Protein AF-A0A972XZT1-F1 (afdb_monomer)

pLDDT: mean 81.63, std 17.23, range [34.56, 98.69]

Foldseek 3Di:
DDPVVVVVVVVVVVPPPPPPPPPPPWWWWFAKVNHTDTAPDWAWEAAPQRWIKIWGHHPQKIKIWTANDLDFDKDKLDQVDPRTKMKIWHADPVPRDIQIWISHNPKTWIWGWHDGDPQATWTFIWMWTHRPPDIMTTGRIIGHRDHHDDYNDDDPCLALVVLVVQLVVLVVQQVVDALPDPCQLVSLVSNLVSLVSNCVRVNDPPCPSVVVSVVSPNRNGQPKDDWWWKQKQNRIDTQPGWHWDDDPQKIWIKGDDPPDPKIKIWIFGNPPPVVPPDCPDDPDDPPAQDGGTWWIWIQDPNFIWILAQPVDRTQDDPPPPPGPDFQWDWRWGQDPQQWIWTAIWGKTAGNRDPPHDIITIPPTIDIIHD

Structure (mmCIF, N/CA/C/O backbone):
data_AF-A0A972XZT1-F1
#
_entry.id   AF-A0A972XZT1-F1
#
loop_
_atom_site.group_PDB
_atom_site.id
_atom_site.type_symbol
_atom_site.label_atom_id
_atom_site.label_alt_id
_atom_site.label_comp_id
_atom_site.label_asym_id
_atom_site.label_entity_id
_atom_site.label_seq_id
_atom_site.pdbx_PDB_ins_code
_atom_site.Cartn_x
_atom_site.Cartn_y
_atom_site.Cartn_z
_atom_site.occupancy
_atom_site.B_iso_or_equiv
_atom_site.auth_seq_id
_atom_site.auth_comp_id
_atom_site.auth_asym_id
_atom_site.auth_atom_id
_atom_site.pdbx_PDB_model_num
ATOM 1 N N . MET A 1 1 ? -57.635 -29.236 62.372 1.00 48.19 1 MET A N 1
ATOM 2 C CA . MET A 1 1 ? -56.616 -29.312 61.306 1.00 48.19 1 MET A CA 1
ATOM 3 C C . MET A 1 1 ? -56.257 -27.904 60.842 1.00 48.19 1 MET A C 1
ATOM 5 O O . MET A 1 1 ? -57.124 -27.152 60.425 1.00 48.19 1 MET A O 1
ATOM 9 N N . ASN A 1 2 ? -54.972 -27.570 60.953 1.00 54.31 2 ASN A N 1
ATOM 10 C CA . ASN A 1 2 ? -54.218 -26.876 59.904 1.00 54.31 2 ASN A CA 1
ATOM 11 C C . ASN A 1 2 ? -54.354 -25.348 59.721 1.00 54.31 2 ASN A C 1
ATOM 13 O O . ASN A 1 2 ? -53.991 -24.859 58.661 1.00 54.31 2 ASN A O 1
ATOM 17 N N . LYS A 1 3 ? -54.719 -24.548 60.739 1.00 55.34 3 LYS A N 1
ATOM 18 C CA . LYS A 1 3 ? -54.546 -23.071 60.645 1.00 55.34 3 LYS A CA 1
ATOM 19 C C . LYS A 1 3 ? -53.071 -22.648 60.538 1.00 55.34 3 LYS A C 1
ATOM 21 O O . LYS A 1 3 ? -52.757 -21.705 59.824 1.00 55.34 3 LYS A O 1
ATOM 26 N N . LEU A 1 4 ? -52.171 -23.410 61.167 1.00 65.25 4 LEU A N 1
ATOM 27 C CA . LEU A 1 4 ? -50.719 -23.225 61.044 1.00 65.25 4 LEU A CA 1
ATOM 28 C C . LEU A 1 4 ? -50.189 -23.614 59.649 1.00 65.25 4 LEU A C 1
ATOM 30 O O . LEU A 1 4 ? -49.166 -23.103 59.211 1.00 65.25 4 LEU A O 1
ATOM 34 N N . PHE A 1 5 ? -50.906 -24.487 58.932 1.00 67.12 5 PHE A N 1
ATOM 35 C CA . PHE A 1 5 ? -50.510 -24.969 57.606 1.00 67.12 5 PHE A CA 1
ATOM 36 C C . PHE A 1 5 ? -50.727 -23.899 56.529 1.00 67.12 5 PHE A C 1
ATOM 38 O O . PHE A 1 5 ? -49.892 -23.733 55.648 1.00 67.12 5 PHE A O 1
ATOM 45 N N . TYR A 1 6 ? -51.803 -23.111 56.645 1.00 69.44 6 TYR A N 1
ATOM 46 C CA . TYR A 1 6 ? -52.048 -21.974 55.751 1.00 69.44 6 TYR A CA 1
ATOM 47 C C . TYR A 1 6 ? -51.022 -20.848 55.943 1.00 69.44 6 TYR A C 1
ATOM 49 O O . TYR A 1 6 ? -50.650 -20.200 54.970 1.00 69.44 6 TYR A O 1
ATOM 57 N N . LEU A 1 7 ? -50.514 -20.655 57.167 1.00 68.38 7 LEU A N 1
ATOM 58 C CA . LEU A 1 7 ? -49.447 -19.687 57.441 1.00 68.38 7 LEU A CA 1
ATOM 59 C C . LEU A 1 7 ? -48.106 -20.140 56.835 1.00 68.38 7 LEU A C 1
ATOM 61 O O . LEU A 1 7 ? -47.385 -19.327 56.269 1.00 68.38 7 LEU A O 1
ATOM 65 N N . LEU A 1 8 ? -47.807 -21.443 56.891 1.00 67.31 8 LEU A N 1
ATOM 66 C CA . LEU A 1 8 ? -46.600 -22.017 56.288 1.00 67.31 8 LEU A CA 1
ATOM 67 C C . LEU A 1 8 ? -46.632 -21.934 54.749 1.00 67.31 8 LEU A C 1
ATOM 69 O O . LEU A 1 8 ? -45.629 -21.592 54.135 1.00 67.31 8 LEU A O 1
ATOM 73 N N . ILE A 1 9 ? -47.796 -22.173 54.131 1.00 69.69 9 ILE A N 1
ATOM 74 C CA . ILE A 1 9 ? -47.995 -22.025 52.678 1.00 69.69 9 ILE A CA 1
ATOM 75 C C . ILE A 1 9 ? -47.892 -20.553 52.247 1.00 69.69 9 ILE A C 1
ATOM 77 O O . ILE A 1 9 ? -47.306 -20.266 51.208 1.00 69.69 9 ILE A O 1
ATOM 81 N N . ALA A 1 10 ? -48.400 -19.613 53.050 1.00 67.25 10 ALA A N 1
ATOM 82 C CA . ALA A 1 10 ? -48.305 -18.185 52.747 1.00 67.25 10 ALA A CA 1
ATOM 83 C C . ALA A 1 10 ? -46.854 -17.670 52.773 1.00 67.25 10 ALA A C 1
ATOM 85 O O . ALA A 1 10 ? -46.489 -16.864 51.927 1.00 67.25 10 ALA A O 1
ATOM 86 N N . VAL A 1 11 ? -46.008 -18.160 53.688 1.00 67.25 11 VAL A N 1
ATOM 87 C CA . VAL A 1 11 ? -44.594 -17.743 53.787 1.00 67.25 11 VAL A CA 1
ATOM 88 C C . VAL A 1 11 ? -43.753 -18.252 52.608 1.00 67.25 11 VAL A C 1
ATOM 90 O O . VAL A 1 11 ? -42.894 -17.524 52.121 1.00 67.25 11 VAL A O 1
ATOM 93 N N . VAL A 1 12 ? -44.040 -19.452 52.089 1.00 64.81 12 VAL A N 1
ATOM 94 C CA . VAL A 1 12 ? -43.335 -20.026 50.922 1.00 64.81 12 VAL A CA 1
ATOM 95 C C . VAL A 1 12 ? -43.680 -19.294 49.615 1.00 64.81 12 VAL A C 1
ATOM 97 O O . VAL A 1 12 ? -42.863 -19.246 48.699 1.00 64.81 12 VAL A O 1
ATOM 100 N N . LEU A 1 13 ? -44.856 -18.662 49.530 1.00 63.03 13 LEU A N 1
ATOM 101 C CA . LEU A 1 13 ? -45.262 -17.883 48.353 1.00 63.03 13 LEU A CA 1
ATOM 102 C C . LEU A 1 13 ? -44.564 -16.512 48.255 1.00 63.03 13 LEU A C 1
ATOM 104 O O . LEU A 1 13 ? -44.496 -15.956 47.162 1.00 63.03 13 LEU A O 1
ATOM 108 N N . PHE A 1 14 ? -44.000 -15.983 49.350 1.00 60.03 14 PHE A N 1
ATOM 109 C CA . PHE A 1 14 ? -43.253 -14.714 49.342 1.00 60.03 14 PHE A CA 1
ATOM 110 C C . PHE A 1 14 ? -41.732 -14.877 49.168 1.00 60.03 14 PHE A C 1
ATOM 112 O O . PHE A 1 14 ? -41.038 -13.877 49.009 1.00 60.03 14 PHE A O 1
ATOM 119 N N . SER A 1 15 ? -41.194 -16.103 49.151 1.00 61.19 15 SER A N 1
ATOM 120 C CA . SER A 1 15 ? -39.746 -16.353 49.021 1.00 61.19 15 SER A CA 1
ATOM 121 C C . SER A 1 15 ? -39.263 -16.624 47.587 1.00 61.19 15 SER A C 1
ATOM 123 O O . SER A 1 15 ? -38.108 -16.988 47.402 1.00 61.19 15 SER A O 1
ATOM 125 N N . SER A 1 16 ? -40.116 -16.470 46.565 1.00 55.06 16 SER A N 1
ATOM 126 C CA . SER A 1 16 ? -39.815 -16.888 45.179 1.00 55.06 16 SER A CA 1
ATOM 127 C C . SER A 1 16 ? -39.431 -15.755 44.208 1.00 55.06 16 SER A C 1
ATOM 129 O O . SER A 1 16 ? -39.375 -15.988 43.003 1.00 55.06 16 SER A O 1
ATOM 131 N N . CYS A 1 17 ? -39.124 -14.549 44.687 1.00 62.62 17 CYS A N 1
ATOM 132 C CA . CYS A 1 17 ? -38.556 -13.486 43.843 1.00 62.62 17 CYS A CA 1
ATOM 133 C C . CYS A 1 17 ? -37.137 -13.117 44.289 1.00 62.62 17 CYS A C 1
ATOM 135 O O . CYS A 1 17 ? -36.798 -11.946 44.408 1.00 62.62 17 CYS A O 1
ATOM 137 N N . GLY A 1 18 ? -36.303 -14.118 44.567 1.00 52.34 18 GLY A N 1
ATOM 138 C CA . GLY A 1 18 ? -34.854 -13.950 44.523 1.00 52.34 18 GLY A CA 1
ATOM 139 C C . GLY A 1 18 ? -34.390 -14.195 43.094 1.00 52.34 18 GLY A C 1
ATOM 140 O O . GLY A 1 18 ? -33.902 -15.276 42.791 1.00 52.34 18 GLY A O 1
ATOM 141 N N . SER A 1 19 ? -34.622 -13.248 42.182 1.00 49.66 19 SER A N 1
ATOM 142 C CA . SER A 1 19 ? -33.879 -13.251 40.925 1.00 49.66 19 SER A CA 1
ATOM 143 C C . SER A 1 19 ? -32.440 -12.909 41.288 1.00 49.66 19 SER A C 1
ATOM 145 O O . SER A 1 19 ? -32.153 -11.744 41.564 1.00 49.66 19 SER A O 1
ATOM 147 N N . ASP A 1 20 ? -31.563 -13.913 41.335 1.00 46.03 20 ASP A N 1
ATOM 148 C CA . ASP A 1 20 ? -30.118 -13.700 41.291 1.00 46.03 20 ASP A CA 1
ATOM 149 C C . ASP A 1 20 ? -29.809 -13.002 39.961 1.00 46.03 20 ASP A C 1
ATOM 151 O O . ASP A 1 20 ? -29.545 -13.626 38.933 1.00 46.03 20 ASP A O 1
ATOM 155 N N . VAL A 1 21 ? -29.922 -11.675 39.958 1.00 54.25 21 VAL A N 1
ATOM 156 C CA . VAL A 1 21 ? -29.349 -10.834 38.917 1.00 54.25 21 VAL A CA 1
ATOM 157 C C . VAL A 1 21 ? -27.846 -10.984 39.060 1.00 54.25 21 VAL A C 1
ATOM 159 O O . VAL A 1 21 ? -27.216 -10.409 39.944 1.00 54.25 21 VAL A O 1
ATOM 162 N N . THR A 1 22 ? -27.270 -11.824 38.208 1.00 54.44 22 THR A N 1
ATOM 163 C CA . THR A 1 22 ? -25.829 -11.872 38.009 1.00 54.44 22 THR A CA 1
ATOM 164 C C . THR A 1 22 ? -25.435 -10.527 37.414 1.00 54.44 22 THR A C 1
ATOM 166 O O . THR A 1 22 ? -25.696 -10.242 36.246 1.00 54.44 22 THR A O 1
ATOM 169 N N . PHE A 1 23 ? -24.876 -9.653 38.250 1.00 56.81 23 PHE A N 1
ATOM 170 C CA . PHE A 1 23 ? -24.350 -8.368 37.816 1.00 56.81 23 PHE A CA 1
ATOM 171 C C . PHE A 1 23 ? -23.095 -8.625 36.982 1.00 56.81 23 PHE A C 1
ATOM 173 O O . PHE A 1 23 ? -21.996 -8.745 37.516 1.00 56.81 23 PHE A O 1
ATOM 180 N N . ASN A 1 24 ? -23.270 -8.740 35.667 1.00 64.50 24 ASN A N 1
ATOM 181 C CA . ASN A 1 24 ? -22.171 -8.760 34.708 1.00 64.50 24 ASN A CA 1
ATOM 182 C C . ASN A 1 24 ? -21.600 -7.345 34.584 1.00 64.50 24 ASN A C 1
ATOM 184 O O . ASN A 1 24 ? -21.951 -6.580 33.687 1.00 64.50 24 ASN A O 1
ATOM 188 N N . ASN A 1 25 ? -20.795 -6.975 35.574 1.00 79.00 25 ASN A N 1
ATOM 189 C CA . ASN A 1 25 ? -20.154 -5.679 35.669 1.00 79.00 25 ASN A CA 1
ATOM 190 C C . ASN A 1 25 ? -18.659 -5.879 35.980 1.00 79.00 25 ASN A C 1
ATOM 192 O O . ASN A 1 25 ? -18.354 -6.329 37.089 1.00 79.00 25 ASN A O 1
ATOM 196 N N . PRO A 1 26 ? -17.735 -5.553 35.057 1.00 91.12 26 PRO A N 1
ATOM 197 C CA . PRO A 1 26 ? -17.960 -4.986 33.715 1.00 91.12 26 PRO A CA 1
ATOM 198 C C . PRO A 1 26 ? -18.467 -6.012 32.679 1.00 91.12 26 PRO A C 1
ATOM 200 O O . PRO A 1 26 ? -18.425 -7.220 32.919 1.00 91.12 26 PRO A O 1
ATOM 203 N N . THR A 1 27 ? -18.934 -5.532 31.517 1.00 93.94 27 THR A N 1
ATOM 204 C CA . THR A 1 27 ? -19.272 -6.383 30.355 1.00 93.94 27 THR A CA 1
ATOM 205 C C . THR A 1 27 ? -18.841 -5.756 29.026 1.00 93.94 27 THR A C 1
ATOM 207 O O . THR A 1 27 ? -18.840 -4.536 28.888 1.00 93.94 27 THR A O 1
ATOM 210 N N . PHE A 1 28 ? -18.514 -6.599 28.045 1.00 97.38 28 PHE A N 1
ATOM 211 C CA . PHE A 1 28 ? -18.372 -6.277 26.621 1.00 97.38 28 PHE A CA 1
ATOM 212 C C . PHE A 1 28 ? -18.914 -7.479 25.841 1.00 97.38 28 PHE A C 1
ATOM 214 O O . PHE A 1 28 ? -18.407 -8.597 25.971 1.00 97.38 28 PHE A O 1
ATOM 221 N N . GLN A 1 29 ? -19.978 -7.279 25.072 1.00 97.50 29 GLN A N 1
ATOM 222 C CA . GLN A 1 29 ? -20.695 -8.356 24.384 1.00 97.50 29 GLN A CA 1
ATOM 223 C C . GLN A 1 29 ? -21.436 -7.830 23.154 1.00 97.50 29 GLN A C 1
ATOM 225 O O . GLN A 1 29 ? -21.606 -6.623 23.013 1.00 97.50 29 GLN A O 1
ATOM 230 N N . GLY A 1 30 ? -21.905 -8.733 22.300 1.00 97.44 30 GLY A N 1
ATOM 231 C CA . GLY A 1 30 ? -22.729 -8.426 21.133 1.00 97.44 30 GLY A CA 1
ATOM 232 C C . GLY A 1 30 ? -23.077 -9.690 20.356 1.00 97.44 30 GLY A C 1
ATOM 233 O O . GLY A 1 30 ? -22.914 -10.802 20.858 1.00 97.44 30 GLY A O 1
ATOM 234 N N . GLU A 1 31 ? -23.529 -9.531 19.121 1.00 98.31 31 GLU A N 1
ATOM 235 C CA . GLU A 1 31 ? -23.756 -10.628 18.185 1.00 98.31 31 GLU A CA 1
ATOM 236 C C . GLU A 1 31 ? -22.835 -10.485 16.977 1.00 98.31 31 GLU A C 1
ATOM 238 O O . GLU A 1 31 ? -22.898 -9.482 16.267 1.00 98.31 31 GLU A O 1
ATOM 243 N N . ILE A 1 32 ? -22.002 -11.495 16.732 1.00 97.81 32 ILE A N 1
ATOM 244 C CA . ILE A 1 32 ? -21.154 -11.598 15.541 1.00 97.81 32 ILE A CA 1
ATOM 245 C C . ILE A 1 32 ? -21.878 -12.525 14.569 1.00 97.81 32 ILE A C 1
ATOM 247 O O . ILE A 1 32 ? -22.111 -13.686 14.901 1.00 97.81 32 ILE A O 1
ATOM 251 N N . GLU A 1 33 ? -22.277 -12.028 13.398 1.00 96.88 33 GLU A N 1
ATOM 252 C CA . GLU A 1 33 ? -23.070 -12.801 12.424 1.00 96.88 33 GLU A CA 1
ATOM 253 C C . GLU A 1 33 ? -24.329 -13.450 13.042 1.00 96.88 33 GLU A C 1
ATOM 255 O O . GLU A 1 33 ? -24.681 -14.594 12.751 1.00 96.88 33 GLU A O 1
ATOM 260 N N . ASN A 1 34 ? -25.036 -12.703 13.903 1.00 95.75 34 ASN A N 1
ATOM 261 C CA . ASN A 1 34 ? -26.215 -13.152 14.668 1.00 95.75 34 ASN A CA 1
ATOM 262 C C . ASN A 1 34 ? -25.928 -14.260 15.704 1.00 95.75 34 ASN A C 1
ATOM 264 O O . ASN A 1 34 ? -26.849 -14.909 16.205 1.00 95.75 34 ASN A O 1
ATOM 268 N N . VAL A 1 35 ? -24.656 -14.511 16.028 1.00 97.06 35 VAL A N 1
ATOM 269 C CA . VAL A 1 35 ? -24.244 -15.442 17.083 1.00 97.06 35 VAL A CA 1
ATOM 270 C C . VAL A 1 35 ? -23.782 -14.649 18.295 1.00 97.06 35 VAL A C 1
ATOM 272 O O . VAL A 1 35 ? -22.882 -13.816 18.199 1.00 97.06 35 VAL A O 1
ATOM 275 N N . PHE A 1 36 ? -24.387 -14.927 19.452 1.00 96.94 36 PHE A N 1
ATOM 276 C CA . PHE A 1 36 ? -24.023 -14.274 20.705 1.00 96.94 36 PHE A CA 1
ATOM 277 C C . PHE A 1 36 ? -22.540 -14.476 21.034 1.00 96.94 36 PHE A C 1
ATOM 279 O O . PHE A 1 36 ? -22.048 -15.605 21.094 1.00 96.94 36 PHE A O 1
ATOM 286 N N . TRP A 1 37 ? -21.859 -13.371 2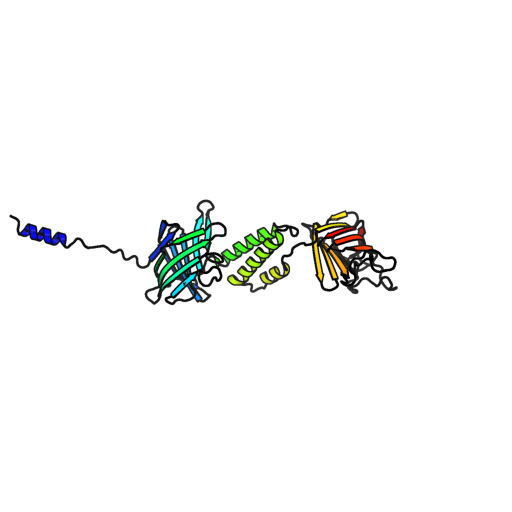1.314 1.00 96.88 37 TRP A N 1
ATOM 287 C CA . TRP A 1 37 ? -20.469 -13.325 21.727 1.00 96.88 37 TRP A CA 1
ATOM 288 C C . TRP A 1 37 ? -20.299 -12.427 22.949 1.00 96.88 37 TRP A C 1
ATOM 290 O O . TRP A 1 37 ? -20.931 -11.378 23.091 1.00 96.88 37 TRP A O 1
ATOM 300 N N . ARG A 1 38 ? -19.401 -12.839 23.839 1.00 95.88 38 ARG A N 1
ATOM 301 C CA . ARG A 1 38 ? -19.013 -12.086 25.025 1.00 95.88 38 ARG A CA 1
ATOM 302 C C . ARG A 1 38 ? -17.512 -12.211 25.217 1.00 95.88 38 ARG A C 1
ATOM 304 O O . ARG A 1 38 ? -16.966 -13.304 25.077 1.00 95.88 38 ARG A O 1
ATOM 311 N N . ALA A 1 39 ? -16.884 -11.098 25.565 1.00 96.88 39 ALA A N 1
ATOM 312 C CA . ALA A 1 39 ? -15.483 -11.074 25.924 1.00 96.88 39 ALA A CA 1
ATOM 313 C C . ALA A 1 39 ? -15.250 -11.625 27.342 1.00 96.88 39 ALA A C 1
ATOM 315 O O . ALA A 1 39 ? -16.034 -11.384 28.260 1.00 96.88 39 ALA A O 1
ATOM 316 N N . ASP A 1 40 ? -14.138 -12.333 27.508 1.00 94.69 40 ASP A N 1
ATOM 317 C CA . ASP A 1 40 ? -13.620 -12.811 28.791 1.00 94.69 40 ASP A CA 1
ATOM 318 C C . ASP A 1 40 ? -12.703 -11.762 29.446 1.00 94.69 40 ASP A C 1
ATOM 320 O O . ASP A 1 40 ? -12.512 -11.752 30.664 1.00 94.69 40 ASP A O 1
ATOM 324 N N . GLN A 1 41 ? -12.118 -10.878 28.632 1.00 94.81 41 GLN A N 1
ATOM 325 C CA . GLN A 1 41 ? -11.205 -9.816 29.043 1.00 94.81 41 GLN A CA 1
ATOM 326 C C . GLN A 1 41 ? -11.515 -8.510 28.311 1.00 94.81 41 GLN A C 1
ATOM 328 O O . GLN A 1 41 ? -12.028 -8.506 27.192 1.00 94.81 41 GLN A O 1
ATOM 333 N N . TYR A 1 42 ? -11.148 -7.395 28.938 1.00 94.00 42 TYR A N 1
ATOM 334 C CA . TYR A 1 42 ? -11.410 -6.056 28.423 1.00 94.00 42 TYR A CA 1
ATOM 335 C C . TYR A 1 42 ? -10.153 -5.205 28.516 1.00 94.00 42 TYR A C 1
ATOM 337 O O . TYR A 1 42 ? -9.410 -5.304 29.496 1.00 94.00 42 TYR A O 1
ATOM 345 N N . GLN A 1 43 ? -9.941 -4.348 27.529 1.00 95.19 43 GLN A N 1
ATOM 346 C CA . GLN A 1 43 ? -8.890 -3.343 27.531 1.00 95.19 43 GLN A CA 1
ATOM 347 C C . GLN A 1 43 ? -9.491 -1.986 27.187 1.00 95.19 43 GLN A C 1
ATOM 349 O O . GLN A 1 43 ? -10.347 -1.887 26.311 1.00 95.19 43 GLN A O 1
ATOM 354 N N . LEU A 1 44 ? -9.063 -0.946 27.895 1.00 95.44 44 LEU A N 1
ATOM 355 C CA . LEU A 1 44 ? -9.431 0.430 27.594 1.00 95.44 44 LEU A CA 1
ATOM 356 C C . LEU A 1 44 ? -8.265 1.360 27.909 1.00 95.44 44 LEU A C 1
ATOM 358 O O . LEU A 1 44 ? -7.648 1.255 28.973 1.00 95.44 44 LEU A O 1
ATOM 362 N N . GLY A 1 45 ? -7.989 2.285 26.997 1.00 94.56 45 GLY A N 1
ATOM 363 C CA . GLY A 1 45 ? -6.954 3.296 27.171 1.00 94.56 45 GLY A CA 1
ATOM 364 C C . GLY A 1 45 ? -7.002 4.369 26.090 1.00 94.56 45 GLY A C 1
ATOM 365 O O . GLY A 1 45 ? -7.776 4.280 25.137 1.00 94.56 45 GLY A O 1
ATOM 366 N N . THR A 1 46 ? -6.163 5.386 26.254 1.00 93.94 46 THR A N 1
ATOM 367 C CA . THR A 1 46 ? -5.987 6.467 25.280 1.00 93.94 46 THR A CA 1
ATOM 368 C C . THR A 1 46 ? -4.752 6.177 24.438 1.00 93.94 46 THR A C 1
ATOM 370 O O . THR A 1 46 ? -3.692 5.944 25.012 1.00 93.94 46 THR A O 1
ATOM 373 N N . SER A 1 47 ? -4.908 6.149 23.115 1.00 91.38 47 SER A N 1
ATOM 374 C CA . SER A 1 47 ? -3.835 5.982 22.127 1.00 91.38 47 SER A CA 1
ATOM 375 C C . SER A 1 47 ? -2.951 7.237 22.045 1.00 91.38 47 SER A C 1
ATOM 377 O O . SER A 1 47 ? -3.313 8.300 22.555 1.00 91.38 47 SER A O 1
ATOM 379 N N . ASP A 1 48 ? -1.799 7.137 21.380 1.00 87.31 48 ASP A N 1
ATOM 380 C CA . ASP A 1 48 ? -0.845 8.244 21.214 1.00 87.31 48 ASP A CA 1
ATOM 381 C C . ASP A 1 48 ? -1.438 9.436 20.437 1.00 87.31 48 ASP A C 1
ATOM 383 O O . ASP A 1 48 ? -1.062 10.585 20.673 1.00 87.31 48 ASP A O 1
ATOM 387 N N . ASP A 1 49 ? -2.409 9.182 19.553 1.00 86.75 49 ASP A N 1
ATOM 388 C CA . ASP A 1 49 ? -3.154 10.211 18.814 1.00 86.75 49 ASP A CA 1
ATOM 389 C C . ASP A 1 49 ? -4.265 10.888 19.648 1.00 86.75 49 ASP A C 1
ATOM 391 O O . ASP A 1 49 ? -4.961 11.776 19.157 1.00 86.75 49 ASP A O 1
ATOM 395 N N . GLY A 1 50 ? -4.432 10.488 20.914 1.00 89.25 50 GLY A N 1
ATOM 396 C CA . GLY A 1 50 ? -5.455 10.997 21.827 1.00 89.25 50 GLY A CA 1
ATOM 397 C C . GLY A 1 50 ? -6.817 10.309 21.709 1.00 89.25 50 GLY A C 1
ATOM 398 O O . GLY A 1 50 ? -7.707 10.608 22.507 1.00 89.25 50 GLY A O 1
ATOM 399 N N . SER A 1 51 ? -6.989 9.376 20.768 1.00 93.12 51 SER A N 1
ATOM 400 C CA . SER A 1 51 ? -8.224 8.599 20.641 1.00 93.12 51 SER A CA 1
ATOM 401 C C . SER A 1 51 ? -8.402 7.619 21.803 1.00 93.12 51 SER A C 1
ATOM 403 O O . SER A 1 51 ? -7.441 7.129 22.398 1.00 93.12 51 SER A O 1
ATOM 405 N N . LEU A 1 52 ? -9.651 7.315 22.139 1.00 94.75 52 LEU A N 1
ATOM 406 C CA . LEU A 1 52 ? -9.997 6.260 23.084 1.00 94.75 52 LEU A CA 1
ATOM 407 C C . LEU A 1 52 ? -10.171 4.947 22.323 1.00 94.75 52 LEU A C 1
ATOM 409 O O . LEU A 1 52 ? -10.926 4.896 21.349 1.00 94.75 52 LEU A O 1
ATOM 413 N N . ILE A 1 53 ? -9.529 3.882 22.805 1.00 96.94 53 ILE A N 1
ATOM 414 C CA . ILE A 1 53 ? -9.711 2.529 22.275 1.00 96.94 53 ILE A CA 1
ATOM 415 C C . ILE A 1 53 ? -10.281 1.624 23.363 1.00 96.94 53 ILE A C 1
ATOM 417 O O . ILE A 1 53 ? -9.766 1.580 24.482 1.00 96.94 53 ILE A O 1
ATOM 421 N N . ILE A 1 54 ? -11.352 0.908 23.017 1.00 97.19 54 ILE A N 1
ATOM 422 C CA . ILE A 1 54 ? -12.052 -0.053 23.873 1.00 97.19 54 ILE A CA 1
ATOM 423 C C . ILE A 1 54 ? -12.042 -1.406 23.170 1.00 97.19 54 ILE A C 1
ATOM 425 O O . ILE A 1 54 ? -12.564 -1.531 22.063 1.00 97.19 54 ILE A O 1
ATOM 429 N N . THR A 1 55 ? -11.497 -2.427 23.821 1.00 97.69 55 THR A N 1
ATOM 430 C CA . THR A 1 55 ? -11.314 -3.753 23.232 1.00 97.69 55 THR A CA 1
ATOM 431 C C . THR A 1 55 ? -11.900 -4.838 24.127 1.00 97.69 55 THR A C 1
ATOM 433 O O . THR A 1 55 ? -11.604 -4.906 25.320 1.00 97.69 55 THR A O 1
ATOM 436 N N . GLY A 1 56 ? -12.718 -5.714 23.546 1.00 97.50 56 GLY A N 1
ATOM 437 C CA . GLY A 1 56 ? -13.169 -6.963 24.153 1.00 97.50 56 GLY A CA 1
ATOM 438 C C . GLY A 1 56 ? -12.437 -8.158 23.542 1.00 97.50 56 GLY A C 1
ATOM 439 O O . GLY A 1 56 ? -12.313 -8.245 22.323 1.00 97.50 56 GLY A O 1
ATOM 440 N N . ILE A 1 57 ? -11.975 -9.089 24.376 1.00 95.81 57 ILE A N 1
ATOM 441 C CA . ILE A 1 57 ? -11.237 -10.296 23.976 1.00 95.81 57 ILE A CA 1
ATOM 442 C C . ILE A 1 57 ? -11.935 -11.519 24.572 1.00 95.81 57 ILE A C 1
ATOM 444 O O . ILE A 1 57 ? -12.105 -11.592 25.787 1.00 95.81 57 ILE A O 1
ATOM 448 N N . GLY A 1 58 ? -12.317 -12.500 23.756 1.00 94.00 58 GLY A N 1
ATOM 449 C CA . GLY A 1 58 ? -12.917 -13.743 24.248 1.00 94.00 58 GLY A CA 1
ATOM 450 C C . GLY A 1 58 ? -13.049 -14.809 23.171 1.00 94.00 58 GLY A C 1
ATOM 451 O O . GLY A 1 58 ? -13.258 -14.492 22.003 1.00 94.00 58 GLY A O 1
ATOM 452 N N . ASN A 1 59 ? -12.917 -16.082 23.555 1.00 89.62 59 ASN A N 1
ATOM 453 C CA . ASN A 1 59 ? -13.012 -17.235 22.641 1.00 89.62 59 ASN A CA 1
ATOM 454 C C . ASN A 1 59 ? -12.125 -17.142 21.374 1.00 89.62 59 ASN A C 1
ATOM 456 O O . ASN A 1 59 ? -12.525 -17.575 20.295 1.00 89.62 59 ASN A O 1
ATOM 460 N N . GLY A 1 60 ? -10.920 -16.566 21.485 1.00 89.62 60 GLY A N 1
ATOM 461 C CA . GLY A 1 60 ? -10.005 -16.388 20.343 1.00 89.62 60 GLY A CA 1
ATOM 462 C C . GLY A 1 60 ? -10.437 -15.304 19.345 1.00 89.62 60 GLY A C 1
ATOM 463 O O . GLY A 1 60 ? -9.936 -15.269 18.222 1.00 89.62 60 GLY A O 1
ATOM 464 N N . GLN A 1 61 ? -11.369 -14.443 19.749 1.00 95.25 61 GLN A N 1
ATOM 465 C CA . GLN A 1 61 ? -11.904 -13.333 18.971 1.00 95.25 61 GLN A CA 1
ATOM 466 C C . GLN A 1 61 ? -11.648 -12.014 19.706 1.00 95.25 61 GLN A C 1
ATOM 468 O O . GLN A 1 61 ? -11.704 -11.962 20.939 1.00 95.25 61 GLN A O 1
ATOM 473 N N . VAL A 1 62 ? -11.385 -10.951 18.952 1.00 97.00 62 VAL A N 1
ATOM 474 C CA . VAL A 1 62 ? -11.162 -9.601 19.481 1.00 97.00 62 VAL A CA 1
ATOM 475 C C . VAL A 1 62 ? -12.063 -8.620 18.746 1.00 97.00 62 VAL A C 1
ATOM 477 O O . VAL A 1 62 ? -12.144 -8.661 17.521 1.00 97.00 62 VAL A O 1
ATOM 480 N N . VAL A 1 63 ? -12.727 -7.739 19.489 1.00 98.38 63 VAL A N 1
ATOM 481 C CA . VAL A 1 63 ? -13.488 -6.606 18.951 1.00 98.38 63 VAL A CA 1
ATOM 482 C C . VAL A 1 63 ? -12.902 -5.330 19.536 1.00 98.38 63 VAL A C 1
ATOM 484 O O . VAL A 1 63 ? -12.910 -5.178 20.756 1.00 98.38 63 VAL A O 1
ATOM 487 N N . SER A 1 64 ? -12.425 -4.422 18.688 1.00 98.12 64 SER A N 1
ATOM 488 C CA . SER A 1 64 ? -11.861 -3.128 19.096 1.00 98.12 64 SER A CA 1
ATOM 489 C C . SER A 1 64 ? -12.686 -1.977 18.536 1.00 98.12 64 SER A C 1
ATOM 491 O O . SER A 1 64 ? -13.136 -2.032 17.395 1.00 98.12 64 SER A O 1
ATOM 493 N N . LEU A 1 65 ? -12.867 -0.928 19.333 1.00 98.12 65 LEU A N 1
ATOM 494 C CA . LEU A 1 65 ? -13.617 0.281 19.005 1.00 98.12 65 LEU A CA 1
ATOM 495 C C . LEU A 1 65 ? -12.716 1.494 19.242 1.00 98.12 65 LEU A C 1
ATOM 497 O O . LEU A 1 65 ? -12.185 1.632 20.341 1.00 98.12 65 LEU A O 1
ATOM 501 N N . LYS A 1 66 ? -12.574 2.370 18.247 1.00 97.00 66 LYS A N 1
ATOM 502 C CA . LYS A 1 66 ? -11.813 3.625 18.305 1.00 97.00 66 LYS A CA 1
ATOM 503 C C . LYS A 1 66 ? -12.749 4.817 18.140 1.00 97.00 66 LYS A C 1
ATOM 505 O O . LYS A 1 66 ? -13.560 4.853 17.214 1.00 97.00 66 LYS A O 1
ATOM 510 N N . VAL A 1 67 ? -12.611 5.801 19.024 1.00 96.69 67 VAL A N 1
ATOM 511 C CA . VAL A 1 67 ? -13.377 7.058 19.021 1.00 96.69 67 VAL A CA 1
ATOM 512 C C . VAL A 1 67 ? -12.466 8.243 19.368 1.00 96.69 67 VAL A C 1
ATOM 514 O O . VAL A 1 67 ? -11.516 8.073 20.131 1.00 96.69 67 VAL A O 1
ATOM 517 N N . PRO A 1 68 ? -12.731 9.453 18.845 1.00 94.25 68 PRO A N 1
ATOM 518 C CA . PRO A 1 68 ? -11.816 10.590 18.988 1.00 94.25 68 PRO A CA 1
ATOM 519 C C . PRO A 1 68 ? -11.826 11.271 20.357 1.00 94.25 68 PRO A C 1
ATOM 521 O O . PRO A 1 68 ? -10.886 11.992 20.671 1.00 94.25 68 PRO A O 1
ATOM 524 N N . ASP A 1 69 ? -12.895 11.115 21.138 1.00 87.19 69 ASP A N 1
ATOM 525 C CA . ASP A 1 69 ? -13.085 11.828 22.402 1.00 87.19 69 ASP A CA 1
ATOM 526 C C . ASP A 1 69 ? -13.584 10.861 23.490 1.00 87.19 69 ASP A C 1
ATOM 528 O O . ASP A 1 69 ? -14.364 9.938 23.242 1.00 87.19 69 ASP A O 1
ATOM 532 N N . ILE A 1 70 ? -13.113 11.101 24.712 1.00 81.25 70 ILE A N 1
ATOM 533 C CA . ILE A 1 70 ? -13.436 10.390 25.951 1.00 81.25 70 ILE A CA 1
ATOM 534 C C . ILE A 1 70 ? -14.756 10.868 26.590 1.00 81.25 70 ILE A C 1
ATOM 536 O O . ILE A 1 70 ? -15.057 10.509 27.726 1.00 81.25 70 ILE A O 1
ATOM 540 N N . GLY A 1 71 ? -15.545 11.691 25.900 1.00 87.62 71 GLY A N 1
ATOM 541 C CA . GLY A 1 71 ? -16.861 12.154 26.341 1.00 87.62 71 GLY A CA 1
ATOM 542 C C . GLY A 1 71 ? -18.035 11.266 25.911 1.00 87.62 71 GLY A C 1
ATOM 543 O O . GLY A 1 71 ? -17.937 10.431 25.014 1.00 87.62 71 GLY A O 1
ATOM 544 N N . THR A 1 72 ? -19.196 11.489 26.531 1.00 93.81 72 THR A N 1
ATOM 545 C CA . THR A 1 72 ? -20.461 10.890 26.082 1.00 93.81 72 THR A CA 1
ATOM 546 C C . THR A 1 72 ? -20.893 11.504 24.752 1.00 93.81 72 THR A C 1
ATOM 548 O O . THR A 1 72 ? -21.164 12.708 24.693 1.00 93.81 72 THR A O 1
ATOM 551 N N . ALA A 1 73 ? -20.982 10.695 23.701 1.00 95.88 73 ALA A N 1
ATOM 552 C CA . ALA A 1 73 ? -21.337 11.135 22.357 1.00 95.88 73 ALA A CA 1
ATOM 553 C C . ALA A 1 73 ? -21.787 9.959 21.479 1.00 95.88 73 ALA A C 1
ATOM 555 O O . ALA A 1 73 ? -21.541 8.795 21.798 1.00 95.88 73 ALA A O 1
ATOM 556 N N . ASN A 1 74 ? -22.421 10.289 20.352 1.00 96.38 74 ASN A N 1
ATOM 557 C CA . ASN A 1 74 ? -22.782 9.335 19.308 1.00 96.38 74 ASN A CA 1
ATOM 558 C C . ASN A 1 74 ? -21.835 9.514 18.123 1.00 96.38 74 ASN A C 1
ATOM 560 O O . ASN A 1 74 ? -21.827 10.573 17.490 1.00 96.38 74 ASN A O 1
ATOM 564 N N . TYR A 1 75 ? -21.064 8.482 17.814 1.00 96.75 75 TYR A N 1
ATOM 565 C CA . TYR A 1 75 ? -20.104 8.476 16.723 1.00 96.75 75 TYR A CA 1
ATOM 566 C C . TYR A 1 75 ? -20.621 7.609 15.584 1.00 96.75 75 TYR A C 1
ATOM 568 O O . TYR A 1 75 ? -21.078 6.487 15.788 1.00 96.75 75 TYR A O 1
ATOM 576 N N . THR A 1 76 ? -20.538 8.135 14.366 1.00 96.44 76 THR A N 1
ATOM 577 C CA . THR A 1 76 ? -20.820 7.373 13.147 1.00 96.44 76 THR A CA 1
ATOM 578 C C . THR A 1 76 ? -19.500 6.928 12.542 1.00 96.44 76 THR A C 1
ATOM 580 O O . THR A 1 76 ? -18.598 7.746 12.369 1.00 96.44 76 THR A O 1
ATOM 583 N N . ILE A 1 77 ? -19.395 5.644 12.216 1.00 96.38 77 ILE A N 1
ATOM 584 C CA . ILE A 1 77 ? -18.276 5.111 11.445 1.00 96.38 77 ILE A CA 1
ATOM 585 C C . ILE A 1 77 ? -18.542 5.454 9.983 1.00 96.38 77 ILE A C 1
ATOM 587 O O . ILE A 1 77 ? -19.563 5.057 9.418 1.00 96.38 77 ILE A O 1
ATOM 591 N N . SER A 1 78 ? -17.629 6.217 9.393 1.00 89.25 78 SER A N 1
ATOM 592 C CA . SER A 1 78 ? -17.686 6.656 8.004 1.00 89.25 78 SER A CA 1
ATOM 593 C C . SER A 1 78 ? -16.414 6.194 7.292 1.00 89.25 78 SER A C 1
ATOM 595 O O . SER A 1 78 ? -15.322 6.376 7.830 1.00 89.25 78 SER A O 1
ATOM 597 N N . PRO A 1 79 ? -16.518 5.658 6.066 1.00 79.38 79 PRO A N 1
ATOM 598 C CA . PRO A 1 79 ? -15.359 5.149 5.338 1.00 79.38 79 PRO A CA 1
ATOM 599 C C . PRO A 1 79 ? -14.390 6.252 4.882 1.00 79.38 79 PRO A C 1
ATOM 601 O O . PRO A 1 79 ? -13.296 5.953 4.417 1.00 79.38 79 PRO A O 1
ATOM 604 N N . GLN A 1 80 ? -14.769 7.530 5.003 1.00 76.44 80 GLN A N 1
ATOM 605 C CA . GLN A 1 80 ? -13.954 8.665 4.567 1.00 76.44 80 GLN A CA 1
ATOM 606 C C . GLN A 1 80 ? -12.859 9.061 5.572 1.00 76.44 80 GLN A C 1
ATOM 608 O O . GLN A 1 80 ? -11.942 9.789 5.198 1.00 76.44 80 GLN A O 1
ATOM 613 N N . THR A 1 81 ? -12.957 8.645 6.840 1.00 81.06 81 THR A N 1
ATOM 614 C CA . THR A 1 81 ? -12.001 9.031 7.892 1.00 81.06 81 THR A CA 1
ATOM 615 C C . THR A 1 81 ? -11.754 7.889 8.868 1.00 81.06 81 THR A C 1
ATOM 617 O O . THR A 1 81 ? -12.697 7.201 9.239 1.00 81.06 81 THR A O 1
ATOM 620 N N . ASN A 1 82 ? -10.540 7.793 9.412 1.00 83.88 82 ASN A N 1
ATOM 621 C CA . ASN A 1 82 ? -10.182 6.767 10.407 1.00 83.88 82 ASN A CA 1
ATOM 622 C C . ASN A 1 82 ? -10.326 7.262 11.859 1.00 83.88 82 ASN A C 1
ATOM 624 O O . ASN A 1 82 ? -9.813 6.659 12.796 1.00 83.88 82 ASN A O 1
ATOM 628 N N . ILE A 1 83 ? -11.022 8.388 12.047 1.00 89.56 83 ILE A N 1
ATOM 629 C CA . ILE A 1 83 ? -11.212 9.041 13.349 1.00 89.56 83 ILE A CA 1
ATOM 630 C C . ILE A 1 83 ? -12.123 8.197 14.257 1.00 89.56 83 ILE A C 1
ATOM 632 O O . ILE A 1 83 ? -11.914 8.126 15.466 1.00 89.56 83 ILE A O 1
ATOM 636 N N . VAL A 1 84 ? -13.132 7.553 13.662 1.00 95.81 84 VAL A N 1
ATOM 637 C CA . VAL A 1 84 ? -14.028 6.595 14.317 1.00 95.81 84 VAL A CA 1
ATOM 638 C C . VAL A 1 84 ? -13.914 5.289 13.545 1.00 95.81 84 VAL A C 1
ATOM 640 O O . VAL A 1 84 ? -14.244 5.246 12.360 1.00 95.81 84 VAL A O 1
ATOM 643 N N . ALA A 1 85 ? -13.452 4.230 14.200 1.00 96.75 85 ALA A N 1
ATOM 644 C CA . ALA A 1 85 ? -13.193 2.955 13.544 1.00 96.75 85 ALA A CA 1
ATOM 645 C C . ALA A 1 85 ? -13.502 1.776 14.466 1.00 96.75 85 ALA A C 1
ATOM 647 O O . ALA A 1 85 ? -13.550 1.914 15.687 1.00 96.75 85 ALA A O 1
ATOM 648 N N . ALA A 1 86 ? -13.707 0.607 13.875 1.00 97.88 86 ALA A N 1
ATOM 649 C CA . ALA A 1 86 ? -13.862 -0.639 14.597 1.00 97.88 86 ALA A CA 1
ATOM 650 C C . ALA A 1 86 ? -13.146 -1.779 13.874 1.00 97.88 86 ALA A C 1
ATOM 652 O O . ALA A 1 86 ? -13.020 -1.789 12.647 1.00 97.88 86 ALA A O 1
ATOM 653 N N . GLU A 1 87 ? -12.704 -2.757 14.653 1.00 97.69 87 GLU A N 1
ATOM 654 C CA . GLU A 1 87 ? -12.026 -3.944 14.157 1.00 97.69 87 GLU A CA 1
ATOM 655 C C . GLU A 1 87 ? -12.618 -5.203 14.760 1.00 97.69 87 GLU A C 1
ATOM 657 O O . GLU A 1 87 ? -13.011 -5.239 15.928 1.00 97.69 87 GLU A O 1
ATOM 662 N N . TYR A 1 88 ? -12.611 -6.256 13.956 1.00 97.88 88 TYR A N 1
ATOM 663 C CA . TYR A 1 88 ? -12.856 -7.611 14.398 1.00 97.88 88 TYR A CA 1
ATOM 664 C C . TYR A 1 88 ? -11.710 -8.511 13.958 1.00 97.88 88 TYR A C 1
ATOM 666 O O . TYR A 1 88 ? -11.345 -8.545 12.783 1.00 97.88 88 TYR A O 1
ATOM 674 N N . ILE A 1 89 ? -11.156 -9.252 14.909 1.00 96.25 89 ILE A N 1
ATOM 675 C CA . ILE A 1 89 ? -10.019 -10.135 14.695 1.00 96.25 89 ILE A CA 1
ATOM 676 C C . ILE A 1 89 ? -10.403 -11.542 15.130 1.00 96.25 89 ILE A C 1
ATOM 678 O O . ILE A 1 89 ? -10.923 -11.741 16.229 1.00 96.25 89 ILE A O 1
ATOM 682 N N . VAL A 1 90 ? -10.119 -12.525 14.282 1.00 95.25 90 VAL A N 1
ATOM 683 C CA . VAL A 1 90 ? -10.386 -13.939 14.557 1.00 95.25 90 VAL A CA 1
ATOM 684 C C . VAL A 1 90 ? -9.265 -14.813 14.010 1.00 95.25 90 VAL A C 1
ATOM 686 O O . VAL A 1 90 ? -8.720 -14.540 12.944 1.00 95.25 90 VAL A O 1
ATOM 689 N N . GLY A 1 91 ? -8.913 -15.873 14.735 1.00 86.50 91 GLY A N 1
ATOM 690 C CA . GLY A 1 91 ? -7.992 -16.887 14.226 1.00 86.50 91 GLY A CA 1
ATOM 691 C C . GLY A 1 91 ? -8.620 -17.716 13.102 1.00 86.50 91 GLY A C 1
ATOM 692 O O . GLY A 1 91 ? -9.722 -18.246 13.245 1.00 86.50 91 GLY A O 1
ATOM 693 N N . ASP A 1 92 ? -7.900 -17.879 12.001 1.00 76.25 92 ASP A N 1
ATOM 694 C CA . ASP A 1 92 ? -8.192 -18.862 10.970 1.00 76.25 92 ASP A CA 1
ATOM 695 C C . ASP A 1 92 ? -7.664 -20.231 11.408 1.00 76.25 92 ASP A C 1
ATOM 697 O O . ASP A 1 92 ? -6.467 -20.519 11.377 1.00 76.25 92 ASP A O 1
ATOM 701 N N . ILE A 1 93 ? -8.585 -21.107 11.798 1.00 68.69 93 ILE A N 1
ATOM 702 C CA . ILE A 1 93 ? -8.280 -22.471 12.240 1.00 68.69 93 ILE A CA 1
ATOM 703 C C . ILE A 1 93 ? -7.676 -23.359 11.141 1.00 68.69 93 ILE A C 1
ATOM 705 O O . ILE A 1 93 ? -7.136 -24.419 11.454 1.00 68.69 93 ILE A O 1
ATOM 709 N N . THR A 1 94 ? -7.781 -22.970 9.867 1.00 71.31 94 THR A N 1
ATOM 710 C CA . THR A 1 94 ? -7.266 -23.753 8.734 1.00 71.31 94 THR A CA 1
ATOM 711 C C . THR A 1 94 ? -5.820 -23.412 8.404 1.00 71.31 94 THR A C 1
ATOM 713 O O . THR A 1 94 ? -5.047 -24.302 8.052 1.00 71.31 94 THR A O 1
ATOM 716 N N . THR A 1 95 ? -5.439 -22.145 8.560 1.00 72.25 95 THR A N 1
ATOM 717 C CA . THR A 1 95 ? -4.096 -21.650 8.229 1.00 72.25 95 THR A CA 1
ATOM 718 C C . THR A 1 95 ? -3.240 -21.377 9.466 1.00 72.25 95 THR A C 1
ATOM 720 O O . THR A 1 95 ? -2.020 -21.293 9.350 1.00 72.25 95 THR A O 1
ATOM 723 N N . GLY A 1 96 ? -3.851 -21.258 10.649 1.00 70.62 96 GLY A N 1
ATOM 724 C CA . GLY A 1 96 ? -3.188 -20.796 11.871 1.00 70.62 96 GLY A CA 1
ATOM 725 C C . GLY A 1 96 ? -2.899 -19.290 11.875 1.00 70.62 96 GLY A C 1
ATOM 726 O O . GLY A 1 96 ? -2.259 -18.807 12.808 1.00 70.62 96 GLY A O 1
ATOM 727 N N . ASN A 1 97 ? -3.356 -18.560 10.852 1.00 80.12 97 ASN A N 1
ATOM 728 C CA . ASN A 1 97 ? -3.195 -17.116 10.737 1.00 80.12 97 ASN A CA 1
ATOM 729 C C . ASN A 1 97 ? -4.321 -16.368 11.449 1.00 80.12 97 ASN A C 1
ATOM 731 O O . ASN A 1 97 ? -5.337 -16.936 11.834 1.00 80.12 97 ASN A O 1
ATOM 735 N N . THR A 1 98 ? -4.156 -15.059 11.575 1.00 86.56 98 THR A N 1
ATOM 736 C CA . THR A 1 98 ? -5.181 -14.153 12.082 1.00 86.56 98 THR A CA 1
ATOM 737 C C . THR A 1 98 ? -5.862 -13.440 10.915 1.00 86.56 98 THR A C 1
ATOM 739 O O . THR A 1 98 ? -5.183 -12.943 10.019 1.00 86.56 98 THR A O 1
ATOM 742 N N . ILE A 1 99 ? -7.192 -13.362 10.925 1.00 91.31 99 ILE A N 1
ATOM 743 C CA . ILE A 1 99 ? -7.982 -12.575 9.975 1.00 91.31 99 ILE A CA 1
ATOM 744 C C . ILE A 1 99 ? -8.400 -11.280 10.663 1.00 91.31 99 ILE A C 1
ATOM 746 O O . ILE A 1 99 ? -9.033 -11.320 11.719 1.00 91.31 99 ILE A O 1
ATOM 750 N N . LEU A 1 100 ? -8.076 -10.149 10.040 1.00 94.50 100 LEU A N 1
ATOM 751 C CA . LEU A 1 100 ? -8.522 -8.823 10.450 1.00 94.50 100 LEU A CA 1
ATOM 752 C C . LEU A 1 100 ? -9.638 -8.341 9.520 1.00 94.50 100 LEU A C 1
ATOM 754 O O . LEU A 1 100 ? -9.472 -8.306 8.303 1.00 94.50 100 LEU A O 1
ATOM 758 N N . TYR A 1 101 ? -10.753 -7.934 10.112 1.00 96.38 101 TYR A N 1
ATOM 759 C CA . TYR A 1 101 ? -11.783 -7.131 9.474 1.00 96.38 101 TYR A CA 1
ATOM 760 C C . TYR A 1 101 ? -11.722 -5.734 10.078 1.00 96.38 101 TYR A C 1
ATOM 762 O O . TYR A 1 101 ? -11.791 -5.593 11.298 1.00 96.38 101 TYR A O 1
ATOM 770 N N . SER A 1 102 ? -11.630 -4.708 9.240 1.00 95.62 102 SER A N 1
ATOM 771 C CA . SER A 1 102 ? -11.597 -3.314 9.682 1.00 95.62 102 SER A CA 1
ATOM 772 C C . SER A 1 102 ? -12.707 -2.514 9.016 1.00 95.62 102 SER A C 1
ATOM 774 O O . SER A 1 102 ? -13.153 -2.829 7.907 1.00 95.62 102 SER A O 1
ATOM 776 N N . THR A 1 103 ? -13.187 -1.482 9.704 1.00 96.31 103 THR A N 1
ATOM 777 C CA . THR A 1 103 ? -14.068 -0.489 9.091 1.00 96.31 103 THR A CA 1
ATOM 778 C C . THR A 1 103 ? -13.308 0.617 8.367 1.00 96.31 103 THR A C 1
ATOM 780 O O . THR A 1 103 ? -13.929 1.407 7.661 1.00 96.31 103 THR A O 1
ATOM 783 N N . ILE A 1 104 ? -11.985 0.690 8.528 1.00 91.25 104 ILE A N 1
ATOM 784 C CA . ILE A 1 104 ? -11.143 1.683 7.860 1.00 91.25 104 ILE A CA 1
ATOM 785 C C . ILE A 1 104 ? -11.262 1.525 6.336 1.00 91.25 104 ILE A C 1
ATOM 787 O O . ILE A 1 104 ? -11.200 0.419 5.797 1.00 91.25 104 ILE A O 1
ATOM 791 N N . GLY A 1 105 ? -11.495 2.642 5.645 1.00 87.56 105 GLY A N 1
ATOM 792 C CA . GLY A 1 105 ? -11.606 2.732 4.186 1.00 87.56 105 GLY A CA 1
ATOM 793 C C . GLY A 1 105 ? -12.960 2.335 3.581 1.00 87.56 105 GLY A C 1
ATOM 794 O O . GLY A 1 105 ? -13.368 2.942 2.594 1.00 87.56 105 GLY A O 1
ATOM 795 N N . VAL A 1 106 ? -13.680 1.350 4.136 1.00 90.69 106 VAL A N 1
ATOM 796 C CA . VAL A 1 106 ? -14.917 0.815 3.505 1.00 90.69 106 VAL A CA 1
ATOM 797 C C . VAL A 1 106 ? -16.061 0.448 4.458 1.00 90.69 106 VAL A C 1
ATOM 799 O O . VAL A 1 106 ? -17.173 0.195 3.996 1.00 90.69 106 VAL A O 1
ATOM 802 N N . GLY A 1 107 ? -15.826 0.381 5.768 1.00 94.25 107 GLY A N 1
ATOM 803 C CA . GLY A 1 107 ? -16.850 -0.035 6.726 1.00 94.25 107 GLY A CA 1
ATOM 804 C C . GLY A 1 107 ? -17.811 1.071 7.143 1.00 94.25 107 GLY A C 1
ATOM 805 O O . GLY A 1 107 ? -17.616 2.253 6.869 1.00 94.25 107 GLY A O 1
ATOM 806 N N . GLU A 1 108 ? -18.855 0.657 7.851 1.00 96.12 108 GLU A N 1
ATOM 807 C CA . GLU A 1 108 ? -19.914 1.532 8.353 1.00 96.12 108 GLU A CA 1
ATOM 808 C C . GLU A 1 108 ? -20.433 1.035 9.704 1.00 96.12 108 GLU A C 1
ATOM 810 O O . GLU A 1 108 ? -20.244 -0.128 10.070 1.00 96.12 108 GLU A O 1
ATOM 815 N N . GLY A 1 109 ? -21.105 1.906 10.453 1.00 97.25 109 GLY A N 1
ATOM 816 C CA . GLY A 1 109 ? -21.636 1.564 11.767 1.00 97.25 109 GLY A CA 1
ATOM 817 C C . GLY A 1 109 ? -21.726 2.752 12.711 1.00 97.25 109 GLY A C 1
ATOM 818 O O . GLY A 1 109 ? -21.692 3.913 12.298 1.00 97.25 109 GLY A O 1
ATOM 819 N N . PHE A 1 110 ? -21.832 2.452 13.997 1.00 97.62 110 PHE A N 1
ATOM 820 C CA . PHE A 1 110 ? -21.909 3.441 15.058 1.00 97.62 110 PHE A CA 1
ATOM 821 C C . PHE A 1 110 ? -21.229 2.953 16.337 1.00 97.62 110 PHE A C 1
ATOM 823 O O . PHE A 1 110 ? -21.155 1.752 16.614 1.00 97.62 110 PHE A O 1
ATOM 830 N N . ILE A 1 111 ? -20.779 3.918 17.134 1.00 98.44 111 ILE A N 1
ATOM 831 C CA . ILE A 1 111 ? -20.293 3.729 18.499 1.00 98.44 111 ILE A CA 1
ATOM 832 C C . ILE A 1 111 ? -20.915 4.845 19.336 1.00 98.44 111 ILE A C 1
ATOM 834 O O . ILE A 1 111 ? -20.679 6.020 19.074 1.00 98.44 111 ILE A O 1
ATOM 838 N N . ASN A 1 112 ? -21.707 4.499 20.342 1.00 97.75 112 ASN A N 1
ATOM 839 C CA . ASN A 1 112 ? -22.359 5.458 21.226 1.00 97.75 112 ASN A CA 1
ATOM 840 C C . ASN A 1 112 ? -21.802 5.294 22.637 1.00 97.75 112 ASN A C 1
ATOM 842 O O . ASN A 1 112 ? -21.955 4.232 23.231 1.00 97.75 112 ASN A O 1
ATOM 846 N N . ILE A 1 113 ? -21.198 6.345 23.191 1.00 97.62 113 ILE A N 1
ATOM 847 C CA . ILE A 1 113 ? -20.769 6.387 24.592 1.00 97.62 113 ILE A CA 1
ATOM 848 C C . ILE A 1 113 ? -21.866 7.070 25.405 1.00 97.62 113 ILE A C 1
ATOM 850 O O . ILE A 1 113 ? -22.116 8.267 25.255 1.00 97.62 113 ILE A O 1
ATOM 854 N N . THR A 1 114 ? -22.515 6.313 26.285 1.00 96.94 114 THR A N 1
ATOM 855 C CA . THR A 1 114 ? -23.619 6.793 27.130 1.00 96.94 114 THR A CA 1
ATOM 856 C C . THR A 1 114 ? -23.172 7.151 28.545 1.00 96.94 114 THR A C 1
ATOM 858 O O . THR A 1 114 ? -23.850 7.915 29.227 1.00 96.94 114 THR A O 1
ATOM 861 N N . GLU A 1 115 ? -22.038 6.614 28.996 1.00 95.81 115 GLU A N 1
ATOM 862 C CA . GLU A 1 115 ? -21.422 6.924 30.288 1.00 95.81 115 GLU A CA 1
ATOM 863 C C . GLU A 1 115 ? -19.911 7.048 30.094 1.00 95.81 115 GLU A C 1
ATOM 865 O O . GLU A 1 115 ? -19.297 6.182 29.473 1.00 95.81 115 GLU A O 1
ATOM 870 N N . ALA A 1 116 ? -19.324 8.119 30.622 1.00 94.06 116 ALA A N 1
ATOM 871 C CA . ALA A 1 116 ? -17.885 8.336 30.638 1.00 94.06 116 ALA A CA 1
ATOM 872 C C . ALA A 1 116 ? -17.499 9.011 31.956 1.00 94.06 116 ALA A C 1
ATOM 874 O O . ALA A 1 116 ? -18.018 10.078 32.296 1.00 94.06 116 ALA A O 1
ATOM 875 N N . GLY A 1 117 ? -16.609 8.382 32.721 1.00 89.25 117 GLY A N 1
ATOM 876 C CA . GLY A 1 117 ? -16.169 8.918 34.002 1.00 89.25 117 GLY A CA 1
ATOM 877 C C . GLY A 1 117 ? -15.356 7.931 34.841 1.00 89.25 117 GLY A C 1
ATOM 878 O O . GLY A 1 117 ? -14.947 6.880 34.348 1.00 89.25 117 GLY A O 1
ATOM 879 N N . PRO A 1 118 ? -15.128 8.248 36.129 1.00 87.62 118 PRO A N 1
ATOM 880 C CA . PRO A 1 118 ? -14.324 7.418 37.034 1.00 87.62 118 PRO A CA 1
ATOM 881 C C . PRO A 1 118 ? -14.871 5.996 37.236 1.00 87.62 118 PRO A C 1
ATOM 883 O O . PRO A 1 118 ? -14.111 5.060 37.470 1.00 87.62 118 PRO A O 1
ATOM 886 N N . GLU A 1 119 ? -16.189 5.823 37.116 1.00 88.69 119 GLU A N 1
ATOM 887 C CA . GLU A 1 119 ? -16.870 4.524 37.229 1.00 88.69 119 GLU A CA 1
ATOM 888 C C . GLU A 1 119 ? -16.696 3.643 35.977 1.00 88.69 119 GLU A C 1
ATOM 890 O O . GLU A 1 119 ? -17.106 2.484 35.973 1.00 88.69 119 GLU A O 1
ATOM 895 N N . GLY A 1 120 ? -16.055 4.172 34.930 1.00 91.88 120 GLY A N 1
ATOM 896 C CA . GLY A 1 120 ? -15.804 3.500 33.663 1.00 91.88 120 GLY A CA 1
ATOM 897 C C . GLY A 1 120 ? -16.626 4.069 32.509 1.00 91.88 120 GLY A C 1
ATOM 898 O O . GLY A 1 120 ? -17.359 5.049 32.645 1.00 91.88 120 GLY A O 1
ATOM 899 N N . PHE A 1 121 ? -16.464 3.432 31.356 1.00 95.25 121 PHE A N 1
ATOM 900 C CA . PHE A 1 121 ? -17.135 3.772 30.112 1.00 95.25 121 PHE A CA 1
ATOM 901 C C . PHE A 1 121 ? -18.222 2.746 29.807 1.00 95.25 121 PHE A C 1
ATOM 903 O O . PHE A 1 121 ? -17.986 1.538 29.910 1.00 95.25 121 PHE A O 1
ATOM 910 N N . SER A 1 122 ? -19.395 3.234 29.409 1.00 96.69 122 SER A N 1
ATOM 911 C CA . SER A 1 122 ? -20.534 2.409 28.997 1.00 96.69 122 SER A CA 1
ATOM 912 C C . SER A 1 122 ? -21.113 2.921 27.685 1.00 96.69 122 SER A C 1
ATOM 914 O O . SER A 1 122 ? -21.087 4.126 27.415 1.00 96.69 122 SER A O 1
ATOM 916 N N . GLY A 1 123 ? -21.668 2.018 26.885 1.00 97.25 123 GLY A N 1
ATOM 917 C CA . GLY A 1 123 ? -22.195 2.373 25.584 1.00 97.25 123 GLY A CA 1
ATOM 918 C C . GLY A 1 123 ? -22.645 1.195 24.736 1.00 97.25 123 GLY A C 1
ATOM 919 O O . GLY A 1 123 ? -22.653 0.038 25.164 1.00 97.25 123 GLY A O 1
ATOM 920 N N . GLU A 1 124 ? -23.013 1.529 23.506 1.00 98.31 124 GLU A N 1
ATOM 921 C CA . GLU A 1 124 ? -23.535 0.611 22.500 1.00 98.31 124 GLU A CA 1
ATOM 922 C C . GLU A 1 124 ? -22.740 0.741 21.205 1.00 98.31 124 GLU A C 1
ATOM 924 O O . GLU A 1 124 ? -22.216 1.810 20.888 1.00 98.31 124 GLU A O 1
ATOM 929 N N . PHE A 1 125 ? -22.661 -0.336 20.435 1.00 98.69 125 PHE A N 1
ATOM 930 C CA . PHE A 1 125 ? -21.983 -0.320 19.146 1.00 98.69 125 PHE A CA 1
ATOM 931 C C . PHE A 1 125 ? -22.596 -1.322 18.172 1.00 98.69 125 PHE A C 1
ATOM 933 O O . PHE A 1 125 ? -23.215 -2.320 18.549 1.00 98.69 125 PHE A O 1
ATOM 940 N N . GLY A 1 126 ? -22.385 -1.062 16.890 1.00 98.50 126 GLY A N 1
ATOM 941 C CA . GLY A 1 126 ? -22.716 -1.984 15.818 1.00 98.50 126 GLY A CA 1
ATOM 942 C C . GLY A 1 126 ? -22.032 -1.540 14.541 1.00 98.50 126 GLY A C 1
ATOM 943 O O . GLY A 1 126 ? -21.991 -0.347 14.247 1.00 98.50 126 GLY A O 1
ATOM 944 N N . PHE A 1 127 ? -21.461 -2.477 13.795 1.00 98.44 127 PHE A N 1
ATOM 945 C CA . PHE A 1 127 ? -20.698 -2.147 12.601 1.00 98.44 127 PHE A CA 1
ATOM 946 C C . PHE A 1 127 ? -20.631 -3.295 11.602 1.00 98.44 127 PHE A C 1
ATOM 948 O O . PHE A 1 127 ? -20.867 -4.464 11.921 1.00 98.44 127 PHE A O 1
ATOM 955 N N . ARG A 1 128 ? -20.284 -2.932 10.371 1.00 97.69 128 ARG A N 1
ATOM 956 C CA . ARG A 1 128 ? -19.937 -3.842 9.289 1.00 97.69 128 ARG A CA 1
ATOM 957 C C . ARG A 1 128 ? -18.513 -3.542 8.832 1.00 97.69 128 ARG A C 1
ATOM 959 O O . ARG A 1 128 ? -18.232 -2.437 8.372 1.00 97.69 128 ARG A O 1
ATOM 966 N N . ALA A 1 129 ? -17.631 -4.527 8.975 1.00 97.44 129 ALA A N 1
ATOM 967 C CA . ALA A 1 129 ? -16.202 -4.427 8.677 1.00 97.44 129 ALA A CA 1
ATOM 968 C C . ALA A 1 129 ? -15.800 -5.384 7.548 1.00 97.44 129 ALA A C 1
ATOM 970 O O . ALA A 1 129 ? -16.488 -6.375 7.299 1.00 97.44 129 ALA A O 1
ATOM 971 N N . TYR A 1 130 ? -14.683 -5.100 6.878 1.00 96.12 130 TYR A N 1
ATOM 972 C CA . TYR A 1 130 ? -14.231 -5.822 5.686 1.00 96.12 130 TYR A CA 1
ATOM 973 C C . TYR A 1 130 ? -12.760 -6.231 5.797 1.00 96.12 130 TYR A C 1
ATOM 975 O O . TYR A 1 130 ? -11.970 -5.550 6.446 1.00 96.12 130 TYR A O 1
ATOM 983 N N . ASN A 1 131 ? -12.387 -7.325 5.130 1.00 92.69 131 ASN A N 1
ATOM 984 C CA . ASN A 1 131 ? -10.994 -7.789 5.012 1.00 92.69 131 ASN A CA 1
ATOM 985 C C . ASN A 1 131 ? -10.452 -7.696 3.567 1.00 92.69 131 ASN A C 1
ATOM 987 O O . ASN A 1 131 ? -9.545 -8.430 3.184 1.00 92.69 131 ASN A O 1
ATOM 991 N N . GLY A 1 132 ? -11.079 -6.857 2.738 1.00 87.62 132 GLY A N 1
ATOM 992 C CA . GLY A 1 132 ? -10.806 -6.730 1.302 1.00 87.62 132 GLY A CA 1
ATOM 993 C C . GLY A 1 132 ? -11.633 -7.660 0.405 1.00 87.62 132 GLY A C 1
ATOM 994 O O . GLY A 1 132 ? -11.841 -7.331 -0.759 1.00 87.62 132 GLY A O 1
ATOM 995 N N . VAL A 1 133 ? -12.159 -8.775 0.930 1.00 88.31 133 VAL A N 1
ATOM 996 C CA . VAL A 1 133 ? -12.972 -9.736 0.150 1.00 88.31 133 VAL A CA 1
ATOM 997 C C . VAL A 1 133 ? -14.331 -9.989 0.796 1.00 88.31 133 VAL A C 1
ATOM 999 O O . VAL A 1 133 ? -15.371 -9.885 0.149 1.00 88.31 133 VAL A O 1
ATOM 1002 N N . ASN A 1 134 ? -14.323 -10.319 2.082 1.00 94.25 134 ASN A N 1
ATOM 1003 C CA . ASN A 1 134 ? -15.499 -10.664 2.863 1.00 94.25 134 ASN A CA 1
ATOM 1004 C C . ASN A 1 134 ? -15.860 -9.531 3.823 1.00 94.25 134 ASN A C 1
ATOM 1006 O O . ASN A 1 134 ? -15.029 -8.687 4.170 1.00 94.25 134 ASN A O 1
ATOM 1010 N N . ALA A 1 135 ? -17.108 -9.562 4.281 1.00 96.19 135 ALA A N 1
ATOM 1011 C CA . ALA A 1 135 ? -17.614 -8.682 5.320 1.00 96.19 135 ALA A CA 1
ATOM 1012 C C . ALA A 1 135 ? -17.992 -9.488 6.563 1.00 96.19 135 ALA A C 1
ATOM 1014 O O . ALA A 1 135 ? -18.398 -10.644 6.444 1.00 96.19 135 ALA A O 1
ATOM 1015 N N . VAL A 1 136 ? -17.921 -8.840 7.721 1.00 97.62 136 VAL A N 1
ATOM 1016 C CA . VAL A 1 136 ? -18.472 -9.326 8.987 1.00 97.62 136 VAL A CA 1
ATOM 1017 C C . VAL A 1 136 ? -19.374 -8.254 9.589 1.00 97.62 136 VAL A C 1
ATOM 1019 O O . VAL A 1 136 ? -19.061 -7.061 9.521 1.00 97.62 136 VAL A O 1
ATOM 1022 N N . SER A 1 137 ? -20.495 -8.663 10.174 1.00 98.25 137 SER A N 1
ATOM 1023 C CA . SER A 1 137 ? -21.412 -7.790 10.896 1.00 98.25 137 SER A CA 1
ATOM 1024 C C . SER A 1 137 ? -21.396 -8.091 12.389 1.00 98.25 137 SER A C 1
ATOM 1026 O O . SER A 1 137 ? -21.567 -9.236 12.815 1.00 98.25 137 SER A O 1
ATOM 1028 N N . ILE A 1 138 ? -21.227 -7.032 13.180 1.00 98.56 138 ILE A N 1
ATOM 1029 C CA . ILE A 1 138 ? -21.396 -7.050 14.626 1.00 98.56 138 ILE A CA 1
ATOM 1030 C C . ILE A 1 138 ? -22.578 -6.155 14.987 1.00 98.56 138 ILE A C 1
ATOM 1032 O O . ILE A 1 138 ? -22.638 -4.990 14.594 1.00 98.56 138 ILE A O 1
ATOM 1036 N N . SER A 1 139 ? -23.535 -6.711 15.721 1.00 98.31 139 SER A N 1
ATOM 1037 C CA . SER A 1 139 ? -24.796 -6.056 16.071 1.00 98.31 139 SER A CA 1
ATOM 1038 C C . SER A 1 139 ? -25.120 -6.226 17.553 1.00 98.31 139 SER A C 1
ATOM 1040 O O . SER A 1 139 ? -24.505 -7.044 18.237 1.00 98.31 139 SER A O 1
ATOM 1042 N N . PHE A 1 140 ? -26.050 -5.411 18.062 1.00 97.75 140 PHE A N 1
ATOM 1043 C CA . PHE A 1 140 ? -26.467 -5.410 19.473 1.00 97.75 140 PHE A CA 1
ATOM 1044 C C . PHE A 1 140 ? -25.288 -5.352 20.462 1.00 97.75 140 PHE A C 1
ATOM 1046 O O . PHE A 1 140 ? -25.330 -5.947 21.541 1.00 97.75 140 PHE A O 1
ATOM 1053 N N . GLY A 1 141 ? -24.214 -4.660 20.073 1.00 98.25 141 GLY A N 1
ATOM 1054 C CA . GLY A 1 141 ? -23.006 -4.534 20.865 1.00 98.25 141 GLY A CA 1
ATOM 1055 C C . GLY A 1 141 ? -23.234 -3.629 22.068 1.00 98.25 141 GLY A C 1
ATOM 1056 O O . GLY A 1 141 ? -23.805 -2.549 21.938 1.00 98.25 141 GLY A O 1
ATOM 1057 N N . THR A 1 142 ? -22.763 -4.054 23.237 1.00 97.69 142 THR A N 1
ATOM 1058 C CA . THR A 1 142 ? -22.814 -3.279 24.481 1.00 97.69 142 THR A CA 1
ATOM 1059 C C . THR A 1 142 ? -21.509 -3.425 25.246 1.00 97.69 142 THR A C 1
ATOM 1061 O O . THR A 1 142 ? -21.020 -4.548 25.412 1.00 97.69 142 THR A O 1
ATOM 1064 N N . PHE A 1 143 ? -20.999 -2.323 25.786 1.00 97.19 143 PHE A N 1
ATOM 1065 C CA . PHE A 1 143 ? -19.962 -2.323 26.813 1.00 97.19 143 PHE A CA 1
ATOM 1066 C C . PHE A 1 143 ? -20.455 -1.559 28.042 1.00 97.19 143 PHE A C 1
ATOM 1068 O O . PHE A 1 143 ? -21.204 -0.592 27.925 1.00 97.19 143 PHE A O 1
ATOM 1075 N N . TYR A 1 144 ? -20.078 -2.006 29.234 1.00 96.31 144 TYR A N 1
ATOM 1076 C CA . TYR A 1 144 ? -20.572 -1.437 30.485 1.00 96.31 144 TYR A CA 1
ATOM 1077 C C . TYR A 1 144 ? -19.457 -1.344 31.513 1.00 96.31 144 TYR A C 1
ATOM 1079 O O . TYR A 1 144 ? -18.850 -2.362 31.863 1.00 96.31 144 TYR A O 1
ATOM 1087 N N . ARG A 1 145 ? -19.238 -0.118 32.002 1.00 95.00 145 ARG A N 1
ATOM 1088 C CA . ARG A 1 145 ? -18.299 0.247 33.071 1.00 95.00 145 ARG A CA 1
ATOM 1089 C C . ARG A 1 145 ? -16.901 -0.342 32.910 1.00 95.00 145 ARG A C 1
ATOM 1091 O O . ARG A 1 145 ? -16.279 -0.796 33.869 1.00 95.00 145 ARG A O 1
ATOM 1098 N N . ILE A 1 146 ? -16.384 -0.314 31.687 1.00 94.94 146 ILE A N 1
ATOM 1099 C CA . ILE A 1 146 ? -14.991 -0.684 31.437 1.00 94.94 146 ILE A CA 1
ATOM 1100 C C . ILE A 1 146 ? -14.115 0.481 31.884 1.00 94.94 146 ILE A C 1
ATOM 1102 O O . ILE A 1 146 ? -14.295 1.613 31.436 1.00 94.94 146 ILE A O 1
ATOM 1106 N N . GLN A 1 147 ? -13.188 0.217 32.797 1.00 93.56 147 GLN A N 1
ATOM 1107 C CA . GLN A 1 147 ? -12.255 1.221 33.297 1.00 93.56 147 GLN A CA 1
ATOM 1108 C C . GLN A 1 147 ? -10.936 1.180 32.517 1.00 93.56 147 GLN A C 1
ATOM 1110 O O . GLN A 1 147 ? -10.536 0.096 32.079 1.00 93.56 147 GLN A O 1
ATOM 1115 N N . PRO A 1 148 ? -10.234 2.323 32.378 1.00 93.31 148 PRO A N 1
ATOM 1116 C CA . PRO A 1 148 ? -8.906 2.344 31.783 1.00 93.31 148 PRO A CA 1
ATOM 1117 C C . PRO A 1 148 ? -7.953 1.406 32.524 1.00 93.31 148 PRO A C 1
ATOM 1119 O O . PRO A 1 148 ? -7.813 1.488 33.745 1.00 93.31 148 PRO A O 1
ATOM 1122 N N . ASN A 1 149 ? -7.303 0.510 31.791 1.00 93.88 149 ASN A N 1
ATOM 1123 C CA . ASN A 1 149 ? -6.433 -0.520 32.361 1.00 93.88 149 ASN A CA 1
ATOM 1124 C C . ASN A 1 149 ? -5.181 -0.806 31.519 1.00 93.88 149 ASN A C 1
ATOM 1126 O O . ASN A 1 149 ? -4.359 -1.634 31.913 1.00 93.88 149 ASN A O 1
ATOM 1130 N N . ILE A 1 150 ? -5.020 -0.116 30.391 1.00 93.25 150 ILE A N 1
ATOM 1131 C CA . ILE A 1 150 ? -3.841 -0.187 29.535 1.00 93.25 150 ILE A CA 1
ATOM 1132 C C . ILE A 1 150 ? -3.424 1.226 29.119 1.00 93.25 150 ILE A C 1
ATOM 1134 O O . ILE A 1 150 ? -4.264 2.112 28.955 1.00 93.25 150 ILE A O 1
ATOM 1138 N N . ALA A 1 151 ? -2.119 1.444 28.979 1.00 89.56 151 ALA A N 1
ATOM 1139 C CA . ALA A 1 151 ? -1.577 2.670 28.406 1.00 89.56 151 ALA A CA 1
ATOM 1140 C C . ALA A 1 151 ? -1.391 2.481 26.899 1.00 89.56 151 ALA A C 1
ATOM 1142 O O . ALA A 1 151 ? -0.915 1.427 26.482 1.00 89.56 151 ALA A O 1
ATOM 1143 N N . ASN A 1 152 ? -1.752 3.502 26.125 1.00 88.50 152 ASN A N 1
ATOM 1144 C CA . ASN A 1 152 ? -1.490 3.615 24.691 1.00 88.50 152 ASN A CA 1
ATOM 1145 C C . ASN A 1 152 ? -1.876 2.356 23.888 1.00 88.50 152 ASN A C 1
ATOM 1147 O O . ASN A 1 152 ? -1.029 1.780 23.207 1.00 88.50 152 ASN A O 1
ATOM 1151 N N . PRO A 1 153 ? -3.136 1.880 23.985 1.00 92.25 153 PRO A N 1
ATOM 1152 C CA . PRO A 1 153 ? -3.625 0.847 23.077 1.00 92.25 153 PRO A CA 1
ATOM 1153 C C . PRO A 1 153 ? -3.569 1.343 21.626 1.00 92.25 153 PRO A C 1
ATOM 1155 O O . PRO A 1 153 ? -3.631 2.544 21.369 1.00 92.25 153 PRO A O 1
ATOM 1158 N N . THR A 1 154 ? -3.519 0.414 20.675 1.00 90.75 154 THR A N 1
ATOM 1159 C CA . THR A 1 154 ? -3.497 0.713 19.236 1.00 90.75 154 THR A CA 1
ATOM 1160 C C . THR A 1 154 ? -4.400 -0.274 18.506 1.00 90.75 154 THR A C 1
ATOM 1162 O O . THR A 1 154 ? -4.462 -1.448 18.882 1.00 90.75 154 THR A O 1
ATOM 1165 N N . LEU A 1 155 ? -5.106 0.186 17.470 1.00 92.00 155 LEU A N 1
ATOM 1166 C CA . LEU A 1 155 ? -5.790 -0.716 16.543 1.00 92.00 155 LEU A CA 1
ATOM 1167 C C . LEU A 1 155 ? -4.760 -1.552 15.780 1.00 92.00 155 LEU A C 1
ATOM 1169 O O . LEU A 1 155 ? -3.682 -1.066 15.441 1.00 92.00 155 LEU A O 1
ATOM 1173 N N . VAL A 1 156 ? -5.083 -2.807 15.473 1.00 91.69 156 VAL A N 1
ATOM 1174 C CA . VAL A 1 156 ? -4.136 -3.684 14.772 1.00 91.69 156 VAL A CA 1
ATOM 1175 C C . VAL A 1 156 ? -3.888 -3.185 13.350 1.00 91.69 156 VAL A C 1
ATOM 1177 O O . VAL A 1 156 ? -2.740 -3.209 12.913 1.00 91.69 156 VAL A O 1
ATOM 1180 N N . SER A 1 157 ? -4.903 -2.649 12.663 1.00 89.25 157 SER A N 1
ATOM 1181 C CA . SER A 1 157 ? -4.753 -2.025 11.337 1.00 89.25 157 SER A CA 1
ATOM 1182 C C . SER A 1 157 ? -3.884 -0.773 11.331 1.00 89.25 157 SER A C 1
ATOM 1184 O O . SER A 1 157 ? -3.366 -0.424 10.279 1.00 89.25 157 SER A O 1
ATOM 1186 N N . GLU A 1 158 ? -3.692 -0.128 12.480 1.00 89.88 158 GLU A N 1
ATOM 1187 C CA . GLU A 1 158 ? -2.829 1.049 12.635 1.00 89.88 158 GLU A CA 1
ATOM 1188 C C . GLU A 1 158 ? -1.460 0.678 13.235 1.00 89.88 158 GLU A C 1
ATOM 1190 O O . GLU A 1 158 ? -0.612 1.543 13.442 1.00 89.88 158 GLU A O 1
ATOM 1195 N N . SER A 1 159 ? -1.224 -0.606 13.532 1.00 90.62 159 SER A N 1
ATOM 1196 C CA . SER A 1 159 ? 0.038 -1.069 14.110 1.00 90.62 159 SER A CA 1
ATOM 1197 C C . SER A 1 159 ? 1.132 -1.189 13.053 1.00 90.62 159 SER A C 1
ATOM 1199 O O . SER A 1 159 ? 0.903 -1.658 11.934 1.00 90.62 159 SER A O 1
ATOM 1201 N N . CYS A 1 160 ? 2.362 -0.836 13.431 1.00 91.62 160 CYS A N 1
ATOM 1202 C CA . CYS A 1 160 ? 3.475 -0.859 12.490 1.00 91.62 160 CYS A CA 1
ATOM 1203 C C . CYS A 1 160 ? 3.787 -2.265 11.941 1.00 91.62 160 CYS A C 1
ATOM 1205 O O . CYS A 1 160 ? 4.120 -2.413 10.763 1.00 91.62 160 CYS A O 1
ATOM 1207 N N . ASP A 1 161 ? 3.622 -3.309 12.757 1.00 91.06 161 ASP A N 1
ATOM 1208 C CA . ASP A 1 161 ? 3.832 -4.697 12.330 1.00 91.06 161 ASP A CA 1
ATOM 1209 C C . ASP A 1 161 ? 2.853 -5.099 11.218 1.00 91.06 161 ASP A C 1
ATOM 1211 O O . ASP A 1 161 ? 3.246 -5.705 10.216 1.00 91.06 161 ASP A O 1
ATOM 1215 N N . TYR A 1 162 ? 1.580 -4.718 11.362 1.00 90.06 162 TYR A N 1
ATOM 1216 C CA . TYR A 1 162 ? 0.553 -4.990 10.362 1.00 90.06 162 TYR A CA 1
ATOM 1217 C C . TYR A 1 162 ? 0.807 -4.217 9.065 1.00 90.06 162 TYR A C 1
ATOM 1219 O O . TYR A 1 162 ? 0.831 -4.817 7.988 1.00 90.06 162 TYR A O 1
ATOM 1227 N N . ILE A 1 163 ? 1.067 -2.908 9.164 1.00 91.38 163 ILE A N 1
ATOM 1228 C CA . ILE A 1 163 ? 1.356 -2.056 8.002 1.00 91.38 163 ILE A CA 1
ATOM 1229 C C . ILE A 1 163 ? 2.602 -2.550 7.256 1.00 91.38 163 ILE A C 1
ATOM 1231 O O . ILE A 1 163 ? 2.581 -2.678 6.034 1.00 91.38 163 ILE A O 1
ATOM 1235 N N . THR A 1 164 ? 3.656 -2.952 7.969 1.00 94.06 164 THR A N 1
ATOM 1236 C CA . THR A 1 164 ? 4.849 -3.561 7.355 1.00 94.06 164 THR A CA 1
ATOM 1237 C C . THR A 1 164 ? 4.506 -4.853 6.600 1.00 94.06 164 THR A C 1
ATOM 1239 O O . THR A 1 164 ? 5.053 -5.122 5.526 1.00 94.06 164 THR A O 1
ATOM 1242 N N . GLY A 1 165 ? 3.571 -5.659 7.113 1.00 91.88 165 GLY A N 1
ATOM 1243 C CA . GLY A 1 165 ? 3.027 -6.823 6.408 1.00 91.88 165 GLY A CA 1
ATOM 1244 C C . GLY A 1 165 ? 2.328 -6.461 5.090 1.00 91.88 165 GLY A C 1
ATOM 1245 O O . GLY A 1 165 ? 2.553 -7.124 4.069 1.00 91.88 165 GLY A O 1
ATOM 1246 N N . LEU A 1 166 ? 1.536 -5.383 5.083 1.00 91.38 166 LEU A N 1
ATOM 1247 C CA . LEU A 1 166 ? 0.890 -4.865 3.872 1.00 91.38 166 LEU A CA 1
ATOM 1248 C C . LEU A 1 166 ? 1.913 -4.355 2.854 1.00 91.38 166 LEU A C 1
ATOM 1250 O O . LEU A 1 166 ? 1.833 -4.720 1.682 1.00 91.38 166 LEU A O 1
ATOM 1254 N N . VAL A 1 167 ? 2.925 -3.607 3.299 1.00 96.38 167 VAL A N 1
ATOM 1255 C CA . VAL A 1 167 ? 4.035 -3.134 2.454 1.00 96.38 167 VAL A CA 1
ATOM 1256 C C . VAL A 1 167 ? 4.755 -4.304 1.795 1.00 96.38 167 VAL A C 1
ATOM 1258 O O . VAL A 1 167 ? 4.985 -4.289 0.588 1.00 96.38 167 VAL A O 1
ATOM 1261 N N . ASN A 1 168 ? 5.078 -5.352 2.555 1.00 95.88 168 ASN A N 1
ATOM 1262 C CA . ASN A 1 168 ? 5.733 -6.541 2.010 1.00 95.88 168 ASN A CA 1
ATOM 1263 C C . ASN A 1 168 ? 4.873 -7.239 0.945 1.00 95.88 168 ASN A C 1
ATOM 1265 O O . ASN A 1 168 ? 5.408 -7.706 -0.062 1.00 95.88 168 ASN A O 1
ATOM 1269 N N . THR A 1 169 ? 3.554 -7.278 1.147 1.00 93.94 169 THR A N 1
ATOM 1270 C CA . THR A 1 169 ? 2.593 -7.861 0.199 1.00 93.94 169 THR A CA 1
ATOM 1271 C C . THR A 1 169 ? 2.481 -7.023 -1.078 1.00 93.94 169 THR A C 1
ATOM 1273 O O . THR A 1 169 ? 2.569 -7.559 -2.187 1.00 93.94 169 THR A O 1
ATOM 1276 N N . ALA A 1 170 ? 2.351 -5.703 -0.938 1.00 96.12 170 ALA A N 1
ATOM 1277 C CA . ALA A 1 170 ? 2.290 -4.777 -2.063 1.00 96.12 170 ALA A CA 1
ATOM 1278 C C . ALA A 1 170 ? 3.603 -4.783 -2.860 1.00 96.12 170 ALA A C 1
ATOM 1280 O O . ALA A 1 170 ? 3.576 -4.912 -4.080 1.00 96.12 170 ALA A O 1
ATOM 1281 N N . ARG A 1 171 ? 4.756 -4.786 -2.176 1.00 96.81 171 ARG A N 1
ATOM 1282 C CA . ARG A 1 171 ? 6.082 -4.919 -2.798 1.00 96.81 171 ARG A CA 1
ATOM 1283 C C . ARG A 1 171 ? 6.227 -6.221 -3.577 1.00 96.81 171 ARG A C 1
ATOM 1285 O O . ARG A 1 171 ? 6.778 -6.217 -4.670 1.00 96.81 171 ARG A O 1
ATOM 1292 N N . ALA A 1 172 ? 5.765 -7.343 -3.023 1.00 96.31 172 ALA A N 1
ATOM 1293 C CA . ALA A 1 172 ? 5.819 -8.627 -3.721 1.00 96.31 172 ALA A CA 1
ATOM 1294 C C . ALA A 1 172 ? 4.987 -8.601 -5.011 1.00 96.31 172 ALA A C 1
ATOM 1296 O O . ALA A 1 172 ? 5.437 -9.111 -6.033 1.00 96.31 172 ALA A O 1
ATOM 1297 N N . THR A 1 173 ? 3.814 -7.963 -4.970 1.00 95.81 173 THR A N 1
ATOM 1298 C CA . THR A 1 173 ? 2.955 -7.767 -6.147 1.00 95.81 173 THR A CA 1
ATOM 1299 C C . THR A 1 173 ? 3.634 -6.867 -7.178 1.00 95.81 173 THR A C 1
ATOM 1301 O O . THR A 1 173 ? 3.752 -7.255 -8.336 1.00 95.81 173 THR A O 1
ATOM 1304 N N . PHE A 1 174 ? 4.155 -5.714 -6.752 1.00 95.56 174 PHE A N 1
ATOM 1305 C CA . PHE A 1 174 ? 4.912 -4.787 -7.594 1.00 95.56 174 PHE A CA 1
ATOM 1306 C C . PHE A 1 174 ? 6.105 -5.470 -8.280 1.00 95.56 174 PHE A C 1
ATOM 1308 O O . PHE A 1 174 ? 6.186 -5.468 -9.502 1.00 95.56 174 PHE A O 1
ATOM 1315 N N . ASN A 1 175 ? 6.966 -6.158 -7.523 1.00 93.00 175 ASN A N 1
ATOM 1316 C CA . ASN A 1 175 ? 8.143 -6.851 -8.062 1.00 93.00 175 ASN A CA 1
ATOM 1317 C C . ASN A 1 175 ? 7.795 -7.987 -9.039 1.00 93.00 175 ASN A C 1
ATOM 1319 O O . ASN A 1 175 ? 8.625 -8.363 -9.863 1.00 93.00 175 ASN A O 1
ATOM 1323 N N . ALA A 1 176 ? 6.607 -8.580 -8.911 1.00 94.00 176 ALA A N 1
ATOM 1324 C CA . ALA A 1 176 ? 6.129 -9.625 -9.809 1.00 94.00 176 ALA A CA 1
ATOM 1325 C C . ALA A 1 176 ? 5.416 -9.067 -11.054 1.00 94.00 176 ALA A C 1
ATOM 1327 O O . ALA A 1 176 ? 5.108 -9.841 -11.960 1.00 94.00 176 ALA A O 1
ATOM 1328 N N . THR A 1 177 ? 5.141 -7.760 -11.099 1.00 92.12 177 THR A N 1
ATOM 1329 C CA . THR A 1 177 ? 4.397 -7.110 -12.180 1.00 92.12 177 THR A CA 1
ATOM 1330 C C . THR A 1 177 ? 5.375 -6.536 -13.210 1.00 92.12 177 THR A C 1
ATOM 1332 O O . THR A 1 177 ? 6.170 -5.662 -12.864 1.00 92.12 177 THR A O 1
ATOM 1335 N N . PRO A 1 178 ? 5.360 -7.003 -14.472 1.00 87.31 178 PRO A N 1
ATOM 1336 C CA . PRO A 1 178 ? 6.259 -6.492 -15.505 1.00 87.31 178 PRO A CA 1
ATOM 1337 C C . PRO A 1 178 ? 6.055 -4.985 -15.754 1.00 87.31 178 PRO A C 1
ATOM 1339 O O . PRO A 1 178 ? 4.903 -4.565 -15.875 1.00 87.31 178 PRO A O 1
ATOM 1342 N N . PRO A 1 179 ? 7.122 -4.175 -15.908 1.00 86.00 179 PRO A N 1
ATOM 1343 C CA . PRO A 1 179 ? 7.007 -2.729 -16.138 1.00 86.00 179 PRO A CA 1
ATOM 1344 C C . PRO A 1 179 ? 6.202 -2.306 -17.371 1.00 86.00 179 PRO A C 1
ATOM 1346 O O . PRO A 1 179 ? 5.718 -1.183 -17.413 1.00 86.00 179 PRO A O 1
ATOM 1349 N N . ASN A 1 180 ? 6.064 -3.188 -18.361 1.00 81.50 180 ASN A N 1
ATOM 1350 C CA . ASN A 1 180 ? 5.335 -2.968 -19.614 1.00 81.50 180 ASN A CA 1
ATOM 1351 C C . ASN A 1 180 ? 3.894 -3.516 -19.594 1.00 81.50 180 ASN A C 1
ATOM 1353 O O . ASN A 1 180 ? 3.236 -3.550 -20.633 1.00 81.50 180 ASN A O 1
ATOM 1357 N N . SER A 1 181 ? 3.428 -4.012 -18.446 1.00 85.75 181 SER A N 1
ATOM 1358 C CA . SER A 1 181 ? 2.075 -4.551 -18.299 1.00 85.75 181 SER A CA 1
ATOM 1359 C C . SER A 1 181 ? 1.066 -3.460 -17.940 1.00 85.75 181 SER A C 1
ATOM 1361 O O . SER A 1 181 ? 1.393 -2.518 -17.216 1.00 85.75 181 SER A O 1
ATOM 1363 N N . ASP A 1 182 ? -0.183 -3.629 -18.380 1.00 87.50 182 ASP A N 1
ATOM 1364 C CA . ASP A 1 182 ? -1.293 -2.728 -18.035 1.00 87.50 182 ASP A CA 1
ATOM 1365 C C . ASP A 1 182 ? -1.569 -2.711 -16.514 1.00 87.50 182 ASP A C 1
ATOM 1367 O O . ASP A 1 182 ? -2.155 -1.767 -15.982 1.00 87.50 182 ASP A O 1
ATOM 1371 N N . GLU A 1 183 ? -1.142 -3.751 -15.790 1.00 91.50 183 GLU A N 1
ATOM 1372 C CA . GLU A 1 183 ? -1.274 -3.872 -14.338 1.00 91.50 183 GLU A CA 1
ATOM 1373 C C . GLU A 1 183 ? -0.212 -3.088 -13.550 1.00 91.50 183 GLU A C 1
ATOM 1375 O O . GLU A 1 183 ? -0.422 -2.809 -12.362 1.00 91.50 183 GLU A O 1
ATOM 1380 N N . TYR A 1 184 ? 0.911 -2.712 -14.175 1.00 90.69 184 TYR A N 1
ATOM 1381 C CA . TYR A 1 184 ? 2.030 -2.062 -13.485 1.00 90.69 184 TYR A CA 1
ATOM 1382 C C . TYR A 1 184 ? 1.635 -0.776 -12.753 1.00 90.69 184 TYR A C 1
ATOM 1384 O O . TYR A 1 184 ? 1.967 -0.666 -11.566 1.00 90.69 184 TYR A O 1
ATOM 1392 N N . PRO A 1 185 ? 0.878 0.164 -13.358 1.00 91.88 185 PRO A N 1
ATOM 1393 C CA . PRO A 1 185 ? 0.507 1.391 -12.661 1.00 91.88 185 PRO A CA 1
ATOM 1394 C C . PRO A 1 185 ? -0.295 1.133 -11.386 1.00 91.88 185 PRO A C 1
ATOM 1396 O O . PRO A 1 185 ? -0.064 1.778 -10.363 1.00 91.88 185 PRO A O 1
ATOM 1399 N N . ALA A 1 186 ? -1.194 0.144 -11.407 1.00 94.38 186 ALA A N 1
ATOM 1400 C CA . ALA A 1 186 ? -1.982 -0.227 -10.238 1.00 94.38 186 ALA A CA 1
ATOM 1401 C C . ALA A 1 186 ? -1.119 -0.888 -9.150 1.00 94.38 186 ALA A C 1
ATOM 1403 O O . ALA A 1 186 ? -1.254 -0.551 -7.972 1.00 94.38 186 ALA A O 1
ATOM 1404 N N . ALA A 1 187 ? -0.216 -1.798 -9.530 1.00 95.75 187 ALA A N 1
ATOM 1405 C CA . ALA A 1 187 ? 0.681 -2.470 -8.591 1.00 95.75 187 ALA A CA 1
ATOM 1406 C C . ALA A 1 187 ? 1.678 -1.492 -7.942 1.00 95.75 187 ALA A C 1
ATOM 1408 O O . ALA A 1 187 ? 1.879 -1.528 -6.726 1.00 95.75 187 ALA A O 1
ATOM 1409 N N . CYS A 1 188 ? 2.253 -0.583 -8.733 1.00 96.75 188 CYS A N 1
ATOM 1410 C CA . CYS A 1 188 ? 3.142 0.473 -8.257 1.00 96.75 188 CYS A CA 1
ATOM 1411 C C . CYS A 1 188 ? 2.410 1.444 -7.324 1.00 96.75 188 CYS A C 1
ATOM 1413 O O . CYS A 1 188 ? 2.871 1.674 -6.206 1.00 96.75 188 CYS A O 1
ATOM 1415 N N . ALA A 1 189 ? 1.227 1.937 -7.711 1.00 95.81 189 ALA A N 1
ATOM 1416 C CA . ALA A 1 189 ? 0.438 2.836 -6.868 1.00 95.81 189 ALA A CA 1
ATOM 1417 C C . ALA A 1 189 ? 0.039 2.181 -5.535 1.00 95.81 189 ALA A C 1
ATOM 1419 O O . ALA A 1 189 ? 0.110 2.820 -4.487 1.00 95.81 189 ALA A O 1
ATOM 1420 N N . ALA A 1 190 ? -0.329 0.895 -5.543 1.00 96.19 190 ALA A N 1
ATOM 1421 C CA . ALA A 1 190 ? -0.613 0.152 -4.317 1.00 96.19 190 ALA A CA 1
ATOM 1422 C C . ALA A 1 190 ? 0.617 0.052 -3.399 1.00 96.19 190 ALA A C 1
ATOM 1424 O O . ALA A 1 190 ? 0.485 0.189 -2.182 1.00 96.19 190 ALA A O 1
ATOM 1425 N N . TYR A 1 191 ? 1.811 -0.149 -3.965 1.00 97.88 191 TYR A N 1
ATOM 1426 C CA . TYR A 1 191 ? 3.050 -0.174 -3.191 1.00 97.88 191 TYR A CA 1
ATOM 1427 C C . TYR A 1 191 ? 3.404 1.205 -2.621 1.00 97.88 191 TYR A C 1
ATOM 1429 O O . TYR A 1 191 ? 3.695 1.304 -1.429 1.00 97.88 191 TYR A O 1
ATOM 1437 N N . VAL A 1 192 ? 3.291 2.271 -3.419 1.00 97.06 192 VAL A N 1
ATOM 1438 C CA . VAL A 1 192 ? 3.490 3.655 -2.957 1.00 97.06 192 VAL A CA 1
ATOM 1439 C C . VAL A 1 192 ? 2.523 4.005 -1.824 1.00 97.06 192 VAL A C 1
ATOM 1441 O O . VAL A 1 192 ? 2.963 4.521 -0.799 1.00 97.06 192 VAL A O 1
ATOM 1444 N N . ASN A 1 193 ? 1.236 3.669 -1.950 1.00 95.31 193 ASN A N 1
ATOM 1445 C CA . ASN A 1 193 ? 0.247 3.908 -0.893 1.00 95.31 193 ASN A CA 1
ATOM 1446 C C . ASN A 1 193 ? 0.604 3.158 0.399 1.00 95.31 193 ASN A C 1
ATOM 1448 O O . ASN A 1 193 ? 0.574 3.743 1.476 1.00 95.31 193 ASN A O 1
ATOM 1452 N N . ALA A 1 194 ? 1.028 1.894 0.303 1.00 95.81 194 ALA A N 1
ATOM 1453 C CA . ALA A 1 194 ? 1.449 1.132 1.477 1.00 95.81 194 ALA A CA 1
ATOM 1454 C C . ALA A 1 194 ? 2.687 1.748 2.161 1.00 95.81 194 ALA A C 1
ATOM 1456 O O . ALA A 1 194 ? 2.769 1.767 3.388 1.00 95.81 194 ALA A O 1
ATOM 1457 N N . LEU A 1 195 ? 3.645 2.279 1.389 1.00 97.38 195 LEU A N 1
ATOM 1458 C CA . LEU A 1 195 ? 4.802 3.002 1.933 1.00 97.38 195 LEU A CA 1
ATOM 1459 C C . LEU A 1 195 ? 4.387 4.323 2.605 1.00 97.38 195 LEU A C 1
ATOM 1461 O O . LEU A 1 195 ? 4.932 4.674 3.648 1.00 97.38 195 LEU A O 1
ATOM 1465 N N . GLN A 1 196 ? 3.401 5.038 2.057 1.00 95.94 196 GLN A N 1
ATOM 1466 C CA . GLN A 1 196 ? 2.840 6.245 2.678 1.00 95.94 196 GLN A CA 1
ATOM 1467 C C . GLN A 1 196 ? 2.113 5.934 3.993 1.00 95.94 196 GLN A C 1
ATOM 1469 O O . GLN A 1 196 ? 2.277 6.667 4.974 1.00 95.94 196 GLN A O 1
ATOM 1474 N N . ASP A 1 197 ? 1.376 4.824 4.052 1.00 92.69 197 ASP A N 1
ATOM 1475 C CA . ASP A 1 197 ? 0.787 4.330 5.298 1.00 92.69 197 ASP A CA 1
ATOM 1476 C C . ASP A 1 197 ? 1.890 3.977 6.306 1.00 92.69 197 ASP A C 1
ATOM 1478 O O . ASP A 1 197 ? 1.806 4.346 7.478 1.00 92.69 197 ASP A O 1
ATOM 1482 N N . GLN A 1 198 ? 2.982 3.347 5.860 1.00 95.88 198 GLN A N 1
ATOM 1483 C CA . GLN A 1 198 ? 4.127 3.056 6.723 1.00 95.88 198 GLN A CA 1
ATOM 1484 C C . GLN A 1 198 ? 4.761 4.334 7.284 1.00 95.88 198 GLN A C 1
ATOM 1486 O O . GLN A 1 198 ? 4.988 4.406 8.487 1.00 95.88 198 GLN A O 1
ATOM 1491 N N . ILE A 1 199 ? 4.973 5.373 6.473 1.00 95.81 199 ILE A N 1
ATOM 1492 C CA . ILE A 1 199 ? 5.447 6.678 6.970 1.00 95.81 199 ILE A CA 1
ATOM 1493 C C . ILE A 1 199 ? 4.480 7.236 8.021 1.00 95.81 199 ILE A C 1
ATOM 1495 O O . ILE A 1 199 ? 4.915 7.738 9.056 1.00 95.81 199 ILE A O 1
ATOM 1499 N N . THR A 1 200 ? 3.176 7.135 7.772 1.00 91.25 200 THR A N 1
ATOM 1500 C CA . THR A 1 200 ? 2.137 7.703 8.641 1.00 91.25 200 THR A CA 1
ATOM 1501 C C . THR A 1 200 ? 2.077 7.017 10.006 1.00 91.25 200 THR A C 1
ATOM 1503 O O . THR A 1 200 ? 1.994 7.701 11.025 1.00 91.25 200 THR A O 1
ATOM 1506 N N . TYR A 1 201 ? 2.130 5.683 10.036 1.00 89.69 201 TYR A N 1
ATOM 1507 C CA . TYR A 1 201 ? 1.901 4.889 11.250 1.00 89.69 201 TYR A CA 1
ATOM 1508 C C . TYR A 1 201 ? 3.186 4.378 11.922 1.00 89.69 201 TYR A C 1
ATOM 1510 O O . TYR A 1 201 ? 3.201 4.170 13.134 1.00 89.69 201 TYR A O 1
ATOM 1518 N N . CYS A 1 202 ? 4.272 4.185 11.170 1.00 93.31 202 CYS A N 1
ATOM 1519 C CA . CYS A 1 202 ? 5.573 3.741 11.690 1.00 93.31 202 CYS A CA 1
ATOM 1520 C C . CYS A 1 202 ? 6.615 4.864 11.774 1.00 93.31 202 CYS A C 1
ATOM 1522 O O . CYS A 1 202 ? 7.561 4.758 12.557 1.00 93.31 202 CYS A O 1
ATOM 1524 N N . GLY A 1 203 ? 6.472 5.916 10.962 1.00 93.50 203 GLY A N 1
ATOM 1525 C CA . GLY A 1 203 ? 7.501 6.935 10.765 1.00 93.50 203 GLY A CA 1
ATOM 1526 C C . GLY A 1 203 ? 8.598 6.521 9.775 1.00 93.50 203 GLY A C 1
ATOM 1527 O O . GLY A 1 203 ? 8.734 5.357 9.406 1.00 93.50 203 GLY A O 1
ATOM 1528 N N . ASP A 1 204 ? 9.397 7.508 9.363 1.00 96.25 204 ASP A N 1
ATOM 1529 C CA . ASP A 1 204 ? 10.551 7.354 8.462 1.00 96.25 204 ASP A CA 1
ATOM 1530 C C . ASP A 1 204 ? 11.688 8.311 8.878 1.00 96.25 204 ASP A C 1
ATOM 1532 O O . ASP A 1 204 ? 11.904 9.356 8.261 1.00 96.25 204 ASP A O 1
ATOM 1536 N N . PRO A 1 205 ? 12.365 8.047 10.010 1.00 93.75 205 PRO A N 1
ATOM 1537 C CA . PRO A 1 205 ? 13.325 8.987 10.587 1.00 93.75 205 PRO A CA 1
ATOM 1538 C C . PRO A 1 205 ? 14.625 9.118 9.782 1.00 93.75 205 PRO A C 1
ATOM 1540 O O . PRO A 1 205 ? 15.322 10.120 9.938 1.00 93.75 205 PRO A O 1
ATOM 1543 N N . ASP A 1 206 ? 14.973 8.121 8.966 1.00 93.00 206 ASP A N 1
ATOM 1544 C CA . ASP A 1 206 ? 16.165 8.133 8.113 1.00 93.00 206 ASP A CA 1
ATOM 1545 C C . ASP A 1 206 ? 15.873 8.538 6.659 1.00 93.00 206 ASP A C 1
ATOM 1547 O O . ASP A 1 206 ? 16.817 8.747 5.898 1.00 93.00 206 ASP A O 1
ATOM 1551 N N . GLY A 1 207 ? 14.598 8.723 6.298 1.00 91.56 207 GLY A N 1
ATOM 1552 C CA . GLY A 1 207 ? 14.164 9.147 4.966 1.00 91.56 207 GLY A CA 1
ATOM 1553 C C . GLY A 1 207 ? 14.207 8.035 3.918 1.00 91.56 207 GLY A C 1
ATOM 1554 O O . GLY A 1 207 ? 13.996 8.302 2.736 1.00 91.56 207 GLY A O 1
ATOM 1555 N N . THR A 1 208 ? 14.495 6.794 4.317 1.00 93.31 208 THR A N 1
ATOM 1556 C CA . THR A 1 208 ? 14.682 5.681 3.378 1.00 93.31 208 THR A CA 1
ATOM 1557 C C . THR A 1 208 ? 13.393 5.313 2.647 1.00 93.31 208 THR A C 1
ATOM 1559 O O . THR A 1 208 ? 13.434 4.915 1.476 1.00 93.31 208 THR A O 1
ATOM 1562 N N . ILE A 1 209 ? 12.236 5.468 3.298 1.00 95.56 209 ILE A N 1
ATOM 1563 C CA . ILE A 1 209 ? 10.936 5.204 2.673 1.00 95.56 209 ILE A CA 1
ATOM 1564 C C . ILE A 1 209 ? 10.594 6.323 1.686 1.00 95.56 209 ILE A C 1
ATOM 1566 O O . ILE A 1 209 ? 10.178 6.039 0.560 1.00 95.56 209 ILE A O 1
ATOM 1570 N N . VAL A 1 210 ? 10.824 7.582 2.064 1.00 91.12 210 VAL A N 1
ATOM 1571 C CA . VAL A 1 210 ? 10.652 8.740 1.175 1.00 91.12 210 VAL A CA 1
ATOM 1572 C C . VAL A 1 210 ? 11.532 8.617 -0.072 1.00 91.12 210 VAL A C 1
ATOM 1574 O O . VAL A 1 210 ? 11.023 8.780 -1.182 1.00 91.12 210 VAL A O 1
ATOM 1577 N N . ASP A 1 211 ? 12.808 8.259 0.078 1.00 87.25 211 ASP A N 1
ATOM 1578 C CA . ASP A 1 211 ? 13.718 8.043 -1.053 1.00 87.25 211 ASP A CA 1
ATOM 1579 C C . ASP A 1 211 ? 13.216 6.924 -1.977 1.00 87.25 211 ASP A C 1
ATOM 1581 O O . ASP A 1 211 ? 13.253 7.055 -3.202 1.00 87.25 211 ASP A O 1
ATOM 1585 N N . THR A 1 212 ? 12.671 5.845 -1.405 1.00 89.75 212 THR A N 1
ATOM 1586 C CA . THR A 1 212 ? 12.067 4.751 -2.181 1.00 89.75 212 THR A CA 1
ATOM 1587 C C . THR A 1 212 ? 10.864 5.234 -2.996 1.00 89.75 212 THR A C 1
ATOM 1589 O O . THR A 1 212 ? 10.757 4.903 -4.175 1.00 89.75 212 THR A O 1
ATOM 1592 N N . ILE A 1 213 ? 9.978 6.047 -2.409 1.00 87.25 213 ILE A N 1
ATOM 1593 C CA . ILE A 1 213 ? 8.822 6.624 -3.118 1.00 87.25 213 ILE A CA 1
ATOM 1594 C C . ILE A 1 213 ? 9.281 7.531 -4.267 1.00 87.25 213 ILE A C 1
ATOM 1596 O O . ILE A 1 213 ? 8.711 7.469 -5.353 1.00 87.25 213 ILE A O 1
ATOM 1600 N N . ILE A 1 214 ? 10.325 8.339 -4.059 1.00 78.88 214 ILE A N 1
ATOM 1601 C CA . ILE A 1 214 ? 10.890 9.201 -5.109 1.00 78.88 214 ILE A CA 1
ATOM 1602 C C . ILE A 1 214 ? 11.427 8.362 -6.275 1.00 78.88 214 ILE A C 1
ATOM 1604 O O . ILE A 1 214 ? 11.190 8.708 -7.430 1.00 78.88 214 ILE A O 1
ATOM 1608 N N . ILE A 1 215 ? 12.116 7.254 -5.985 1.00 81.75 215 ILE A N 1
ATOM 1609 C CA . ILE A 1 215 ? 12.654 6.342 -7.006 1.00 81.75 215 ILE A CA 1
ATOM 1610 C C . ILE A 1 215 ? 11.536 5.670 -7.816 1.00 81.75 215 ILE A C 1
ATOM 1612 O O . ILE A 1 215 ? 11.694 5.486 -9.019 1.00 81.75 215 ILE A O 1
ATOM 1616 N N . LEU A 1 216 ? 10.413 5.312 -7.183 1.00 86.56 216 LEU A N 1
ATOM 1617 C CA . LEU A 1 216 ? 9.262 4.701 -7.865 1.00 86.56 216 LEU A CA 1
ATOM 1618 C C . LEU A 1 216 ? 8.563 5.657 -8.849 1.00 86.56 216 LEU A C 1
ATOM 1620 O O . LEU A 1 216 ? 7.880 5.197 -9.765 1.00 86.56 216 LEU A O 1
ATOM 1624 N N . GLY A 1 217 ? 8.750 6.968 -8.685 1.00 85.12 217 GLY A N 1
ATOM 1625 C CA . GLY A 1 217 ? 8.256 7.976 -9.616 1.00 85.12 217 GLY A CA 1
ATOM 1626 C C . GLY A 1 217 ? 6.727 8.052 -9.683 1.00 85.12 217 GLY A C 1
ATOM 1627 O O . GLY A 1 217 ? 6.026 7.924 -8.681 1.00 85.12 217 GLY A O 1
ATOM 1628 N N . ASP A 1 218 ? 6.201 8.305 -10.879 1.00 84.88 218 ASP A N 1
ATOM 1629 C CA . ASP A 1 218 ? 4.774 8.530 -11.150 1.00 84.88 218 ASP A CA 1
ATOM 1630 C C . ASP A 1 218 ? 3.982 7.247 -11.465 1.00 84.88 218 ASP A C 1
ATOM 1632 O O . ASP A 1 218 ? 2.806 7.306 -11.846 1.00 84.88 218 ASP A O 1
ATOM 1636 N N . CYS A 1 219 ? 4.624 6.085 -11.306 1.00 89.31 219 CYS A N 1
ATOM 1637 C CA . CYS A 1 219 ? 4.052 4.773 -11.570 1.00 89.31 219 CYS A CA 1
ATOM 1638 C C . CYS A 1 219 ? 3.504 4.579 -12.996 1.00 89.31 219 CYS A C 1
ATOM 1640 O O . CYS A 1 219 ? 2.660 3.710 -13.195 1.00 89.31 219 CYS A O 1
ATOM 1642 N N . GLN A 1 220 ? 3.963 5.332 -14.003 1.00 83.94 220 GLN A N 1
ATOM 1643 C CA . GLN A 1 220 ? 3.503 5.109 -15.384 1.00 83.94 220 GLN A CA 1
ATOM 1644 C C . GLN A 1 220 ? 4.128 3.870 -16.044 1.00 83.94 220 GLN A C 1
ATOM 1646 O O . GLN A 1 220 ? 3.593 3.372 -17.031 1.00 83.94 220 GLN A O 1
ATOM 1651 N N . GLY A 1 221 ? 5.201 3.320 -15.466 1.00 81.31 221 GLY A N 1
ATOM 1652 C CA . GLY A 1 221 ? 5.876 2.135 -15.995 1.00 81.31 221 GLY A CA 1
ATOM 1653 C C . GLY A 1 221 ? 6.598 2.398 -17.312 1.00 81.31 221 GLY A C 1
ATOM 1654 O O . GLY A 1 221 ? 6.851 3.540 -17.693 1.00 81.31 221 GLY A O 1
ATOM 1655 N N . ALA A 1 222 ? 6.964 1.316 -17.991 1.00 82.69 222 ALA A N 1
ATOM 1656 C CA . ALA A 1 222 ? 7.499 1.379 -19.340 1.00 82.69 222 ALA A CA 1
ATOM 1657 C C . ALA A 1 222 ? 6.353 1.696 -20.307 1.00 82.69 222 ALA A C 1
ATOM 1659 O O . ALA A 1 222 ? 5.450 0.885 -20.501 1.00 82.69 222 ALA A O 1
ATOM 1660 N N . ASN A 1 223 ? 6.388 2.882 -20.904 1.00 76.81 223 ASN A N 1
ATOM 1661 C CA . ASN A 1 223 ? 5.379 3.370 -21.845 1.00 76.81 223 ASN A CA 1
ATOM 1662 C C . ASN A 1 223 ? 5.782 3.181 -23.317 1.00 76.81 223 ASN A C 1
ATOM 1664 O O . ASN A 1 223 ? 4.952 3.355 -24.202 1.00 76.81 223 ASN A O 1
ATOM 1668 N N . GLY A 1 224 ? 7.030 2.802 -23.599 1.00 81.38 224 GLY A N 1
ATOM 1669 C CA . GLY A 1 224 ? 7.471 2.465 -24.946 1.00 81.38 224 GLY A CA 1
ATOM 1670 C C . GLY A 1 224 ? 7.067 1.044 -25.333 1.00 81.38 224 GLY A C 1
ATOM 1671 O O . GLY A 1 224 ? 7.409 0.079 -24.654 1.00 81.38 224 GLY A O 1
ATOM 1672 N N . ASN A 1 225 ? 6.388 0.899 -26.468 1.00 81.88 225 ASN A N 1
ATOM 1673 C CA . ASN A 1 225 ? 6.030 -0.391 -27.051 1.00 81.88 225 ASN A CA 1
ATOM 1674 C C . ASN A 1 225 ? 6.648 -0.536 -28.440 1.00 81.88 225 ASN A C 1
ATOM 1676 O O . ASN A 1 225 ? 6.537 0.370 -29.259 1.00 81.88 225 ASN A O 1
ATOM 1680 N N . GLY A 1 226 ? 7.274 -1.675 -28.717 1.00 85.31 226 GLY A N 1
ATOM 1681 C CA . GLY A 1 226 ? 7.817 -1.999 -30.027 1.00 85.31 226 GLY A CA 1
ATOM 1682 C C . GLY A 1 226 ? 9.155 -2.716 -29.925 1.00 85.31 226 GLY A C 1
ATOM 1683 O O . GLY A 1 226 ? 9.383 -3.509 -29.015 1.00 85.31 226 GLY A O 1
ATOM 1684 N N . THR A 1 227 ? 10.033 -2.476 -30.892 1.00 86.31 227 THR A N 1
ATOM 1685 C CA . THR A 1 227 ? 11.341 -3.128 -30.976 1.00 86.31 227 THR A CA 1
ATOM 1686 C C . THR A 1 227 ? 12.446 -2.133 -30.662 1.00 86.31 227 THR A C 1
ATOM 1688 O O . THR A 1 227 ? 12.545 -1.098 -31.315 1.00 86.31 227 THR A O 1
ATOM 1691 N N . PHE A 1 228 ? 13.328 -2.479 -29.725 1.00 91.25 228 PHE A N 1
ATOM 1692 C CA . PHE A 1 228 ? 14.594 -1.782 -29.522 1.00 91.25 228 PHE A CA 1
ATOM 1693 C C . PHE A 1 228 ? 15.723 -2.805 -29.393 1.00 91.25 228 PHE A C 1
ATOM 1695 O O . PHE A 1 228 ? 15.848 -3.521 -28.402 1.00 91.25 228 PHE A O 1
ATOM 1702 N N . THR A 1 229 ? 16.540 -2.901 -30.439 1.00 92.56 229 THR A N 1
ATOM 1703 C CA . THR A 1 229 ? 17.630 -3.874 -30.531 1.00 92.56 229 THR A CA 1
ATOM 1704 C C . THR A 1 229 ? 18.911 -3.227 -31.022 1.00 92.56 229 THR A C 1
ATOM 1706 O O . THR A 1 229 ? 18.870 -2.306 -31.835 1.00 92.56 229 THR A O 1
ATOM 1709 N N . VAL A 1 230 ? 20.053 -3.711 -30.541 1.00 92.12 230 VAL A N 1
ATOM 1710 C CA . VAL A 1 230 ? 21.387 -3.314 -31.014 1.00 92.12 230 VAL A CA 1
ATOM 1711 C C . VAL A 1 230 ? 22.329 -4.511 -30.976 1.00 92.12 230 VAL A C 1
ATOM 1713 O O . VAL A 1 230 ? 22.212 -5.357 -30.098 1.00 92.12 230 VAL A O 1
ATOM 1716 N N . ASN A 1 231 ? 23.302 -4.575 -31.883 1.00 92.75 231 ASN A N 1
ATOM 1717 C CA . ASN A 1 231 ? 24.413 -5.515 -31.772 1.00 92.75 231 ASN A CA 1
ATOM 1718 C C . ASN A 1 231 ? 25.634 -4.794 -31.181 1.00 92.75 231 ASN A C 1
ATOM 1720 O O . ASN A 1 231 ? 26.172 -3.877 -31.809 1.00 92.75 231 ASN A O 1
ATOM 1724 N N . ILE A 1 232 ? 26.066 -5.206 -29.987 1.00 92.56 232 ILE A N 1
ATOM 1725 C CA . ILE A 1 232 ? 27.232 -4.662 -29.283 1.00 92.56 232 ILE A CA 1
ATOM 1726 C C . ILE A 1 232 ? 28.402 -5.631 -29.444 1.00 92.56 232 ILE A C 1
ATOM 1728 O O . ILE A 1 232 ? 28.387 -6.730 -28.897 1.00 92.56 232 ILE A O 1
ATOM 1732 N N . ASN A 1 233 ? 29.446 -5.229 -30.174 1.00 90.25 233 ASN A N 1
ATOM 1733 C CA . ASN A 1 233 ? 30.656 -6.040 -30.390 1.00 90.25 233 ASN A CA 1
ATOM 1734 C C . ASN A 1 233 ? 30.390 -7.479 -30.899 1.00 90.25 233 ASN A C 1
ATOM 1736 O O . ASN A 1 233 ? 31.165 -8.391 -30.610 1.00 90.25 233 ASN A O 1
ATOM 1740 N N . GLY A 1 234 ? 29.325 -7.691 -31.675 1.00 87.75 234 GLY A N 1
ATOM 1741 C CA . GLY A 1 234 ? 28.935 -9.004 -32.191 1.00 87.75 234 GLY A CA 1
ATOM 1742 C C . GLY A 1 234 ? 27.846 -9.712 -31.382 1.00 87.75 234 GLY A C 1
ATOM 1743 O O . GLY A 1 234 ? 27.363 -10.744 -31.840 1.00 87.75 234 GLY A O 1
ATOM 1744 N N . GLU A 1 235 ? 27.419 -9.172 -30.239 1.00 92.44 235 GLU A N 1
ATOM 1745 C CA . GLU A 1 235 ? 26.352 -9.730 -29.402 1.00 92.44 235 GLU A CA 1
ATOM 1746 C C . GLU A 1 235 ? 25.045 -8.943 -29.560 1.00 92.44 235 GLU A C 1
ATOM 1748 O O . GLU A 1 235 ? 25.018 -7.731 -29.346 1.00 92.44 235 GLU A O 1
ATOM 1753 N N . ASP A 1 236 ? 23.956 -9.629 -29.913 1.00 93.44 236 ASP A N 1
ATOM 1754 C CA . ASP A 1 236 ? 22.634 -9.010 -30.022 1.00 93.44 236 ASP A CA 1
ATOM 1755 C C . ASP A 1 236 ? 22.051 -8.721 -28.634 1.00 93.44 236 ASP A C 1
ATOM 1757 O O . ASP A 1 236 ? 22.001 -9.586 -27.758 1.00 93.44 236 ASP A O 1
ATOM 1761 N N . LYS A 1 237 ? 21.575 -7.491 -28.453 1.00 93.94 237 LYS A N 1
ATOM 1762 C CA . LYS A 1 237 ? 20.895 -7.002 -27.258 1.00 93.94 237 LYS A CA 1
ATOM 1763 C C . LYS A 1 237 ? 19.490 -6.564 -27.629 1.00 93.94 237 LYS A C 1
ATOM 1765 O O . LYS A 1 237 ? 19.302 -5.808 -28.581 1.00 93.94 237 LYS A O 1
ATOM 1770 N N . VAL A 1 238 ? 18.518 -7.054 -26.868 1.00 93.25 238 VAL A N 1
ATOM 1771 C CA . VAL A 1 238 ? 17.101 -6.713 -26.998 1.00 93.25 238 VAL A CA 1
ATOM 1772 C C . VAL A 1 238 ? 16.693 -6.014 -25.713 1.00 93.25 238 VAL A C 1
ATOM 1774 O O . VAL A 1 238 ? 16.734 -6.636 -24.655 1.00 93.25 238 VAL A O 1
ATOM 1777 N N . TYR A 1 239 ? 16.343 -4.736 -25.814 1.00 92.38 239 TYR A N 1
ATOM 1778 C CA . TYR A 1 239 ? 15.813 -3.960 -24.700 1.00 92.38 239 TYR A CA 1
ATOM 1779 C C . TYR A 1 239 ? 14.301 -4.161 -24.663 1.00 92.38 239 TYR A C 1
ATOM 1781 O O . TYR A 1 239 ? 13.591 -3.768 -25.588 1.00 92.38 239 TYR A O 1
ATOM 1789 N N . ASP A 1 240 ? 13.832 -4.850 -23.631 1.00 89.81 240 ASP A N 1
ATOM 1790 C CA . ASP A 1 240 ? 12.452 -5.312 -23.478 1.00 89.81 240 ASP A CA 1
ATOM 1791 C C . ASP A 1 240 ? 11.624 -4.445 -22.516 1.00 89.81 240 ASP A C 1
ATOM 1793 O O . ASP A 1 240 ? 10.399 -4.575 -22.457 1.00 89.81 240 ASP A O 1
ATOM 1797 N N . ILE A 1 241 ? 12.283 -3.523 -21.811 1.00 88.50 241 ILE A N 1
ATOM 1798 C CA . ILE A 1 241 ? 11.667 -2.491 -20.978 1.00 88.50 241 ILE A CA 1
ATOM 1799 C C . ILE A 1 241 ? 12.052 -1.136 -21.566 1.00 88.50 241 ILE A C 1
ATOM 1801 O O . ILE A 1 241 ? 13.238 -0.836 -21.699 1.00 88.50 241 ILE A O 1
ATOM 1805 N N . ILE A 1 242 ? 11.062 -0.325 -21.942 1.00 89.75 242 ILE A N 1
ATOM 1806 C CA . ILE A 1 242 ? 11.300 0.924 -22.667 1.00 89.75 242 ILE A CA 1
ATOM 1807 C C . ILE A 1 242 ? 10.529 2.069 -22.021 1.00 89.75 242 ILE A C 1
ATOM 1809 O O . ILE A 1 242 ? 9.302 2.055 -21.965 1.00 89.75 242 ILE A O 1
ATOM 1813 N N . TYR A 1 243 ? 11.258 3.086 -21.581 1.00 84.94 243 TYR A N 1
ATOM 1814 C CA . TYR A 1 243 ? 10.711 4.329 -21.058 1.00 84.94 243 TYR A CA 1
ATOM 1815 C C . TYR A 1 243 ? 10.913 5.438 -22.076 1.00 84.94 243 TYR A C 1
ATOM 1817 O O . TYR A 1 243 ? 11.989 5.570 -22.661 1.00 84.94 243 TYR A O 1
ATOM 1825 N N . VAL A 1 244 ? 9.885 6.246 -22.272 1.00 83.56 244 VAL A N 1
ATOM 1826 C CA . VAL A 1 244 ? 9.899 7.414 -23.134 1.00 83.56 244 VAL A CA 1
ATOM 1827 C C . VAL A 1 244 ? 9.408 8.613 -22.338 1.00 83.56 244 VAL A C 1
ATOM 1829 O O . VAL A 1 244 ? 8.243 8.696 -21.961 1.00 83.56 244 VAL A O 1
ATOM 1832 N N . GLU A 1 245 ? 10.298 9.564 -22.087 1.00 79.56 245 GLU A N 1
ATOM 1833 C CA . GLU A 1 245 ? 10.008 10.757 -21.297 1.00 79.56 245 GLU A CA 1
ATOM 1834 C C . GLU A 1 245 ? 10.153 12.013 -22.151 1.00 79.56 245 GLU A C 1
ATOM 1836 O O . GLU A 1 245 ? 11.129 12.182 -22.886 1.00 79.56 245 GLU A O 1
ATOM 1841 N N . GLN A 1 246 ? 9.198 12.936 -22.036 1.00 75.56 246 GLN A N 1
ATOM 1842 C CA . GLN A 1 246 ? 9.293 14.247 -22.671 1.00 75.56 246 GLN A CA 1
ATOM 1843 C C . GLN A 1 246 ? 9.642 15.315 -21.634 1.00 75.56 246 GLN A C 1
ATOM 1845 O O . GLN A 1 246 ? 8.883 15.569 -20.701 1.00 75.56 246 GLN A O 1
ATOM 1850 N N . SER A 1 247 ? 10.768 16.000 -21.839 1.00 64.94 247 SER A N 1
ATOM 1851 C CA . SER A 1 247 ? 11.222 17.106 -20.993 1.00 64.94 247 SER A CA 1
ATOM 1852 C C . SER A 1 247 ? 11.510 18.337 -21.847 1.00 64.94 247 SER A C 1
ATOM 1854 O O . SER A 1 247 ? 12.563 18.479 -22.474 1.00 64.94 247 SER A O 1
ATOM 1856 N N . GLY A 1 248 ? 10.527 19.238 -21.914 1.00 69.31 248 GLY A N 1
ATOM 1857 C CA . GLY A 1 248 ? 10.592 20.435 -22.751 1.00 69.31 248 GLY A CA 1
ATOM 1858 C C . GLY A 1 248 ? 10.763 20.094 -24.236 1.00 69.31 248 GLY A C 1
ATOM 1859 O O . GLY A 1 248 ? 9.902 19.444 -24.828 1.00 69.31 248 GLY A O 1
ATOM 1860 N N . GLN A 1 249 ? 11.876 20.551 -24.819 1.00 67.81 249 GLN A N 1
ATOM 1861 C CA . GLN A 1 249 ? 12.263 20.312 -26.218 1.00 67.81 249 GLN A CA 1
ATOM 1862 C C . GLN A 1 249 ? 13.051 19.012 -26.417 1.00 67.81 249 GLN A C 1
ATOM 1864 O O . GLN A 1 249 ? 13.668 18.830 -27.458 1.00 67.81 249 GLN A O 1
ATOM 1869 N N . PHE A 1 250 ? 13.069 18.112 -25.436 1.00 67.75 250 PHE A N 1
ATOM 1870 C CA . PHE A 1 250 ? 13.732 16.826 -25.589 1.00 67.75 250 PHE A CA 1
ATOM 1871 C C . PHE A 1 250 ? 12.773 15.673 -25.362 1.00 67.75 250 PHE A C 1
ATOM 1873 O O . PHE A 1 250 ? 11.877 15.742 -24.518 1.00 67.75 250 PHE A O 1
ATOM 1880 N N . LEU A 1 251 ? 13.002 14.611 -26.123 1.00 74.88 251 LEU A N 1
ATOM 1881 C CA . LEU A 1 251 ? 12.441 13.293 -25.892 1.00 74.88 251 LEU A CA 1
ATOM 1882 C C . LEU A 1 251 ? 13.593 12.388 -25.457 1.00 74.88 251 LEU A C 1
ATOM 1884 O O . LEU A 1 251 ? 14.637 12.383 -26.102 1.00 74.88 251 LEU A O 1
ATOM 1888 N N . GLN A 1 252 ? 13.434 11.641 -24.376 1.00 81.56 252 GLN A N 1
ATOM 1889 C CA . GLN A 1 252 ? 14.410 10.660 -23.922 1.00 81.56 252 GLN A CA 1
ATOM 1890 C C . GLN A 1 252 ? 13.796 9.273 -24.047 1.00 81.56 252 GLN A C 1
ATOM 1892 O O . GLN A 1 252 ? 12.704 9.048 -23.543 1.00 81.56 252 GLN A O 1
ATOM 1897 N N . VAL A 1 253 ? 14.492 8.355 -24.714 1.00 85.12 253 VAL A N 1
ATOM 1898 C CA . VAL A 1 253 ? 14.134 6.937 -24.775 1.00 85.12 253 VAL A CA 1
ATOM 1899 C C . VAL A 1 253 ? 15.187 6.152 -24.017 1.00 85.12 253 VAL A C 1
ATOM 1901 O O . VAL A 1 253 ? 16.357 6.137 -24.399 1.00 85.12 253 VAL A O 1
ATOM 1904 N N . ARG A 1 254 ? 14.767 5.476 -22.958 1.00 88.31 254 ARG A N 1
ATOM 1905 C CA . ARG A 1 254 ? 15.592 4.548 -22.197 1.00 88.31 254 ARG A CA 1
ATOM 1906 C C . ARG A 1 254 ? 15.134 3.123 -22.465 1.00 88.31 254 ARG A C 1
ATOM 1908 O O . ARG A 1 254 ? 13.977 2.808 -22.231 1.00 88.31 254 ARG A O 1
ATOM 1915 N N . GLY A 1 255 ? 16.042 2.269 -22.916 1.00 90.31 255 GLY A N 1
ATOM 1916 C CA . GLY A 1 255 ? 15.862 0.824 -22.974 1.00 90.31 255 GLY A CA 1
ATOM 1917 C C . GLY A 1 255 ? 16.621 0.134 -21.842 1.00 90.31 255 GLY A C 1
ATOM 1918 O O . GLY A 1 255 ? 17.778 0.461 -21.575 1.00 90.31 255 GLY A O 1
ATOM 1919 N N . GLU A 1 256 ? 16.000 -0.852 -21.210 1.00 90.69 256 GLU A N 1
ATOM 1920 C CA . GLU A 1 256 ? 16.613 -1.732 -20.213 1.00 90.69 256 GLU A CA 1
ATOM 1921 C C . GLU A 1 256 ? 16.407 -3.197 -20.617 1.00 90.69 256 GLU A C 1
ATOM 1923 O O . GLU A 1 256 ? 15.463 -3.520 -21.343 1.00 90.69 256 GLU A O 1
ATOM 1928 N N . ILE A 1 257 ? 17.322 -4.072 -20.186 1.00 90.88 257 ILE A N 1
ATOM 1929 C CA . ILE A 1 257 ? 17.233 -5.519 -20.422 1.00 90.88 257 ILE A CA 1
ATOM 1930 C C . ILE A 1 257 ? 16.881 -6.218 -19.110 1.00 90.88 257 ILE A C 1
ATOM 1932 O O . ILE A 1 257 ? 17.673 -6.187 -18.157 1.00 90.88 257 ILE A O 1
ATOM 1936 N N . THR A 1 258 ? 15.738 -6.904 -19.076 1.00 86.81 258 THR A N 1
ATOM 1937 C CA . THR A 1 258 ? 15.251 -7.637 -17.900 1.00 86.81 258 THR A CA 1
ATOM 1938 C C . THR A 1 258 ? 16.318 -8.561 -17.314 1.00 86.81 258 THR A C 1
ATOM 1940 O O . THR A 1 258 ? 16.928 -9.382 -18.001 1.00 86.81 258 THR A O 1
ATOM 1943 N N . GLY A 1 259 ? 16.515 -8.468 -15.996 1.00 84.56 259 GLY A N 1
ATOM 1944 C CA . GLY A 1 259 ? 17.439 -9.332 -15.258 1.00 84.56 259 GLY A CA 1
ATOM 1945 C C . GLY A 1 259 ? 18.917 -8.958 -15.403 1.00 84.56 259 GLY A C 1
ATOM 1946 O O . GLY A 1 259 ? 19.779 -9.719 -14.960 1.00 84.56 259 GLY A O 1
ATOM 1947 N N . THR A 1 260 ? 19.223 -7.800 -15.992 1.00 88.19 260 THR A N 1
ATOM 1948 C CA . THR A 1 260 ? 20.584 -7.265 -16.108 1.00 88.19 260 THR A CA 1
ATOM 1949 C C . THR A 1 260 ? 20.639 -5.804 -15.647 1.00 88.19 260 THR A C 1
ATOM 1951 O O . THR A 1 260 ? 19.609 -5.196 -15.377 1.00 88.19 260 THR A O 1
ATOM 1954 N N . ASN A 1 261 ? 21.846 -5.234 -15.579 1.00 84.69 261 ASN A N 1
ATOM 1955 C CA . ASN A 1 261 ? 22.052 -3.795 -15.376 1.00 84.69 261 ASN A CA 1
ATOM 1956 C C . ASN A 1 261 ? 22.419 -3.083 -16.692 1.00 84.69 261 ASN A C 1
ATOM 1958 O O . ASN A 1 261 ? 22.992 -1.992 -16.652 1.00 84.69 261 ASN A O 1
ATOM 1962 N N . ASP A 1 262 ? 22.202 -3.726 -17.841 1.00 90.94 262 ASP A N 1
ATOM 1963 C CA . ASP A 1 262 ? 22.524 -3.147 -19.141 1.00 90.94 262 ASP A CA 1
ATOM 1964 C C . ASP A 1 262 ? 21.396 -2.198 -19.566 1.00 90.94 262 ASP A C 1
ATOM 1966 O O . ASP A 1 262 ? 20.218 -2.564 -19.560 1.00 90.94 262 ASP A O 1
ATOM 1970 N N . THR A 1 263 ? 21.761 -0.974 -19.948 1.00 90.25 263 THR A N 1
ATOM 1971 C CA . THR A 1 263 ? 20.812 0.071 -20.355 1.00 90.25 263 THR A CA 1
ATOM 1972 C C . THR A 1 263 ? 21.295 0.788 -21.607 1.00 90.25 263 THR A C 1
ATOM 1974 O O . THR A 1 263 ? 22.489 0.807 -21.917 1.00 90.25 263 THR A O 1
ATOM 1977 N N . ILE A 1 264 ? 20.364 1.405 -22.321 1.00 88.94 264 ILE A N 1
ATOM 1978 C CA . ILE A 1 264 ? 20.632 2.369 -23.384 1.00 88.94 264 ILE A CA 1
ATOM 1979 C C . ILE A 1 264 ? 19.750 3.590 -23.161 1.00 88.94 264 ILE A C 1
ATOM 1981 O O . ILE A 1 264 ? 18.550 3.466 -22.968 1.00 88.94 264 ILE A O 1
ATOM 1985 N N . ASP A 1 265 ? 20.344 4.769 -23.180 1.00 86.69 265 ASP A N 1
ATOM 1986 C CA . ASP A 1 265 ? 19.661 6.049 -23.116 1.00 86.69 265 ASP A CA 1
ATOM 1987 C C . ASP A 1 265 ? 19.942 6.787 -24.421 1.00 86.69 265 ASP A C 1
ATOM 1989 O O . ASP A 1 265 ? 21.097 7.044 -24.769 1.00 86.69 265 ASP A O 1
ATOM 1993 N N . LEU A 1 266 ? 18.876 7.124 -25.133 1.00 84.50 266 LEU A N 1
ATOM 1994 C CA . LEU A 1 266 ? 18.904 7.963 -26.317 1.00 84.50 266 LEU A CA 1
ATOM 1995 C C . LEU A 1 266 ? 18.158 9.252 -26.006 1.00 84.50 266 LEU A C 1
ATOM 1997 O O . LEU A 1 266 ? 17.033 9.220 -25.508 1.00 84.50 266 LEU A O 1
ATOM 2001 N N . ARG A 1 267 ? 18.757 10.393 -26.324 1.00 78.62 267 ARG A N 1
ATOM 2002 C CA . ARG A 1 267 ? 18.091 11.692 -26.224 1.00 78.62 267 ARG A CA 1
ATOM 2003 C C . ARG A 1 267 ? 17.880 12.264 -27.610 1.00 78.62 267 ARG A C 1
ATOM 2005 O O . ARG A 1 267 ? 18.789 12.220 -28.428 1.00 78.62 267 ARG A O 1
ATOM 2012 N N . PHE A 1 268 ? 16.720 12.856 -27.848 1.00 75.12 268 PHE A N 1
ATOM 2013 C CA . PHE A 1 268 ? 16.326 13.457 -29.115 1.00 75.12 268 PHE A CA 1
ATOM 2014 C C . PHE A 1 268 ? 15.884 14.895 -28.913 1.00 75.12 268 PHE A C 1
ATOM 2016 O O . PHE A 1 268 ? 15.330 15.236 -27.867 1.00 75.12 268 PHE A O 1
ATOM 2023 N N . ASP A 1 269 ? 16.073 15.721 -29.935 1.00 68.81 269 ASP A N 1
ATOM 2024 C CA . ASP A 1 269 ? 15.376 16.999 -30.061 1.00 68.81 269 ASP A CA 1
ATOM 2025 C C . ASP A 1 269 ? 13.901 16.715 -30.385 1.00 68.81 269 ASP A C 1
ATOM 2027 O O . ASP A 1 269 ? 13.587 16.083 -31.394 1.00 68.81 269 ASP A O 1
ATOM 2031 N N . SER A 1 270 ? 12.980 17.120 -29.516 1.00 61.75 270 SER A N 1
ATOM 2032 C CA . SER A 1 270 ? 11.550 16.845 -29.654 1.00 61.75 270 SER A CA 1
ATOM 2033 C C . SER A 1 270 ? 10.862 17.861 -30.556 1.00 61.75 270 SER A C 1
ATOM 2035 O O . SER A 1 270 ? 9.786 18.329 -30.201 1.00 61.75 270 SER A O 1
ATOM 2037 N N . SER A 1 271 ? 11.446 18.215 -31.709 1.00 53.38 271 SER A N 1
ATOM 2038 C CA . SER A 1 271 ? 10.916 19.201 -32.668 1.00 53.38 271 SER A CA 1
ATOM 2039 C C . SER A 1 271 ? 9.559 18.805 -33.290 1.00 53.38 271 SER A C 1
ATOM 2041 O O . SER A 1 271 ? 9.383 18.699 -34.497 1.00 53.38 271 SER A O 1
ATOM 2043 N N . ILE A 1 272 ? 8.536 18.650 -32.457 1.00 50.69 272 ILE A N 1
ATOM 2044 C CA . ILE A 1 272 ? 7.133 18.784 -32.782 1.00 50.69 272 ILE A CA 1
ATOM 2045 C C . ILE A 1 272 ? 6.886 20.289 -32.744 1.00 50.69 272 ILE A C 1
ATOM 2047 O O . ILE A 1 272 ? 6.450 20.844 -31.738 1.00 50.69 272 ILE A O 1
ATOM 2051 N N . ASP A 1 273 ? 7.224 20.984 -33.824 1.00 42.06 273 ASP A N 1
ATOM 2052 C CA . ASP A 1 273 ? 6.608 22.279 -34.071 1.00 42.06 273 ASP A CA 1
ATOM 2053 C C . ASP A 1 273 ? 5.133 22.009 -34.434 1.00 42.06 273 ASP A C 1
ATOM 2055 O O . ASP A 1 273 ? 4.861 21.451 -35.499 1.00 42.06 273 ASP A O 1
ATOM 2059 N N . PRO A 1 274 ? 4.152 22.375 -33.585 1.00 39.22 274 PRO A N 1
ATOM 2060 C CA . PRO A 1 274 ? 2.736 22.139 -33.865 1.00 39.22 274 PRO A CA 1
ATOM 2061 C C . PRO A 1 274 ? 2.209 22.978 -35.044 1.00 39.22 274 PRO A C 1
ATOM 2063 O O . PRO A 1 274 ? 1.077 22.765 -35.482 1.00 39.22 274 PRO A O 1
ATOM 2066 N N . SER A 1 275 ? 2.994 23.930 -35.566 1.00 40.66 275 SER A N 1
ATOM 2067 C CA . SER A 1 275 ? 2.695 24.642 -36.812 1.00 40.66 275 SER A CA 1
ATOM 2068 C C . SER A 1 275 ? 3.106 23.860 -38.066 1.00 40.66 275 SER A C 1
ATOM 2070 O O . SER A 1 275 ? 2.570 24.122 -39.146 1.00 40.66 275 SER A O 1
ATOM 2072 N N . ILE A 1 276 ? 3.952 22.834 -37.920 1.00 44.72 276 ILE A N 1
ATOM 2073 C CA . ILE A 1 276 ? 4.275 21.855 -38.963 1.00 44.72 276 ILE A CA 1
ATOM 2074 C C . ILE A 1 276 ? 3.274 20.700 -38.844 1.00 44.72 276 ILE A C 1
ATOM 2076 O O . ILE A 1 276 ? 3.583 19.572 -38.466 1.00 44.72 276 ILE A O 1
ATOM 2080 N N . GLY A 1 277 ? 2.009 21.006 -39.131 1.00 38.41 277 GLY A N 1
ATOM 2081 C CA . GLY A 1 277 ? 0.988 19.980 -39.290 1.00 38.41 277 GLY A CA 1
ATOM 2082 C C . GLY A 1 277 ? 1.375 19.052 -40.437 1.00 38.41 277 GLY A C 1
ATOM 2083 O O . GLY A 1 277 ? 1.560 19.530 -41.548 1.00 38.41 277 GLY A O 1
ATOM 2084 N N . ASN A 1 278 ? 1.460 17.748 -40.160 1.00 40.72 278 ASN A N 1
ATOM 2085 C CA . ASN A 1 278 ? 1.696 16.665 -41.116 1.00 40.72 278 ASN A CA 1
ATOM 2086 C C . ASN A 1 278 ? 2.833 16.936 -42.121 1.00 40.72 278 ASN A C 1
ATOM 2088 O O . ASN A 1 278 ? 2.622 17.583 -43.146 1.00 40.72 278 ASN A O 1
ATOM 2092 N N . CYS A 1 279 ? 3.998 16.307 -41.941 1.00 41.78 279 CYS A N 1
ATOM 2093 C CA . CYS A 1 279 ? 4.930 16.120 -43.055 1.00 41.78 279 CYS A CA 1
ATOM 2094 C C . CYS A 1 279 ? 4.306 15.212 -44.138 1.00 41.78 279 CYS A C 1
ATOM 2096 O O . CYS A 1 279 ? 4.616 14.030 -44.249 1.00 41.78 279 CYS A O 1
ATOM 2098 N N . THR A 1 280 ? 3.409 15.742 -44.966 1.00 40.62 280 THR A N 1
ATOM 2099 C CA . THR A 1 280 ? 3.161 15.201 -46.305 1.00 40.62 280 THR A CA 1
ATOM 2100 C C . THR A 1 280 ? 4.184 15.848 -47.220 1.00 40.62 280 THR A C 1
ATOM 2102 O O . THR A 1 280 ? 4.143 17.070 -47.307 1.00 40.62 280 THR A O 1
ATOM 2105 N N . PRO A 1 281 ? 5.079 15.104 -47.889 1.00 36.59 281 PRO A N 1
ATOM 2106 C CA . PRO A 1 281 ? 6.251 15.686 -48.531 1.00 36.59 281 PRO A CA 1
ATOM 2107 C C . PRO A 1 281 ? 5.844 16.613 -49.686 1.00 36.59 281 PRO A C 1
ATOM 2109 O O . PRO A 1 281 ? 5.332 16.117 -50.695 1.00 36.59 281 PRO A O 1
ATOM 2112 N N . PRO A 1 282 ? 6.109 17.933 -49.621 1.00 34.56 282 PRO A N 1
ATOM 2113 C CA . PRO A 1 282 ? 6.195 18.767 -50.803 1.00 34.56 282 PRO A CA 1
ATOM 2114 C C . PRO A 1 282 ? 7.684 18.978 -51.134 1.00 34.56 282 PRO A C 1
ATOM 2116 O O . PRO A 1 282 ? 8.544 18.966 -50.249 1.00 34.56 282 PRO A O 1
ATOM 2119 N N . PRO A 1 283 ? 8.041 19.177 -52.409 1.00 43.41 283 PRO A N 1
ATOM 2120 C CA . PRO A 1 283 ? 9.435 19.350 -52.784 1.00 43.41 283 PRO A CA 1
ATOM 2121 C C . PRO A 1 283 ? 9.926 20.718 -52.291 1.00 43.41 283 PRO A C 1
ATOM 2123 O O . PRO A 1 283 ? 9.613 21.738 -52.905 1.00 43.41 283 PRO A O 1
ATOM 2126 N N . GLY A 1 284 ? 10.683 20.739 -51.189 1.00 44.84 284 GLY A N 1
ATOM 2127 C CA . GLY A 1 284 ? 11.412 21.933 -50.747 1.00 44.84 284 GLY A CA 1
ATOM 2128 C C . GLY A 1 284 ? 11.542 22.183 -49.243 1.00 44.84 284 GLY A C 1
ATOM 2129 O O . GLY A 1 284 ? 12.188 23.168 -48.900 1.00 44.84 284 GLY A O 1
ATOM 2130 N N . ASP A 1 285 ? 10.984 21.3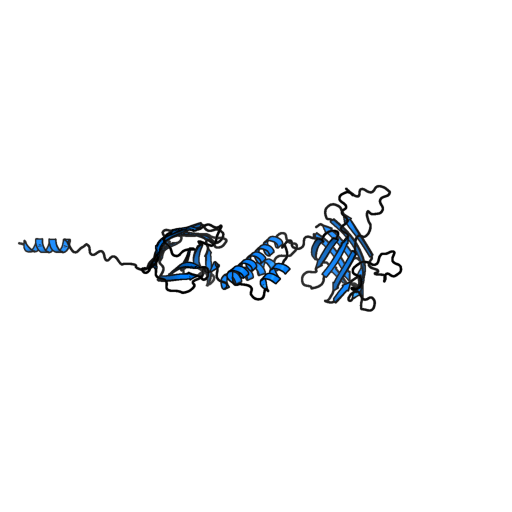51 -48.358 1.00 41.31 285 ASP A N 1
ATOM 2131 C CA . ASP A 1 285 ? 11.245 21.475 -46.915 1.00 41.31 285 ASP A CA 1
ATOM 2132 C C . ASP A 1 285 ? 12.461 20.623 -46.513 1.00 41.31 285 ASP A C 1
ATOM 2134 O O . ASP A 1 285 ? 12.516 19.429 -46.807 1.00 41.31 285 ASP A O 1
ATOM 2138 N N . ALA A 1 286 ? 13.465 21.253 -45.903 1.00 46.38 286 ALA A N 1
ATOM 2139 C CA . ALA A 1 286 ? 14.781 20.666 -45.646 1.00 46.38 286 ALA A CA 1
ATOM 2140 C C . ALA A 1 286 ? 14.871 19.880 -44.327 1.00 46.38 286 ALA A C 1
ATOM 2142 O O . ALA A 1 286 ? 15.902 19.260 -44.079 1.00 46.38 286 ALA A O 1
ATOM 2143 N N . ASN A 1 287 ? 13.824 19.895 -43.493 1.00 43.12 287 ASN A N 1
ATOM 2144 C CA . ASN A 1 287 ? 13.917 19.407 -42.112 1.00 43.12 287 ASN A CA 1
ATOM 2145 C C . ASN A 1 287 ? 13.092 18.148 -41.805 1.00 43.12 287 ASN A C 1
ATOM 2147 O O . ASN A 1 287 ? 13.148 17.659 -40.680 1.00 43.12 287 ASN A O 1
ATOM 2151 N N . CYS A 1 288 ? 12.362 17.586 -42.771 1.00 40.12 288 CYS A N 1
ATOM 2152 C CA . CYS A 1 288 ? 11.666 16.318 -42.554 1.00 40.12 288 CYS A CA 1
ATOM 2153 C C . CYS A 1 288 ? 12.547 15.126 -42.974 1.00 40.12 288 CYS A C 1
ATOM 2155 O O . CYS A 1 288 ? 12.979 15.055 -44.124 1.00 40.12 288 CYS A O 1
ATOM 2157 N N . GLY A 1 289 ? 12.830 14.204 -42.041 1.00 45.06 289 GLY A N 1
ATOM 2158 C CA . GLY A 1 289 ? 13.758 13.075 -42.240 1.00 45.06 289 GLY A CA 1
ATOM 2159 C C . GLY A 1 289 ? 15.224 13.352 -41.868 1.00 45.06 289 GLY A C 1
ATOM 2160 O O . GLY A 1 289 ? 16.112 12.660 -42.362 1.00 45.06 289 GLY A O 1
ATOM 2161 N N . VAL A 1 290 ? 15.488 14.369 -41.041 1.00 52.78 290 VAL A N 1
ATOM 2162 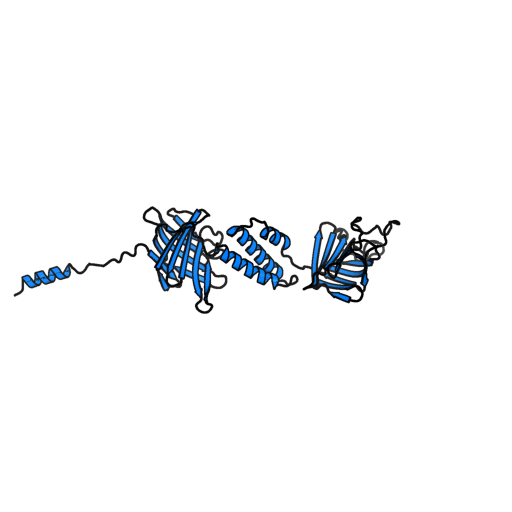C CA . VAL A 1 290 ? 16.821 14.661 -40.484 1.00 52.78 290 VAL A CA 1
ATOM 2163 C C . VAL A 1 290 ? 16.965 13.948 -39.139 1.00 52.78 290 VAL A C 1
ATOM 2165 O O . VAL A 1 290 ? 16.019 13.952 -38.356 1.00 52.78 290 VAL A O 1
ATOM 2168 N N . ASP A 1 291 ? 18.125 13.338 -38.879 1.00 59.16 291 ASP A N 1
ATOM 2169 C CA . ASP A 1 291 ? 18.427 12.689 -37.598 1.00 59.16 291 ASP A CA 1
ATOM 2170 C C . ASP A 1 291 ? 18.280 13.690 -36.439 1.00 59.16 291 ASP A C 1
ATOM 2172 O O . ASP A 1 291 ? 18.926 14.742 -36.421 1.00 59.16 291 ASP A O 1
ATOM 2176 N N . VAL A 1 292 ? 17.395 13.371 -35.494 1.00 66.56 292 VAL A N 1
ATOM 2177 C CA . VAL A 1 292 ? 17.096 14.196 -34.311 1.00 66.56 292 VAL A CA 1
ATOM 2178 C C . VAL A 1 292 ? 17.811 13.711 -33.052 1.00 66.56 292 VAL A C 1
ATOM 2180 O O . VAL A 1 292 ? 17.610 14.287 -31.981 1.00 66.56 292 VAL A O 1
ATOM 2183 N N . LEU A 1 293 ? 18.627 12.657 -33.152 1.00 73.88 293 LEU A N 1
ATOM 2184 C CA . LEU A 1 293 ? 19.423 12.157 -32.037 1.00 73.88 293 LEU A CA 1
ATOM 2185 C C . LEU A 1 293 ? 20.371 13.249 -31.530 1.00 73.88 293 LEU A C 1
ATOM 2187 O O . LEU A 1 293 ? 20.983 13.986 -32.306 1.00 73.88 293 LEU A O 1
ATOM 2191 N N . ARG A 1 294 ? 20.486 13.355 -30.205 1.00 70.94 294 ARG A N 1
ATOM 2192 C CA . ARG A 1 294 ? 21.301 14.346 -29.489 1.00 70.94 294 ARG A CA 1
ATOM 2193 C C . ARG A 1 294 ? 22.381 13.754 -28.599 1.00 70.94 294 ARG A C 1
ATOM 2195 O O . ARG A 1 294 ? 23.457 14.331 -28.559 1.00 70.94 294 ARG A O 1
ATOM 2202 N N . ASP A 1 295 ? 22.088 12.656 -27.916 1.00 73.31 295 ASP A N 1
ATOM 2203 C CA . ASP A 1 295 ? 23.037 11.987 -27.027 1.00 73.31 295 ASP A CA 1
ATOM 2204 C C . ASP A 1 295 ? 22.756 10.479 -27.011 1.00 73.31 295 ASP A C 1
ATOM 2206 O O . ASP A 1 295 ? 21.589 10.063 -27.063 1.00 73.31 295 ASP A O 1
ATOM 2210 N N . VAL A 1 296 ? 23.811 9.670 -26.882 1.00 81.31 296 VAL A N 1
ATOM 2211 C CA . VAL A 1 296 ? 23.733 8.215 -26.705 1.00 81.31 296 VAL A CA 1
ATOM 2212 C C . VAL A 1 296 ? 24.607 7.773 -25.549 1.00 81.31 296 VAL A C 1
ATOM 2214 O O . VAL A 1 296 ? 25.831 7.902 -25.569 1.00 81.31 296 VAL A O 1
ATOM 2217 N N . ARG A 1 297 ? 23.985 7.114 -24.575 1.00 85.56 297 ARG A N 1
ATOM 2218 C CA . ARG A 1 297 ? 24.681 6.469 -23.466 1.00 85.56 297 ARG A CA 1
ATOM 2219 C C . ARG A 1 297 ? 24.272 5.009 -23.377 1.00 85.56 297 ARG A C 1
ATOM 2221 O O . ARG A 1 297 ? 23.094 4.690 -23.385 1.00 85.56 297 ARG A O 1
ATOM 2228 N N . ILE A 1 298 ? 25.246 4.118 -23.250 1.00 89.06 298 ILE A N 1
ATOM 2229 C CA . ILE A 1 298 ? 25.021 2.689 -23.036 1.00 89.06 298 ILE A CA 1
ATOM 2230 C C . ILE A 1 298 ? 25.759 2.255 -21.780 1.00 89.06 298 ILE A C 1
ATOM 2232 O O . ILE A 1 298 ? 26.953 2.513 -21.635 1.00 89.06 298 ILE A O 1
ATOM 2236 N N . GLN A 1 299 ? 25.065 1.556 -20.891 1.00 88.75 299 GLN A N 1
ATOM 2237 C CA . GLN A 1 299 ? 25.697 0.753 -19.858 1.00 88.75 299 GLN A CA 1
ATOM 2238 C C . GLN A 1 299 ? 25.744 -0.697 -20.333 1.00 88.75 299 GLN A C 1
ATOM 2240 O O . GLN A 1 299 ? 24.713 -1.278 -20.658 1.00 88.75 299 GLN A O 1
ATOM 2245 N N . TYR A 1 300 ? 26.944 -1.270 -20.389 1.00 90.88 300 TYR A N 1
ATOM 2246 C CA . TYR A 1 300 ? 27.167 -2.632 -20.861 1.00 90.88 300 TYR A CA 1
ATOM 2247 C C . TYR A 1 300 ? 28.187 -3.336 -19.967 1.00 90.88 300 TYR A C 1
ATOM 2249 O O . TYR A 1 300 ? 29.304 -2.844 -19.793 1.00 90.88 300 TYR A O 1
ATOM 2257 N N . ASN A 1 301 ? 27.805 -4.472 -19.373 1.00 88.56 301 ASN A N 1
ATOM 2258 C CA . ASN A 1 301 ? 28.625 -5.226 -18.414 1.00 88.56 301 ASN A CA 1
ATOM 2259 C C . ASN A 1 301 ? 29.145 -4.362 -17.245 1.00 88.56 301 ASN A C 1
ATOM 2261 O O . ASN A 1 301 ? 30.270 -4.532 -16.772 1.00 88.56 301 ASN A O 1
ATOM 2265 N N . GLY A 1 302 ? 28.326 -3.411 -16.786 1.00 84.12 302 GLY A N 1
ATOM 2266 C CA . GLY A 1 302 ? 28.660 -2.504 -15.681 1.00 84.12 302 GLY A CA 1
ATOM 2267 C C . GLY A 1 302 ? 29.619 -1.361 -16.035 1.00 84.12 302 GLY A C 1
ATOM 2268 O O . GLY A 1 302 ? 30.020 -0.619 -15.140 1.00 84.12 302 GLY A O 1
ATOM 2269 N N . VAL A 1 303 ? 29.974 -1.191 -17.312 1.00 86.25 303 VAL A N 1
ATOM 2270 C CA . VAL A 1 303 ? 30.790 -0.073 -17.809 1.00 86.25 303 VAL A CA 1
ATOM 2271 C C . VAL A 1 303 ? 29.918 0.868 -18.640 1.00 86.25 303 VAL A C 1
ATOM 2273 O O . VAL A 1 303 ? 29.053 0.420 -19.391 1.00 86.25 303 VAL A O 1
ATOM 2276 N N . ILE A 1 304 ? 30.134 2.178 -18.5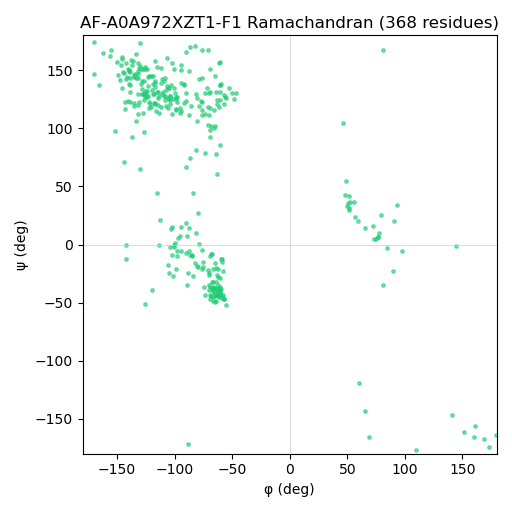03 1.00 85.00 304 ILE A N 1
ATOM 2277 C CA . ILE A 1 304 ? 29.379 3.210 -19.225 1.00 85.00 304 ILE A CA 1
ATOM 2278 C C . ILE A 1 304 ? 30.165 3.667 -20.455 1.00 85.00 304 ILE A C 1
ATOM 2280 O O . ILE A 1 304 ? 31.306 4.123 -20.347 1.00 85.00 304 ILE A O 1
ATOM 2284 N N . TYR A 1 305 ? 29.509 3.615 -21.607 1.00 86.25 305 TYR A N 1
ATOM 2285 C CA . TYR A 1 305 ? 29.986 4.098 -22.893 1.00 86.25 305 TYR A CA 1
ATOM 2286 C C . TYR A 1 305 ? 29.080 5.226 -23.380 1.00 86.25 305 TYR A C 1
ATOM 2288 O O . TYR A 1 305 ? 27.862 5.150 -23.243 1.00 86.25 305 TYR A O 1
ATOM 2296 N N . THR A 1 306 ? 29.662 6.276 -23.943 1.00 80.88 306 THR A N 1
ATOM 2297 C CA . THR A 1 306 ? 28.917 7.439 -24.444 1.00 80.88 306 THR A CA 1
ATOM 2298 C C . THR A 1 306 ? 29.556 7.960 -25.728 1.00 80.88 306 THR A C 1
ATOM 2300 O O . THR A 1 306 ? 30.728 7.680 -26.008 1.00 80.88 306 THR A O 1
ATOM 2303 N N . ASP A 1 307 ? 28.765 8.649 -26.540 1.00 70.50 307 ASP A N 1
ATOM 2304 C CA . ASP A 1 307 ? 29.193 9.325 -27.767 1.00 70.50 307 ASP A CA 1
ATOM 2305 C C . ASP A 1 307 ? 29.774 10.721 -27.504 1.00 70.50 307 ASP A C 1
ATOM 2307 O O . ASP A 1 307 ? 30.631 11.175 -28.263 1.00 70.50 307 ASP A O 1
ATOM 2311 N N . ALA A 1 308 ? 29.346 11.370 -26.420 1.00 56.97 308 ALA A N 1
ATOM 2312 C CA . ALA A 1 308 ? 29.836 12.668 -25.970 1.00 56.97 308 ALA A CA 1
ATOM 2313 C C . ALA A 1 308 ? 30.964 12.551 -24.926 1.00 56.97 308 ALA A C 1
ATOM 2315 O O . ALA A 1 308 ? 30.895 11.740 -23.997 1.00 56.97 308 ALA A O 1
ATOM 2316 N N . ASP A 1 309 ? 31.991 13.398 -25.046 1.00 51.00 309 ASP A N 1
ATOM 2317 C CA . ASP A 1 309 ? 32.957 13.642 -23.968 1.00 51.00 309 ASP A CA 1
ATOM 2318 C C . ASP A 1 309 ? 32.206 14.296 -22.787 1.00 51.00 309 ASP A C 1
ATOM 2320 O O . ASP A 1 309 ? 31.492 15.274 -23.003 1.00 51.00 309 ASP A O 1
ATOM 2324 N N . PRO A 1 310 ? 32.349 13.830 -21.534 1.00 46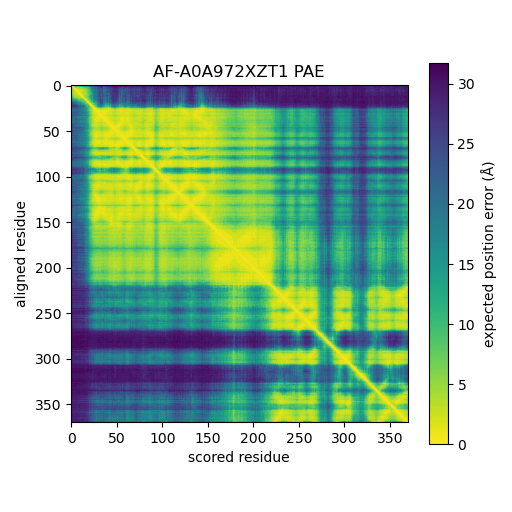.53 310 PRO A N 1
ATOM 2325 C CA . PRO A 1 310 ? 31.672 14.422 -20.375 1.00 46.53 310 PRO A CA 1
ATOM 2326 C C . PRO A 1 310 ? 31.996 15.910 -20.133 1.00 46.53 310 PRO A C 1
ATOM 2328 O O . PRO A 1 310 ? 31.311 16.562 -19.345 1.00 46.53 310 PRO A O 1
ATOM 2331 N N . SER A 1 311 ? 33.016 16.468 -20.794 1.00 42.41 311 SER A N 1
ATOM 2332 C CA . SER A 1 311 ? 33.302 17.909 -20.811 1.00 42.41 311 SER A CA 1
ATOM 2333 C C . SER A 1 311 ? 32.513 18.714 -21.864 1.00 42.41 311 SER A C 1
ATOM 2335 O O . SER A 1 311 ? 32.505 19.944 -21.793 1.00 42.41 311 SER A O 1
ATOM 2337 N N . PHE A 1 312 ? 31.790 18.049 -22.774 1.00 40.81 312 PHE A N 1
ATOM 2338 C CA . PHE A 1 312 ? 30.949 18.634 -23.825 1.00 40.81 312 PHE A CA 1
ATOM 2339 C C . PHE A 1 312 ? 29.605 17.877 -23.941 1.00 40.81 312 PHE A C 1
ATOM 2341 O O . PHE A 1 312 ? 29.512 16.905 -24.681 1.00 40.81 312 PHE A O 1
ATOM 2348 N N . PRO A 1 313 ? 28.540 18.316 -23.243 1.00 42.91 313 PRO A N 1
ATOM 2349 C CA . PRO A 1 313 ? 27.266 17.589 -23.125 1.00 42.91 313 PRO A CA 1
ATOM 2350 C C . PRO A 1 313 ? 26.328 17.737 -24.342 1.00 42.91 313 PRO A C 1
ATOM 2352 O O . PRO A 1 313 ? 25.113 17.703 -24.185 1.00 42.91 313 PRO A O 1
ATOM 2355 N N . TYR A 1 314 ? 26.875 17.988 -25.530 1.00 46.00 314 TYR A N 1
ATOM 2356 C CA . TYR A 1 314 ? 26.122 18.091 -26.779 1.00 46.00 314 TYR A CA 1
ATOM 2357 C C . TYR A 1 314 ? 26.913 17.388 -27.877 1.00 46.00 314 TYR A C 1
ATOM 2359 O O . TYR A 1 314 ? 28.148 17.462 -27.862 1.00 46.00 314 TYR A O 1
ATOM 2367 N N . PHE A 1 315 ? 26.228 16.801 -28.870 1.00 43.34 315 PHE A N 1
ATOM 2368 C CA . PHE A 1 315 ? 26.890 16.464 -30.130 1.00 43.34 315 PHE A CA 1
ATOM 2369 C C . PHE A 1 315 ? 27.721 17.663 -30.596 1.00 43.34 315 PHE A C 1
ATOM 2371 O O . PHE A 1 315 ? 27.195 18.784 -30.650 1.00 43.34 315 PHE A O 1
ATOM 2378 N N . PRO A 1 316 ? 28.997 17.452 -30.951 1.00 43.53 316 PRO A N 1
ATOM 2379 C CA . PRO A 1 316 ? 29.720 18.467 -31.683 1.00 43.53 316 PRO A CA 1
ATOM 2380 C C . PRO A 1 316 ? 28.887 18.852 -32.910 1.00 43.53 316 PRO A C 1
ATOM 2382 O O . PRO A 1 316 ? 28.357 17.968 -33.587 1.00 43.53 316 PRO A O 1
ATOM 2385 N N . ASP A 1 317 ? 28.743 20.151 -33.181 1.00 42.53 317 ASP A N 1
ATOM 2386 C CA . ASP A 1 317 ? 28.114 20.613 -34.420 1.00 42.53 317 ASP A CA 1
ATOM 2387 C C . ASP A 1 317 ? 28.760 19.835 -35.583 1.00 42.53 317 ASP A C 1
ATOM 2389 O O . ASP A 1 317 ? 29.989 19.824 -35.683 1.00 42.53 317 ASP A O 1
ATOM 2393 N N . PRO A 1 318 ? 27.988 19.148 -36.447 1.00 41.09 318 PRO A N 1
ATOM 2394 C CA . PRO A 1 318 ? 28.553 18.405 -37.574 1.00 41.09 318 PRO A CA 1
ATOM 2395 C C . PRO A 1 318 ? 29.343 19.307 -38.540 1.00 41.09 318 PRO A C 1
ATOM 2397 O O . PRO A 1 318 ? 30.080 18.806 -39.388 1.00 41.09 318 PRO A O 1
ATOM 2400 N N . ASN A 1 319 ? 29.210 20.632 -38.405 1.00 43.53 319 ASN A N 1
ATOM 2401 C CA . ASN A 1 319 ? 29.987 21.644 -39.109 1.00 43.53 319 ASN A CA 1
ATOM 2402 C C . ASN A 1 319 ? 31.133 22.251 -38.275 1.00 43.53 319 ASN A C 1
ATOM 2404 O O . ASN A 1 319 ? 31.860 23.089 -38.813 1.00 43.53 319 ASN A O 1
ATOM 2408 N N . ASP A 1 320 ? 31.320 21.871 -37.004 1.00 46.47 320 ASP A N 1
ATOM 2409 C CA . ASP A 1 320 ? 32.470 22.292 -36.196 1.00 46.47 320 ASP A CA 1
ATOM 2410 C C . ASP A 1 320 ? 33.713 21.494 -36.620 1.00 46.47 320 ASP A C 1
ATOM 2412 O O . ASP A 1 320 ? 33.816 20.293 -36.358 1.00 46.47 320 ASP A O 1
ATOM 2416 N N . PRO A 1 321 ? 34.706 22.141 -37.254 1.00 48.75 321 PRO A N 1
ATOM 2417 C CA . PRO A 1 321 ? 35.917 21.465 -37.704 1.00 48.75 321 PRO A CA 1
ATOM 2418 C C . PRO A 1 321 ? 36.815 20.978 -36.552 1.00 48.75 321 PRO A C 1
ATOM 2420 O O . PRO A 1 321 ? 37.801 20.291 -36.820 1.00 48.75 321 PRO A O 1
ATOM 2423 N N . ASN A 1 322 ? 36.516 21.344 -35.299 1.00 46.25 322 ASN A N 1
ATOM 2424 C CA . ASN A 1 322 ? 37.276 20.958 -34.106 1.00 46.25 322 ASN A CA 1
ATOM 2425 C C . ASN A 1 322 ? 36.595 19.861 -33.271 1.00 46.25 322 ASN A C 1
ATOM 2427 O O . ASN A 1 322 ? 37.167 19.420 -32.273 1.00 46.25 322 ASN A O 1
ATOM 2431 N N . ALA A 1 323 ? 35.407 19.414 -33.679 1.00 48.34 323 ALA A N 1
ATOM 2432 C CA . ALA A 1 323 ? 34.719 18.268 -33.112 1.00 48.34 323 ALA A CA 1
ATOM 2433 C C . ALA A 1 323 ? 35.596 17.007 -33.152 1.00 48.34 323 ALA A C 1
ATOM 2435 O O . ALA A 1 323 ? 36.051 16.592 -34.223 1.00 48.34 323 ALA A O 1
ATOM 2436 N N . THR A 1 324 ? 35.806 16.340 -32.013 1.00 46.03 324 THR A N 1
ATOM 2437 C CA . THR A 1 324 ? 36.262 14.946 -32.041 1.00 46.03 324 THR A CA 1
ATOM 2438 C C . THR A 1 324 ? 35.158 14.122 -32.708 1.00 46.03 324 THR A C 1
ATOM 2440 O O . THR A 1 324 ? 34.008 14.199 -32.278 1.00 46.03 324 THR A O 1
ATOM 2443 N N . PRO A 1 325 ? 35.444 13.367 -33.784 1.00 43.84 325 PRO A N 1
ATOM 2444 C CA . PRO A 1 325 ? 34.399 12.681 -34.524 1.00 43.84 325 PRO A CA 1
ATOM 2445 C C . PRO A 1 325 ? 33.833 11.551 -33.663 1.00 43.84 325 PRO A C 1
ATOM 2447 O O . PRO A 1 325 ? 34.403 10.461 -33.586 1.00 43.84 325 PRO A O 1
ATOM 2450 N N . SER A 1 326 ? 32.699 11.809 -33.015 1.00 47.88 326 SER A N 1
ATOM 2451 C CA . SER A 1 326 ? 31.764 10.739 -32.713 1.00 47.88 326 SER A CA 1
ATOM 2452 C C . SER A 1 326 ? 31.283 10.191 -34.056 1.00 47.88 326 SER A C 1
ATOM 2454 O O . SER A 1 326 ? 30.778 10.925 -34.901 1.00 47.88 326 SER A O 1
ATOM 2456 N N . TYR A 1 327 ? 31.519 8.900 -34.291 1.00 53.88 327 TYR A N 1
ATOM 2457 C CA . TYR A 1 327 ? 31.083 8.197 -35.504 1.00 53.88 327 TYR A CA 1
ATOM 2458 C C . TYR A 1 327 ? 29.695 7.578 -35.320 1.00 53.88 327 TYR A C 1
ATOM 2460 O O . TYR A 1 327 ? 29.358 6.618 -36.016 1.00 53.88 327 TYR A O 1
ATOM 2468 N N . PHE A 1 328 ? 28.932 8.041 -34.329 1.00 63.41 328 PHE A N 1
ATOM 2469 C CA . PHE A 1 328 ? 27.584 7.554 -34.112 1.00 63.41 328 PHE A CA 1
ATOM 2470 C C . PHE A 1 328 ? 26.654 8.164 -35.158 1.00 63.41 328 PHE A C 1
ATOM 2472 O O . PHE A 1 328 ? 26.505 9.376 -35.252 1.00 63.41 328 PHE A O 1
ATOM 2479 N N . LEU A 1 329 ? 26.096 7.301 -35.999 1.00 62.31 329 LEU A N 1
ATOM 2480 C CA . LEU A 1 329 ? 25.198 7.646 -37.085 1.00 62.31 329 LEU A CA 1
ATOM 2481 C C . LEU A 1 329 ? 23.826 7.060 -36.757 1.00 62.31 329 LEU A C 1
ATOM 2483 O O . LEU A 1 329 ? 23.650 5.834 -36.724 1.00 62.31 329 LEU A O 1
ATOM 2487 N N . GLY A 1 330 ? 22.863 7.945 -36.520 1.00 64.56 330 GLY A N 1
ATOM 2488 C CA . GLY A 1 330 ? 21.447 7.627 -36.525 1.00 64.56 330 GLY A CA 1
ATOM 2489 C C . GLY A 1 330 ? 20.834 7.920 -37.894 1.00 64.56 330 GLY A C 1
ATOM 2490 O O . GLY A 1 330 ? 21.321 8.734 -38.676 1.00 64.56 330 GLY A O 1
ATOM 2491 N N . ASN A 1 331 ? 19.749 7.224 -38.212 1.00 65.75 331 ASN A N 1
ATOM 2492 C CA . ASN A 1 331 ? 18.772 7.707 -39.190 1.00 65.75 331 ASN A CA 1
ATOM 2493 C C . ASN A 1 331 ? 17.394 7.586 -38.556 1.00 65.75 331 ASN A C 1
ATOM 2495 O O . ASN A 1 331 ? 16.605 6.708 -38.911 1.00 65.75 331 ASN A O 1
ATOM 2499 N N . LEU A 1 332 ? 17.195 8.367 -37.502 1.00 68.19 332 LEU A N 1
ATOM 2500 C CA . LEU A 1 332 ? 16.053 8.248 -36.620 1.00 68.19 332 LEU A CA 1
ATOM 2501 C C . LEU A 1 332 ? 15.053 9.350 -36.908 1.00 68.19 332 LEU A C 1
ATOM 2503 O O . LEU A 1 332 ? 15.402 10.529 -36.921 1.00 68.19 332 LEU A O 1
ATOM 2507 N N . VAL A 1 333 ? 13.805 8.947 -37.122 1.00 63.69 333 VAL A N 1
ATOM 2508 C CA . VAL A 1 333 ? 12.718 9.847 -37.490 1.00 63.69 333 VAL A CA 1
ATOM 2509 C C . VAL A 1 333 ? 11.596 9.707 -36.466 1.00 63.69 333 VAL A C 1
ATOM 2511 O O . VAL A 1 333 ? 11.119 8.603 -36.188 1.00 63.69 333 VAL A O 1
ATOM 2514 N N . THR A 1 334 ? 11.167 10.838 -35.909 1.00 58.34 334 THR A N 1
ATOM 2515 C CA . THR A 1 334 ? 9.915 10.951 -35.158 1.00 58.34 334 THR A CA 1
ATOM 2516 C C . THR A 1 334 ? 8.756 10.991 -36.158 1.00 58.34 334 THR A C 1
ATOM 2518 O O . THR A 1 334 ? 8.720 11.816 -37.070 1.00 58.34 334 THR A O 1
ATOM 2521 N N . ASN A 1 335 ? 7.804 10.073 -36.022 1.00 55.16 335 ASN A N 1
ATOM 2522 C CA . ASN A 1 335 ? 6.624 9.986 -36.877 1.00 55.16 335 ASN A CA 1
ATOM 2523 C C . ASN A 1 335 ? 5.398 10.572 -36.155 1.00 55.16 335 ASN A C 1
ATOM 2525 O O . ASN A 1 335 ? 5.322 10.605 -34.926 1.00 55.16 335 ASN A O 1
ATOM 2529 N N . ALA A 1 336 ? 4.397 11.019 -36.920 1.00 50.03 336 ALA A N 1
ATOM 2530 C CA . ALA A 1 336 ? 3.120 11.459 -36.357 1.00 50.03 336 ALA A CA 1
ATOM 2531 C C . ALA A 1 336 ? 2.427 10.313 -35.588 1.00 50.03 336 ALA A C 1
ATOM 2533 O O . ALA A 1 336 ? 2.369 9.190 -36.086 1.00 50.03 336 ALA A O 1
ATOM 2534 N N . GLY A 1 337 ? 1.864 10.613 -34.409 1.00 56.00 337 GLY A N 1
ATOM 2535 C CA . GLY A 1 337 ? 1.151 9.637 -33.569 1.00 56.00 337 GLY A CA 1
ATOM 2536 C C . GLY A 1 337 ? 2.007 8.955 -32.495 1.00 56.00 337 GLY A C 1
ATOM 2537 O O . GLY A 1 337 ? 1.769 7.787 -32.213 1.00 56.00 337 GLY A O 1
ATOM 2538 N N . ASN A 1 338 ? 2.983 9.674 -31.924 1.00 65.38 338 ASN A N 1
ATOM 2539 C CA . ASN A 1 338 ? 3.908 9.191 -30.889 1.00 65.38 338 ASN A CA 1
ATOM 2540 C C . ASN A 1 338 ? 4.696 7.934 -31.291 1.00 65.38 338 ASN A C 1
ATOM 2542 O O . ASN A 1 338 ? 4.929 7.044 -30.479 1.00 65.38 338 ASN A O 1
ATOM 2546 N N . ALA A 1 339 ? 5.084 7.844 -32.562 1.00 68.62 339 ALA A N 1
ATOM 2547 C CA . ALA A 1 339 ? 5.884 6.740 -33.066 1.00 68.62 339 ALA A CA 1
ATOM 2548 C C . ALA A 1 339 ? 7.312 7.206 -33.368 1.00 68.62 339 ALA A C 1
ATOM 2550 O O . ALA A 1 339 ? 7.528 8.320 -33.847 1.00 68.62 339 ALA A O 1
ATOM 2551 N N . PHE A 1 340 ? 8.292 6.349 -33.115 1.00 74.12 340 PHE A N 1
ATOM 2552 C CA . PHE A 1 340 ? 9.708 6.633 -33.289 1.00 74.12 340 PHE A CA 1
ATOM 2553 C C . PHE A 1 340 ? 10.390 5.460 -33.983 1.00 74.12 340 PHE A C 1
ATOM 2555 O O . PHE A 1 340 ? 10.354 4.348 -33.467 1.00 74.12 340 PHE A O 1
ATOM 2562 N N . SER A 1 341 ? 11.015 5.687 -35.140 1.00 79.19 341 SER A N 1
ATOM 2563 C CA . SER A 1 341 ? 11.611 4.596 -35.917 1.00 79.19 341 SER A CA 1
ATOM 2564 C C . SER A 1 341 ? 12.937 4.975 -36.565 1.00 79.19 341 SER A C 1
ATOM 2566 O O . SER A 1 341 ? 13.082 6.083 -37.083 1.00 79.19 341 SER A O 1
ATOM 2568 N N . GLY A 1 342 ? 13.868 4.028 -36.633 1.00 79.00 342 GLY A N 1
ATOM 2569 C CA . GLY A 1 342 ? 15.057 4.126 -37.469 1.00 79.00 342 GLY A CA 1
ATOM 257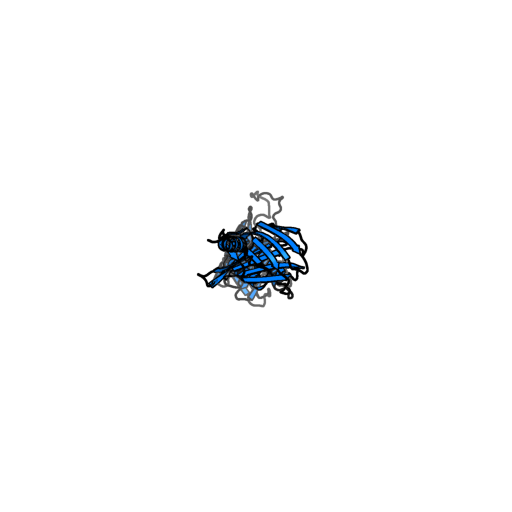0 C C . GLY A 1 342 ? 16.172 3.175 -37.046 1.00 79.00 342 GLY A C 1
ATOM 2571 O O . GLY A 1 342 ? 15.929 2.128 -36.446 1.00 79.00 342 GLY A O 1
ATOM 2572 N N . THR A 1 343 ? 17.409 3.527 -37.398 1.00 82.25 343 THR A N 1
ATOM 2573 C CA . THR A 1 343 ? 18.578 2.663 -37.170 1.00 82.25 343 THR A CA 1
ATOM 2574 C C . THR A 1 343 ? 19.724 3.371 -36.465 1.00 82.25 343 THR A C 1
ATOM 2576 O O . THR A 1 343 ? 19.924 4.566 -36.679 1.00 82.25 343 THR A O 1
ATOM 2579 N N . LEU A 1 344 ? 20.516 2.607 -35.708 1.00 83.56 344 LEU A N 1
ATOM 2580 C CA . LEU A 1 344 ? 21.663 3.072 -34.921 1.00 83.56 344 LEU A CA 1
ATOM 2581 C C . LEU A 1 344 ? 22.927 2.303 -35.317 1.00 83.56 344 LEU A C 1
ATOM 2583 O O . LEU A 1 344 ? 22.935 1.070 -35.280 1.00 83.56 344 LEU A O 1
ATOM 2587 N N . ASN A 1 345 ? 24.009 3.003 -35.663 1.00 82.31 345 ASN A N 1
ATOM 2588 C CA . ASN A 1 345 ? 25.316 2.385 -35.905 1.00 82.31 345 ASN A CA 1
ATOM 2589 C C . ASN A 1 345 ? 26.442 3.336 -35.490 1.00 82.31 345 ASN A C 1
ATOM 2591 O O . ASN A 1 345 ? 26.365 4.529 -35.754 1.00 82.31 345 ASN A O 1
ATOM 2595 N N . GLY A 1 346 ? 27.523 2.829 -34.899 1.00 82.44 346 GLY A N 1
ATOM 2596 C CA . GLY A 1 346 ? 28.655 3.684 -34.546 1.00 82.44 346 GLY A CA 1
ATOM 2597 C C . GLY A 1 346 ? 29.586 3.115 -33.492 1.00 82.44 346 GLY A C 1
ATOM 2598 O O . GLY A 1 346 ? 29.554 1.927 -33.176 1.00 82.44 346 GLY A O 1
ATOM 2599 N N . ARG A 1 347 ? 30.439 3.980 -32.941 1.00 83.00 347 ARG A N 1
ATOM 2600 C CA . ARG A 1 347 ? 31.324 3.655 -31.816 1.00 83.00 347 ARG A CA 1
ATOM 2601 C C . ARG A 1 347 ? 31.006 4.545 -30.628 1.00 83.00 347 ARG A C 1
ATOM 2603 O O . ARG A 1 347 ? 30.832 5.744 -30.812 1.00 83.00 347 ARG A O 1
ATOM 2610 N N . LEU A 1 348 ? 30.999 3.951 -29.441 1.00 82.94 348 LEU A N 1
ATOM 2611 C CA . LEU A 1 348 ? 30.876 4.655 -28.166 1.00 82.94 348 LEU A CA 1
ATOM 2612 C C . LEU A 1 348 ? 32.123 4.388 -27.329 1.00 82.94 348 LEU A C 1
ATOM 2614 O O . LEU A 1 348 ? 32.670 3.282 -27.368 1.00 82.94 348 LEU A O 1
ATOM 2618 N N . PHE A 1 349 ? 32.561 5.381 -26.566 1.00 82.50 349 PHE A N 1
ATOM 2619 C CA . PHE A 1 349 ? 33.811 5.330 -25.814 1.00 82.50 349 PHE A CA 1
ATOM 2620 C C . PHE A 1 349 ? 33.546 5.274 -24.312 1.00 82.50 349 PHE A C 1
ATOM 2622 O O . PHE A 1 349 ? 32.618 5.904 -23.805 1.00 82.50 349 PHE A O 1
ATOM 2629 N N . GLU A 1 350 ? 34.364 4.512 -23.592 1.00 84.56 350 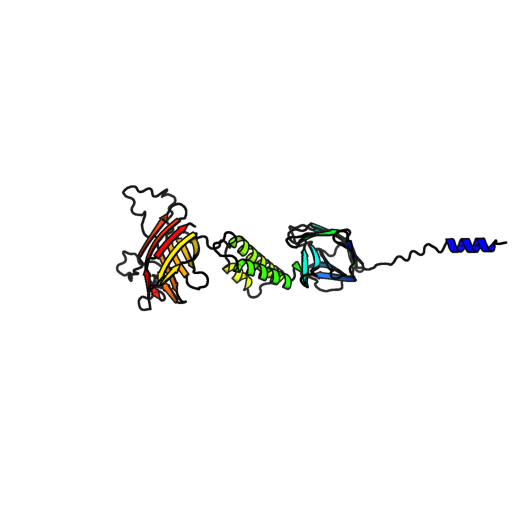GLU A N 1
ATOM 2630 C CA . GLU A 1 350 ? 34.265 4.344 -22.144 1.00 84.56 350 GLU A CA 1
ATOM 2631 C C . GLU A 1 350 ? 34.458 5.689 -21.435 1.00 84.56 350 GLU A C 1
ATOM 2633 O O . GLU A 1 350 ? 35.503 6.342 -21.556 1.00 84.56 350 GLU A O 1
ATOM 2638 N N . GLY A 1 351 ? 33.425 6.117 -20.707 1.00 74.62 351 GLY A N 1
ATOM 2639 C CA . GLY A 1 351 ? 33.377 7.433 -20.069 1.00 74.62 351 GLY A CA 1
ATOM 2640 C C . GLY A 1 351 ? 33.509 8.610 -21.044 1.00 74.62 351 GLY A C 1
ATOM 2641 O O . GLY A 1 351 ? 33.911 9.685 -20.615 1.00 74.62 351 GLY A O 1
ATOM 2642 N N . GLY A 1 352 ? 33.247 8.407 -22.342 1.00 63.88 352 GLY A N 1
ATOM 2643 C CA . GLY A 1 352 ? 33.313 9.444 -23.381 1.00 63.88 352 GLY A CA 1
ATOM 2644 C C . GLY A 1 352 ? 34.720 9.853 -23.805 1.00 63.88 352 GLY A C 1
ATOM 2645 O O . GLY A 1 352 ? 34.886 10.760 -24.615 1.00 63.88 352 GLY A O 1
ATOM 2646 N N . ASN A 1 353 ? 35.755 9.185 -23.292 1.00 67.00 353 ASN A N 1
ATOM 2647 C CA . ASN 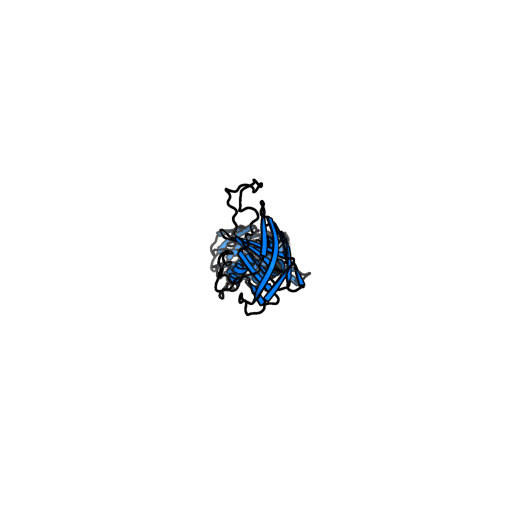A 1 353 ? 37.135 9.494 -23.638 1.00 67.00 353 ASN A CA 1
ATOM 2648 C C . ASN A 1 353 ? 37.607 8.598 -24.786 1.00 67.00 353 ASN A C 1
ATOM 2650 O O . ASN A 1 353 ? 37.778 7.392 -24.613 1.00 67.00 353 ASN A O 1
ATOM 2654 N N . ALA A 1 354 ? 37.900 9.202 -25.940 1.00 66.81 354 ALA A N 1
ATOM 2655 C CA . ALA A 1 354 ? 38.359 8.495 -27.138 1.00 66.81 354 ALA A CA 1
ATOM 2656 C C . ALA A 1 354 ? 39.666 7.692 -26.954 1.00 66.81 354 ALA A C 1
ATOM 2658 O O . ALA A 1 354 ? 39.994 6.853 -27.791 1.00 66.81 354 ALA A O 1
ATOM 2659 N N . ASN A 1 355 ? 40.415 7.948 -25.876 1.00 70.19 355 ASN A N 1
ATOM 2660 C CA . ASN A 1 355 ? 41.642 7.228 -25.537 1.00 70.19 355 ASN A CA 1
ATOM 2661 C C . ASN A 1 355 ? 41.408 5.998 -24.638 1.00 70.19 355 ASN A C 1
ATOM 2663 O O . ASN A 1 355 ? 42.357 5.250 -24.393 1.00 70.19 355 ASN A O 1
ATOM 2667 N N . ASN A 1 356 ? 40.185 5.794 -24.138 1.00 77.69 356 ASN A N 1
ATOM 2668 C CA . ASN A 1 356 ? 39.800 4.609 -23.370 1.00 77.69 356 ASN A CA 1
ATOM 2669 C C . ASN 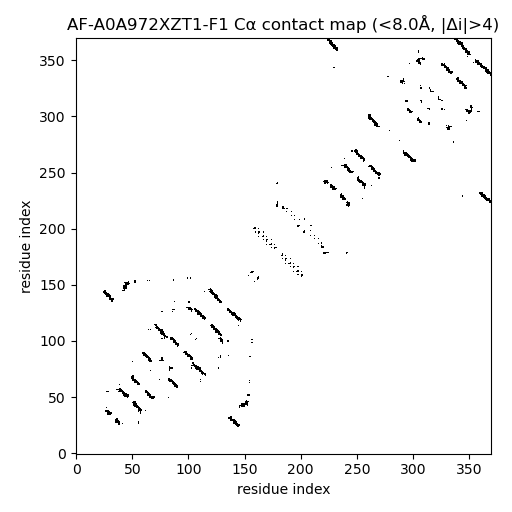A 1 356 ? 39.310 3.477 -24.300 1.00 77.69 356 ASN A C 1
ATOM 2671 O O . ASN A 1 356 ? 39.424 3.555 -25.526 1.00 77.69 356 ASN A O 1
ATOM 2675 N N . GLY A 1 357 ? 38.771 2.396 -23.721 1.00 82.50 357 GLY A N 1
ATOM 2676 C CA . GLY A 1 357 ? 38.110 1.340 -24.486 1.00 82.50 357 GLY A CA 1
ATOM 2677 C C . GLY A 1 357 ? 36.883 1.856 -25.247 1.00 82.50 357 GLY A C 1
ATOM 2678 O O . GLY A 1 357 ? 36.269 2.851 -24.866 1.00 82.50 357 GLY A O 1
ATOM 2679 N N . PHE A 1 358 ? 36.503 1.169 -26.324 1.00 84.44 358 PHE A N 1
ATOM 2680 C CA . PHE A 1 358 ? 35.293 1.482 -27.086 1.00 84.44 358 PHE A CA 1
ATOM 2681 C C . PHE A 1 358 ? 34.464 0.228 -27.350 1.00 84.44 358 PHE A C 1
ATOM 2683 O O . PHE A 1 358 ? 34.990 -0.887 -27.396 1.00 84.44 358 PHE A O 1
ATOM 2690 N N . ILE A 1 359 ? 33.172 0.431 -27.580 1.00 87.31 359 ILE A N 1
ATOM 2691 C CA . ILE A 1 359 ? 32.266 -0.577 -28.129 1.00 87.31 359 ILE A CA 1
ATOM 2692 C C . ILE A 1 359 ? 31.821 -0.163 -29.527 1.00 87.31 359 ILE A C 1
ATOM 2694 O O . ILE A 1 359 ? 31.774 1.022 -29.859 1.00 87.31 359 ILE A O 1
ATOM 2698 N N . THR A 1 360 ? 31.514 -1.153 -30.359 1.00 87.56 360 THR A N 1
ATOM 2699 C CA . THR A 1 360 ? 30.899 -0.947 -31.670 1.00 87.56 360 THR A CA 1
ATOM 2700 C C . THR A 1 360 ? 29.439 -1.354 -31.600 1.00 87.56 360 THR A C 1
ATOM 2702 O O . THR A 1 360 ? 29.136 -2.484 -31.222 1.00 87.56 360 THR A O 1
ATOM 2705 N N . ILE A 1 361 ? 28.568 -0.431 -31.996 1.00 88.19 361 ILE A N 1
ATOM 2706 C CA . ILE A 1 361 ? 27.143 -0.651 -32.198 1.00 88.19 361 ILE A CA 1
ATOM 2707 C C . ILE A 1 361 ? 26.904 -0.861 -33.686 1.00 88.19 361 ILE A C 1
ATOM 2709 O O . ILE A 1 361 ? 27.314 -0.046 -34.516 1.00 88.19 361 ILE A O 1
ATOM 2713 N N . SER A 1 362 ? 26.247 -1.961 -34.023 1.00 87.44 362 SER A N 1
ATOM 2714 C CA . SER A 1 362 ? 25.847 -2.268 -35.392 1.00 87.44 362 SER A CA 1
ATOM 2715 C C . SER A 1 362 ? 24.434 -2.830 -35.433 1.00 87.44 362 SER A C 1
ATOM 2717 O O . SER A 1 362 ? 23.933 -3.319 -34.422 1.00 87.44 362 SER A O 1
ATOM 2719 N N . ASN A 1 363 ? 23.789 -2.744 -36.599 1.00 85.75 363 ASN A N 1
ATOM 2720 C CA . ASN A 1 363 ? 22.450 -3.285 -36.848 1.00 85.75 363 ASN A CA 1
ATOM 2721 C C . ASN A 1 363 ? 21.406 -2.839 -35.811 1.00 85.75 363 ASN A C 1
ATOM 2723 O O . ASN A 1 363 ? 20.472 -3.584 -35.524 1.00 85.75 363 ASN A O 1
ATOM 2727 N N . GLY A 1 364 ? 21.571 -1.650 -35.224 1.00 86.62 364 GLY A N 1
ATOM 2728 C CA . GLY A 1 364 ? 20.614 -1.147 -34.257 1.00 86.62 364 GLY A CA 1
ATOM 2729 C C . GLY A 1 364 ? 19.307 -0.791 -34.945 1.00 86.62 364 GLY A C 1
ATOM 2730 O O . GLY A 1 364 ? 19.329 -0.093 -35.959 1.00 86.62 364 GLY A O 1
ATOM 2731 N N . ILE A 1 365 ? 18.194 -1.269 -34.401 1.00 86.75 365 ILE A N 1
ATOM 2732 C CA . ILE A 1 365 ? 16.837 -0.998 -34.873 1.00 86.75 365 ILE A CA 1
ATOM 2733 C C . ILE A 1 365 ? 16.028 -0.508 -33.686 1.00 86.75 365 ILE A C 1
ATOM 2735 O O . ILE A 1 365 ? 15.990 -1.156 -32.637 1.00 86.75 365 ILE A O 1
ATOM 2739 N N . ILE A 1 366 ? 15.356 0.614 -33.888 1.00 87.38 366 ILE A N 1
ATOM 2740 C CA . ILE A 1 366 ? 14.353 1.138 -32.976 1.00 87.38 366 ILE A CA 1
ATOM 2741 C C . ILE A 1 366 ? 13.082 1.389 -33.779 1.00 87.38 366 ILE A C 1
ATOM 2743 O O . ILE A 1 366 ? 13.136 1.970 -34.860 1.00 87.38 366 ILE A O 1
ATOM 2747 N N . ASP A 1 367 ? 11.963 0.880 -33.290 1.00 86.25 367 ASP A N 1
ATOM 2748 C CA . ASP A 1 367 ? 10.634 1.059 -33.867 1.00 86.25 367 ASP A CA 1
ATOM 2749 C C . ASP A 1 367 ? 9.628 0.974 -32.724 1.00 86.25 367 ASP A C 1
ATOM 2751 O O . ASP A 1 367 ? 9.333 -0.119 -32.241 1.00 86.25 367 ASP A O 1
ATOM 2755 N N . LEU A 1 368 ? 9.212 2.132 -32.221 1.00 85.00 368 LEU A N 1
ATOM 2756 C CA . LEU A 1 368 ? 8.480 2.290 -30.972 1.00 85.00 368 LEU A CA 1
ATOM 2757 C C . LEU A 1 368 ? 7.239 3.154 -31.148 1.00 85.00 368 LEU A C 1
ATOM 2759 O O . LEU A 1 368 ? 7.206 4.055 -31.979 1.00 85.00 368 LEU A O 1
ATOM 2763 N N . THR A 1 369 ? 6.261 2.933 -30.283 1.00 80.44 369 THR A N 1
ATOM 2764 C CA . THR A 1 369 ? 5.095 3.786 -30.040 1.00 80.44 369 THR A CA 1
ATOM 2765 C C . THR A 1 369 ? 4.992 4.063 -28.543 1.00 80.44 369 THR A C 1
ATOM 2767 O O . THR A 1 369 ? 5.251 3.133 -27.777 1.00 80.44 369 THR A O 1
ATOM 2770 N N . TYR A 1 370 ? 4.630 5.281 -28.122 1.00 73.31 370 TYR A N 1
ATOM 2771 C CA . TYR A 1 370 ? 4.599 5.664 -26.699 1.00 73.31 370 TYR A CA 1
ATOM 2772 C C . TYR A 1 370 ? 3.514 6.677 -26.298 1.00 73.31 370 TYR A C 1
ATOM 2774 O O . TYR A 1 370 ? 2.908 7.333 -27.181 1.00 73.31 370 TYR A O 1
#

Radius of gyration: 35.15 Å; Cα contacts (8 Å, |Δi|>4): 776; chains: 1; bounding box: 98×54×114 Å

Mean predicted aligned error: 13.63 Å

Sequence (370 aa):
MNKLFYLLIAVVLFSSCGSDVTFNNPTFQGEIENVFWRADQYQLGTSDDGSLIITGIGNGQVVSLKVPDIGTANYTISPQTNIVAAEYIVGDITTGNTILYSTIGVGEGFINITEAGPEGFSGEFGFRAYNGVNAVSISFGTFYRIQPNIANPTLVSESCDYITGLVNTARATFNATPPNSDEYPAACAAYVNALQDQITYCGDPDGTIVDTIIILGDCQGANGNGTFTVNINGEDKVYDIIYVEQSGQFLQVRGEITGTNDTIDLRFDSSIDPSIGNCTPPPGDANCGVDVLRDVRIQYNGVIYTDADPSFPYFPDPNDPNATPSYFLGNLVTNAGNAFSGTLNGRLFEGGNANNGFITISNGIIDLTY

Solvent-accessible surface area (backbone atoms only — not comparable to full-atom values): 19974 Å² total; per-residue (Å²): 135,62,72,70,51,56,54,54,55,54,56,61,69,72,67,76,79,74,75,82,74,77,76,71,75,58,41,36,36,28,21,52,76,86,39,85,45,60,39,82,43,77,45,21,23,48,22,91,88,57,27,33,37,44,34,29,34,29,96,73,32,38,42,38,40,37,32,64,59,79,59,63,45,80,42,66,31,43,35,89,48,75,60,32,33,44,38,42,35,37,64,37,87,88,78,74,43,76,46,62,25,32,16,63,71,74,12,41,39,38,42,32,31,76,37,56,56,97,79,14,36,22,33,42,34,34,38,38,23,34,59,91,82,56,75,51,46,38,37,81,24,39,36,34,43,51,52,77,76,46,81,54,50,76,57,65,87,61,30,47,73,50,35,51,51,49,29,54,52,28,43,53,50,30,76,72,41,55,51,73,42,92,59,22,37,59,31,37,47,50,25,48,52,31,50,51,49,31,40,73,56,60,53,55,95,84,40,64,61,60,53,49,46,60,73,59,58,88,28,73,52,28,51,40,45,73,47,38,36,36,24,52,77,84,44,81,43,65,34,79,39,24,36,66,47,80,59,88,64,28,33,35,42,36,32,30,29,87,96,58,80,35,35,36,40,41,31,28,57,45,83,75,52,82,86,65,67,72,93,68,91,62,99,81,70,90,72,79,84,51,59,36,75,46,49,47,39,34,32,53,94,85,42,51,27,18,51,42,38,83,91,40,96,51,63,60,55,94,84,46,90,81,44,78,84,55,59,61,45,63,56,35,36,82,45,91,84,52,27,39,39,35,38,41,35,30,46,29,16,39,70,19,36,84,88,52,61,70,50,42,40,36,84,17,40,38,41,35,37,91

Secondary structure (DSSP, 8-state):
--HHHHHHHHHHHTS----------SEEEEEETTEEEE-SEEEEEE-TTS-EEEEEEETTEEEEEEES-SSSEEEEE-TT-SSSEEEEEEE-TTTSPEEEEE-TTT-EEEEEEEE-STT-EEEEEEEEEE-SS-EEEEEEEEEEEEPP-SSS---GGGSHHHHHHHHHHHHHHHHHS-TTSTTHHHHHHHHHHHHHHHHHHH--TTSHHHHHHHHHTTS-----EEEEEEEETTEEEE--EEEEEEETTEEEEEEE-TTS--EEEEEEE----TTS------TT-SSTT---EEEEEEEETTEEEESS-TT--SPPPTT-TT------EEEEEEETTTEEEEEEEEEEEETT-TTS-EEEEEEEEEEEE-

Nearest PDB structures (foldseek):
  4xin-assembly1_B  TM=6.310E-01  e=5.234E-03  Mycobacterium avium 104
  4rlc-assembly1_A  TM=4.351E-01  e=3.062E+00  Pseudomonas aeruginosa
  3lez-assembly1_A  TM=3.983E-01  e=7.062E+00  Oceanobacillus iheyensis
  3df6-assembly2_D  TM=3.027E-01  e=9.661E+00  Captovirus AFV1
  2p3p-assembly1_A  TM=2.134E-01  e=4.650E+00  Porphyromonas gingivalis W83